Protein AF-A0A4V2DZW8-F1 (afdb_monomer_lite)

InterPro domains:
  IPR000086 NUDIX hydrolase domain [PF00293] (325-460)
  IPR000086 NUDIX hydrolase domain [PS51462] (321-482)
  IPR015797 NUDIX hydrolase-like domain superfamily [SSF55811] (334-465)

Secondary structure (DSSP, 8-state):
-----------------------TTSTTTT-EEEE--TT-SSTTEEEEE-TT--EEEEE---HHHHHHHHHHHHHHHHHT-----EEEEEEEGGGSPP--SHHHHHHHHHHHHT--TTSEEEEEEEEPPPS-BHHHHS-HHHHHH-SSGGGS-HHHHHHHHHHHHTHHHHHHTT-GGGGSTTTTEEE-TTS-EEE--GGGSTTB-TTSPBPPHHHHSS-THHHHTT-TTT-HHHHHHHTT--HHHHHHHHHHHHHTHHHHHHHHHHHHHHS---HHHHHHHHHHHHHHHHHHHHHHHTTTS-S-S-S----PPPPTTPBP-TTEEEEEEEEEEETTEEEEEEEEETT-SEEE-EEEE--TTT-SBHHHHHHHHHHHHTTTS----HHHHTTS-EEEEEEEE-GGGS-GGG-SS-EEEEEEEEEEE-----HHHHHHHTT-GGGTTS-SEEEEEEEEHHHHHHTTTSTT-PPPSS-S--EEE-----SS---EEESS-----S-----

Organism: NCBI:txid1696036

pLDDT: mean 76.1, std 22.01, range [22.27, 98.12]

Radius of gyration: 29.45 Å; chains: 1; bounding box: 74×76×81 Å

Structure (mmCIF, N/CA/C/O backbone):
data_AF-A0A4V2DZW8-F1
#
_entry.id   AF-A0A4V2DZW8-F1
#
loop_
_atom_site.group_PDB
_atom_site.id
_atom_site.type_symbol
_atom_site.label_atom_id
_atom_site.label_alt_id
_atom_site.label_comp_id
_atom_site.label_asym_id
_atom_site.label_entity_id
_atom_site.label_seq_id
_atom_site.pdbx_PDB_ins_code
_atom_site.Cartn_x
_atom_site.Cartn_y
_atom_site.Cartn_z
_atom_site.occupancy
_atom_site.B_iso_or_equiv
_atom_site.auth_seq_id
_atom_site.auth_comp_id
_atom_site.auth_asym_id
_atom_site.auth_atom_id
_atom_site.pdbx_PDB_model_num
ATOM 1 N N . MET A 1 1 ? -25.352 -37.669 -28.014 1.00 36.91 1 MET A N 1
ATOM 2 C CA . MET A 1 1 ? -23.933 -37.732 -28.421 1.00 36.91 1 MET A CA 1
ATOM 3 C C . MET A 1 1 ? -23.130 -37.277 -27.212 1.00 36.91 1 MET A C 1
ATOM 5 O O . MET A 1 1 ? -23.003 -36.087 -26.973 1.00 36.91 1 MET A O 1
ATOM 9 N N . THR A 1 2 ? -22.767 -38.229 -26.358 1.00 23.28 2 THR A N 1
ATOM 10 C CA . THR A 1 2 ? -22.171 -37.987 -25.038 1.00 23.28 2 THR A CA 1
ATOM 11 C C . THR A 1 2 ? -20.694 -38.320 -25.157 1.00 23.28 2 THR A C 1
ATOM 13 O O . THR A 1 2 ? -20.356 -39.483 -25.362 1.00 23.28 2 THR A O 1
ATOM 16 N N . LEU A 1 3 ? -19.827 -37.309 -25.115 1.00 22.27 3 LEU A N 1
ATOM 17 C CA . LEU A 1 3 ? -18.386 -37.510 -25.210 1.00 22.27 3 LEU A CA 1
ATOM 18 C C . LEU A 1 3 ? -17.810 -37.639 -23.795 1.00 22.27 3 LEU A C 1
ATOM 20 O O . LEU A 1 3 ? -17.671 -36.658 -23.070 1.00 22.27 3 LEU A O 1
ATOM 24 N N . ILE A 1 4 ? -17.524 -38.879 -23.407 1.00 23.61 4 ILE A N 1
ATOM 25 C CA . ILE A 1 4 ? -16.746 -39.239 -22.221 1.00 23.61 4 ILE A CA 1
ATOM 26 C C . ILE A 1 4 ? -15.270 -39.118 -22.615 1.00 23.61 4 ILE A C 1
ATOM 28 O O . ILE A 1 4 ? -14.821 -39.836 -23.506 1.00 23.61 4 ILE A O 1
ATOM 32 N N . ILE A 1 5 ? -14.516 -38.220 -21.976 1.00 27.61 5 ILE A N 1
ATOM 33 C CA . ILE A 1 5 ? -13.057 -38.150 -22.136 1.00 27.61 5 ILE A CA 1
ATOM 34 C C . ILE A 1 5 ? -12.413 -38.854 -20.941 1.00 27.61 5 ILE A C 1
ATOM 36 O O . ILE A 1 5 ? -12.545 -38.434 -19.794 1.00 27.61 5 ILE A O 1
ATOM 40 N N . SER A 1 6 ? -11.750 -39.965 -21.254 1.00 22.45 6 SER A N 1
ATOM 41 C CA . SER A 1 6 ? -10.992 -40.827 -20.353 1.00 22.45 6 SER A CA 1
ATOM 42 C C . SER A 1 6 ? -9.710 -40.138 -19.878 1.00 22.45 6 SER A C 1
ATOM 44 O O . SER A 1 6 ? -8.877 -39.740 -20.690 1.00 22.45 6 SER A O 1
ATOM 46 N N . LEU A 1 7 ? -9.535 -40.045 -18.559 1.00 25.11 7 LEU A N 1
ATOM 47 C CA . LEU A 1 7 ? -8.276 -39.691 -17.905 1.00 25.11 7 LEU A CA 1
ATOM 48 C C . LEU A 1 7 ? -7.457 -40.970 -17.694 1.00 25.11 7 LEU A C 1
ATOM 50 O O . LEU A 1 7 ? -7.728 -41.739 -16.775 1.00 25.11 7 LEU A O 1
ATOM 54 N N . THR A 1 8 ? -6.440 -41.191 -18.523 1.00 26.67 8 THR A N 1
ATOM 55 C CA . THR A 1 8 ? -5.373 -42.163 -18.245 1.00 26.67 8 THR A CA 1
ATOM 56 C C . THR A 1 8 ? -4.069 -41.419 -18.017 1.00 26.67 8 THR A C 1
ATOM 58 O O . THR A 1 8 ? -3.619 -40.654 -18.869 1.00 26.67 8 THR A O 1
ATOM 61 N N . GLY A 1 9 ? -3.504 -41.625 -16.829 1.00 24.00 9 GLY A N 1
ATOM 62 C CA . GLY A 1 9 ? -2.311 -40.955 -16.345 1.00 24.00 9 GLY A CA 1
ATOM 63 C C . GLY A 1 9 ? -1.036 -41.330 -17.096 1.00 24.00 9 GLY A C 1
ATOM 64 O O . GLY A 1 9 ? -0.812 -42.480 -17.462 1.00 24.00 9 GLY A O 1
ATOM 65 N N . GLY A 1 10 ? -0.168 -40.332 -17.230 1.00 24.02 10 GLY A N 1
ATOM 66 C CA . GLY A 1 10 ? 1.264 -40.500 -17.413 1.00 24.02 10 GLY A CA 1
ATOM 67 C C . GLY A 1 10 ? 1.969 -39.750 -16.290 1.00 24.02 10 GLY A C 1
ATOM 68 O O . GLY A 1 10 ? 2.076 -38.527 -16.331 1.00 24.02 10 GLY A O 1
ATOM 69 N N . LEU A 1 11 ? 2.426 -40.482 -15.272 1.00 28.30 11 LEU A N 1
ATOM 70 C CA . LEU A 1 11 ? 3.397 -40.009 -14.285 1.00 28.30 11 LEU A CA 1
ATOM 71 C C . LEU A 1 11 ? 4.749 -39.848 -14.994 1.00 28.30 11 LEU A C 1
ATOM 73 O O . LEU A 1 11 ? 5.607 -40.723 -14.948 1.00 28.30 11 LEU A O 1
ATOM 77 N N . GLY A 1 12 ? 4.911 -38.735 -15.706 1.00 25.89 12 GLY A N 1
ATOM 78 C CA . GLY A 1 12 ? 6.205 -38.262 -16.175 1.00 25.89 12 GLY A CA 1
ATOM 79 C C . GLY A 1 12 ? 6.846 -37.436 -15.070 1.00 25.89 12 GLY A C 1
ATOM 80 O O . GLY A 1 12 ? 6.431 -36.306 -14.821 1.00 25.89 12 GLY A O 1
ATOM 81 N N . SER A 1 13 ? 7.842 -38.002 -14.391 1.00 26.41 13 SER A N 1
ATOM 82 C CA . SER A 1 13 ? 8.694 -37.276 -13.455 1.00 26.41 13 SER A CA 1
ATOM 83 C C . SER A 1 13 ? 9.425 -36.155 -14.199 1.00 26.41 13 SER A C 1
ATOM 85 O O . SER A 1 13 ? 10.453 -36.390 -14.835 1.00 26.41 13 SER A O 1
ATOM 87 N N . GLN A 1 14 ? 8.911 -34.927 -14.131 1.00 27.12 14 GLN A N 1
ATOM 88 C CA . GLN A 1 14 ? 9.721 -33.757 -14.440 1.00 27.12 14 GLN A CA 1
ATOM 89 C C . GLN A 1 14 ? 10.715 -33.586 -13.296 1.00 27.12 14 GLN A C 1
ATOM 91 O O . GLN A 1 14 ? 10.387 -33.126 -12.204 1.00 27.12 14 GLN A O 1
ATOM 96 N N . THR A 1 15 ? 11.944 -34.021 -13.552 1.00 24.41 15 THR A N 1
ATOM 97 C CA . THR A 1 15 ? 13.119 -33.638 -12.783 1.00 24.41 15 THR A CA 1
ATOM 98 C C . THR A 1 15 ? 13.140 -32.120 -12.673 1.00 24.41 15 THR A C 1
ATOM 100 O O . THR A 1 15 ? 13.255 -31.421 -13.682 1.00 24.41 15 THR A O 1
ATOM 103 N N . ALA A 1 16 ? 12.999 -31.621 -11.447 1.00 25.58 16 ALA A N 1
ATOM 104 C CA . ALA A 1 16 ? 13.207 -30.227 -11.119 1.00 25.58 16 ALA A CA 1
ATOM 105 C C . ALA A 1 16 ? 14.589 -29.803 -11.633 1.00 25.58 16 ALA A C 1
ATOM 107 O O . ALA A 1 16 ? 15.620 -30.210 -11.100 1.00 25.58 16 ALA A O 1
ATOM 108 N N . SER A 1 17 ? 14.591 -29.001 -12.695 1.00 24.86 17 SER A N 1
ATOM 109 C CA . SER A 1 17 ? 15.739 -28.209 -13.108 1.00 24.86 17 SER A CA 1
ATOM 110 C C . SER A 1 17 ? 16.099 -27.311 -11.928 1.00 24.86 17 SER A C 1
ATOM 112 O O . SER A 1 17 ? 15.380 -26.367 -11.588 1.00 24.86 17 SER A O 1
ATOM 114 N N . SER A 1 18 ? 17.170 -27.675 -11.226 1.00 25.14 18 SER A N 1
ATOM 115 C CA . SER A 1 18 ? 17.737 -26.876 -10.156 1.00 25.14 18 SER A CA 1
ATOM 116 C C . SER A 1 18 ? 18.245 -25.570 -10.760 1.00 25.14 18 SER A C 1
ATOM 118 O O . SER A 1 18 ? 19.354 -25.513 -11.292 1.00 25.14 18 SER A O 1
ATOM 120 N N . SER A 1 19 ? 17.447 -24.506 -10.674 1.00 28.94 19 SER A N 1
ATOM 121 C CA . SER A 1 19 ? 17.957 -23.150 -10.845 1.00 28.94 19 SER A CA 1
ATOM 122 C C . SER A 1 19 ? 19.074 -22.968 -9.820 1.00 28.94 19 SER A C 1
ATOM 124 O O . SER A 1 19 ? 18.803 -22.966 -8.613 1.00 28.94 19 SER A O 1
ATOM 126 N N . ALA A 1 20 ? 20.320 -22.892 -10.283 1.00 28.17 20 ALA A N 1
ATOM 127 C CA . ALA A 1 20 ? 21.465 -22.626 -9.433 1.00 28.17 20 ALA A CA 1
ATOM 128 C C . ALA A 1 20 ? 21.156 -21.381 -8.591 1.00 28.17 20 ALA A C 1
ATOM 130 O O . ALA A 1 20 ? 20.961 -20.287 -9.120 1.00 28.17 20 ALA A O 1
ATOM 131 N N . LYS A 1 21 ? 21.042 -21.557 -7.271 1.00 28.80 21 LYS A N 1
ATOM 132 C CA . LYS A 1 21 ? 21.019 -20.437 -6.332 1.00 28.80 21 LYS A CA 1
ATOM 133 C C . LYS A 1 21 ? 22.392 -19.781 -6.434 1.00 28.80 21 LYS A C 1
ATOM 135 O O . LYS A 1 21 ? 23.354 -20.285 -5.865 1.00 28.80 21 LYS A O 1
ATOM 140 N N . THR A 1 22 ? 22.483 -18.704 -7.204 1.00 38.75 22 THR A N 1
ATOM 141 C CA . THR A 1 22 ? 23.685 -17.877 -7.306 1.00 38.75 22 THR A CA 1
ATOM 142 C C . THR A 1 22 ? 24.052 -17.383 -5.913 1.00 38.75 22 THR A C 1
ATOM 144 O O . THR A 1 22 ? 23.230 -16.766 -5.229 1.00 38.75 22 THR A O 1
ATOM 147 N N . SER A 1 23 ? 25.270 -17.700 -5.480 1.00 36.34 23 SER A N 1
ATOM 148 C CA . SER A 1 23 ? 25.831 -17.196 -4.233 1.00 36.34 23 SER A CA 1
ATOM 149 C C . SER A 1 23 ? 25.891 -15.660 -4.282 1.00 36.34 23 SER A C 1
ATOM 151 O O . SER A 1 23 ? 26.295 -15.110 -5.308 1.00 36.34 23 SER A O 1
ATOM 153 N N . PRO A 1 24 ? 25.557 -14.944 -3.193 1.00 50.00 24 PRO A N 1
ATOM 154 C CA . PRO A 1 24 ? 25.709 -13.488 -3.089 1.00 50.00 24 PRO A CA 1
ATOM 155 C C . PRO A 1 24 ? 27.132 -12.956 -3.363 1.00 50.00 24 PRO A C 1
ATOM 157 O O . PRO A 1 24 ? 27.313 -11.747 -3.496 1.00 50.00 24 PRO A O 1
ATOM 160 N N . SER A 1 25 ? 28.146 -13.829 -3.422 1.00 55.31 25 SER A N 1
ATOM 161 C CA . SER A 1 25 ? 29.558 -13.463 -3.588 1.00 55.31 25 SER A CA 1
ATOM 162 C C . SER A 1 25 ? 29.900 -12.885 -4.965 1.00 55.31 25 SER A C 1
ATOM 164 O O . SER A 1 25 ? 30.678 -11.932 -5.035 1.00 55.31 25 SER A O 1
ATOM 166 N N . ASP A 1 26 ? 29.293 -13.387 -6.045 1.00 67.19 26 ASP A N 1
ATOM 167 C CA . ASP A 1 26 ? 29.693 -13.028 -7.420 1.00 67.19 26 ASP A CA 1
ATOM 168 C C . ASP A 1 26 ? 29.003 -11.757 -7.947 1.00 67.19 26 ASP A C 1
ATOM 170 O O . ASP A 1 26 ? 29.368 -11.223 -8.999 1.00 67.19 26 ASP A O 1
ATOM 174 N N . GLY A 1 27 ? 28.049 -11.217 -7.180 1.00 81.69 27 GLY A N 1
ATOM 175 C CA . GLY A 1 27 ? 27.366 -9.960 -7.472 1.00 81.69 27 GLY A CA 1
ATOM 176 C C . GLY A 1 27 ? 26.720 -9.945 -8.858 1.00 81.69 27 GLY A C 1
ATOM 177 O O . GLY A 1 27 ? 25.859 -10.770 -9.155 1.00 81.69 27 GLY A O 1
ATOM 178 N N . LEU A 1 28 ? 27.119 -8.985 -9.699 1.00 89.25 28 LEU A N 1
ATOM 179 C CA . LEU A 1 28 ? 26.631 -8.836 -11.069 1.00 89.25 28 LEU A CA 1
ATOM 180 C C . LEU A 1 28 ? 27.621 -9.312 -12.147 1.00 89.25 28 LEU A C 1
ATOM 182 O O . LEU A 1 28 ? 27.327 -9.166 -13.332 1.00 89.25 28 LEU A O 1
ATOM 186 N N . LYS A 1 29 ? 28.768 -9.901 -11.780 1.00 89.94 29 LYS A N 1
ATOM 187 C CA . LYS A 1 29 ? 29.819 -10.303 -12.741 1.00 89.94 29 LYS A CA 1
ATOM 188 C C . LYS A 1 29 ? 29.349 -11.299 -13.800 1.00 89.94 29 LYS A C 1
ATOM 190 O O . LYS A 1 29 ? 29.913 -11.356 -14.886 1.00 89.94 29 LYS A O 1
ATOM 195 N N . GLN A 1 30 ? 28.337 -12.090 -13.459 1.00 89.00 30 GLN A N 1
ATOM 196 C CA . GLN A 1 30 ? 27.726 -13.105 -14.317 1.00 89.00 30 GLN A CA 1
ATOM 197 C C . GLN A 1 30 ? 26.775 -12.543 -15.385 1.00 89.00 30 GLN A C 1
ATOM 199 O O . GLN A 1 30 ? 26.282 -13.306 -16.213 1.00 89.00 30 GLN A O 1
ATOM 204 N N . TYR A 1 31 ? 26.486 -11.240 -15.353 1.00 91.94 31 TYR A N 1
ATOM 205 C CA . TYR A 1 31 ? 25.603 -10.595 -16.315 1.00 91.94 31 TYR A CA 1
ATOM 206 C C . TYR A 1 31 ? 26.387 -9.728 -17.296 1.00 91.94 31 TYR A C 1
ATOM 208 O O . TYR A 1 31 ? 27.465 -9.222 -16.989 1.00 91.94 31 TYR A O 1
ATOM 216 N N . ARG A 1 32 ? 25.787 -9.487 -18.459 1.00 93.00 32 ARG A N 1
ATOM 217 C CA . ARG A 1 32 ? 26.236 -8.518 -19.459 1.00 93.00 32 ARG A CA 1
ATOM 218 C C . ARG A 1 32 ? 25.241 -7.367 -19.554 1.00 93.00 32 ARG A C 1
ATOM 220 O O . ARG A 1 32 ? 24.040 -7.607 -19.633 1.00 93.00 32 ARG A O 1
ATOM 227 N N . VAL A 1 33 ? 25.726 -6.126 -19.601 1.00 93.38 33 VAL A N 1
ATOM 228 C CA . VAL A 1 33 ? 24.881 -4.959 -19.905 1.00 93.38 33 VAL A CA 1
ATOM 229 C C . VAL A 1 33 ? 24.589 -4.942 -21.404 1.00 93.38 33 VAL A C 1
ATOM 231 O O . VAL A 1 33 ? 25.512 -4.824 -22.209 1.00 93.38 33 VAL A O 1
ATOM 234 N N . ILE A 1 34 ? 23.316 -5.070 -21.779 1.00 92.69 34 ILE A N 1
ATOM 235 C CA . ILE A 1 34 ? 22.888 -5.165 -23.185 1.00 92.69 34 ILE A CA 1
ATOM 236 C C . ILE A 1 34 ? 22.087 -3.950 -23.665 1.00 92.69 34 ILE A C 1
ATOM 238 O O . ILE A 1 34 ? 21.833 -3.824 -24.860 1.00 92.69 34 ILE A O 1
ATOM 242 N N . GLY A 1 35 ? 21.697 -3.042 -22.767 1.00 90.50 35 GLY A N 1
ATOM 243 C CA . GLY A 1 35 ? 20.987 -1.827 -23.162 1.00 90.50 35 GLY A CA 1
ATOM 244 C C . GLY A 1 35 ? 20.456 -0.994 -22.003 1.00 90.50 35 GLY A C 1
ATOM 245 O O . GLY A 1 35 ? 20.725 -1.265 -20.833 1.00 90.50 35 GLY A O 1
ATOM 246 N N . VAL A 1 36 ? 19.657 0.008 -22.359 1.00 86.62 36 VAL A N 1
ATOM 247 C CA . VAL A 1 36 ? 18.840 0.826 -21.454 1.00 86.62 36 VAL A CA 1
ATOM 248 C C . VAL A 1 36 ? 17.389 0.809 -21.955 1.00 86.62 36 VAL A C 1
ATOM 250 O O . VAL A 1 36 ? 17.178 0.713 -23.168 1.00 86.62 36 VAL A O 1
ATOM 253 N N . PRO A 1 37 ? 16.370 0.874 -21.080 1.00 79.44 37 PRO A N 1
ATOM 254 C CA . PRO A 1 37 ? 14.977 0.929 -21.527 1.00 79.44 37 PRO A CA 1
ATOM 255 C C . PRO A 1 37 ? 14.681 2.212 -22.320 1.00 79.44 37 PRO A C 1
ATOM 257 O O . PRO A 1 37 ? 15.094 3.294 -21.908 1.00 79.44 37 PRO A O 1
ATOM 260 N N . GLN A 1 38 ? 13.915 2.105 -23.413 1.00 64.06 38 GLN A N 1
ATOM 261 C CA . GLN A 1 38 ? 13.647 3.222 -24.338 1.00 64.06 38 GLN A CA 1
ATOM 262 C C . GLN A 1 38 ? 12.886 4.409 -23.710 1.00 64.06 38 GLN A C 1
ATOM 264 O O . GLN A 1 38 ? 13.090 5.540 -24.134 1.00 64.06 38 GLN A O 1
ATOM 269 N N . ASP A 1 39 ? 12.089 4.181 -22.658 1.00 60.69 39 ASP A N 1
ATOM 270 C CA . ASP A 1 39 ? 11.242 5.213 -22.022 1.00 60.69 39 ASP A CA 1
ATOM 271 C C . ASP A 1 39 ? 11.649 5.546 -20.574 1.00 60.69 39 ASP A C 1
ATOM 273 O O . ASP A 1 39 ? 10.887 6.141 -19.807 1.00 60.69 39 ASP A O 1
ATOM 277 N N . GLY A 1 40 ? 12.847 5.125 -20.160 1.00 52.50 40 GLY A N 1
ATOM 278 C CA . GLY A 1 40 ? 13.353 5.366 -18.813 1.00 52.50 40 GLY A CA 1
ATOM 279 C C . GLY A 1 40 ? 13.807 6.813 -18.636 1.00 52.50 40 GLY A C 1
ATOM 280 O O . GLY A 1 40 ? 14.942 7.148 -18.959 1.00 52.50 40 GLY A O 1
ATOM 281 N N . GLY A 1 41 ? 12.961 7.666 -18.051 1.00 47.16 41 GLY A N 1
ATOM 282 C CA . GLY A 1 41 ? 13.322 9.053 -17.707 1.00 47.16 41 GLY A CA 1
ATOM 283 C C . GLY A 1 41 ? 14.523 9.180 -16.752 1.00 47.16 41 GLY A C 1
ATOM 284 O O . GLY A 1 41 ? 15.123 10.248 -16.652 1.00 47.16 41 GLY A O 1
ATOM 285 N N . ASN A 1 42 ? 14.919 8.088 -16.088 1.00 55.19 42 ASN A N 1
ATOM 286 C CA . ASN A 1 42 ? 16.106 8.026 -15.242 1.00 55.19 42 ASN A CA 1
ATOM 287 C C . A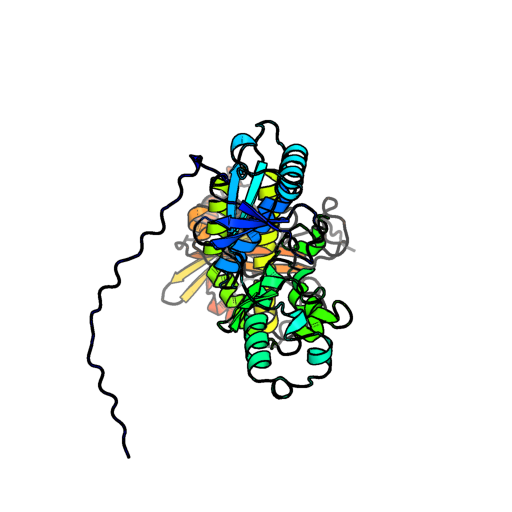SN A 1 42 ? 17.237 7.276 -15.954 1.00 55.19 42 ASN A C 1
ATOM 289 O O . ASN A 1 42 ? 17.138 6.073 -16.186 1.00 55.19 42 ASN A O 1
ATOM 293 N N . LYS A 1 43 ? 18.357 7.970 -16.194 1.00 64.75 43 LYS A N 1
ATOM 294 C CA . LYS A 1 43 ? 19.633 7.446 -16.737 1.00 64.75 43 LYS A CA 1
ATOM 295 C C . LYS A 1 43 ? 20.357 6.456 -15.799 1.00 64.75 43 LYS A C 1
ATOM 297 O O . LYS A 1 43 ? 21.580 6.469 -15.698 1.00 64.75 43 LYS A O 1
ATOM 302 N N . ALA A 1 44 ? 19.611 5.687 -15.016 1.00 82.25 44 ALA A N 1
ATOM 303 C CA . ALA A 1 44 ? 20.125 4.789 -13.989 1.00 82.25 44 ALA A CA 1
ATOM 304 C C . ALA A 1 44 ? 19.381 3.441 -13.981 1.00 82.25 44 ALA A C 1
ATOM 306 O O . ALA A 1 44 ? 19.302 2.758 -12.959 1.00 82.25 44 ALA A O 1
ATOM 307 N N . VAL A 1 45 ? 18.815 3.081 -15.135 1.00 89.62 45 VAL A N 1
ATOM 308 C CA . VAL A 1 45 ? 18.158 1.801 -15.384 1.00 89.62 45 VAL A CA 1
ATOM 309 C C . VAL A 1 45 ? 18.852 1.120 -16.558 1.00 89.62 45 VAL A C 1
ATOM 311 O O . VAL A 1 45 ? 19.009 1.726 -17.615 1.00 89.62 45 VAL A O 1
ATOM 314 N N . PHE A 1 46 ? 19.245 -0.136 -16.375 1.00 92.56 46 PHE A N 1
ATOM 315 C CA . PHE A 1 46 ? 20.002 -0.916 -17.351 1.00 92.56 46 PHE A CA 1
ATOM 316 C C . PHE A 1 46 ? 19.320 -2.257 -17.600 1.00 92.56 46 PHE A C 1
ATOM 318 O O . PHE A 1 46 ? 18.724 -2.838 -16.694 1.00 92.56 46 PHE A O 1
ATOM 325 N N . ILE A 1 47 ? 19.435 -2.757 -18.826 1.00 93.62 47 ILE A N 1
ATOM 326 C CA . ILE A 1 47 ? 19.017 -4.106 -19.195 1.00 93.62 47 ILE A CA 1
ATOM 327 C C . ILE A 1 47 ? 20.247 -5.003 -19.110 1.00 93.62 47 ILE A C 1
ATOM 329 O O . ILE A 1 47 ? 21.252 -4.764 -19.786 1.00 93.62 47 ILE A O 1
ATOM 333 N N . LEU A 1 48 ? 20.156 -6.020 -18.263 1.00 94.38 48 LEU A N 1
ATOM 334 C CA . LEU A 1 48 ? 21.170 -7.049 -18.108 1.00 94.38 48 LEU A CA 1
ATOM 335 C C . LEU A 1 48 ? 20.713 -8.346 -18.770 1.00 94.38 48 LEU A C 1
ATOM 337 O O . LEU A 1 48 ? 19.517 -8.606 -18.866 1.00 94.38 48 LEU A O 1
ATOM 341 N N . GLU A 1 49 ? 21.666 -9.173 -19.170 1.00 94.25 49 GLU A N 1
ATOM 342 C CA . GLU A 1 49 ? 21.437 -10.516 -19.696 1.00 94.25 49 GLU A CA 1
ATOM 343 C C . GLU A 1 49 ? 22.382 -11.503 -19.005 1.00 94.25 49 GLU A C 1
ATOM 345 O O . GLU A 1 49 ? 23.561 -11.193 -18.826 1.00 94.25 49 GLU A O 1
ATOM 350 N N . ASP A 1 50 ? 21.874 -12.661 -18.583 1.00 93.38 50 ASP A N 1
ATOM 351 C CA . ASP A 1 50 ? 22.705 -13.742 -18.045 1.00 93.38 50 ASP A CA 1
ATOM 352 C C . ASP A 1 50 ? 23.248 -14.675 -19.146 1.00 93.38 50 ASP A C 1
ATOM 354 O O . ASP A 1 50 ? 22.956 -14.528 -20.333 1.00 93.38 50 ASP A O 1
ATOM 358 N N . ALA A 1 51 ? 24.044 -15.671 -18.750 1.00 91.50 51 ALA A N 1
ATOM 359 C CA . ALA A 1 51 ? 24.614 -16.657 -19.671 1.00 91.50 51 ALA A CA 1
ATOM 360 C C . ALA A 1 51 ? 23.567 -17.534 -20.395 1.00 91.50 51 ALA A C 1
ATOM 362 O O . ALA A 1 51 ? 23.900 -18.168 -21.392 1.00 91.50 51 ALA A O 1
ATOM 363 N N . ASN A 1 52 ? 22.320 -17.571 -19.913 1.00 93.81 52 ASN A N 1
ATOM 364 C CA . ASN A 1 52 ? 21.209 -18.308 -20.518 1.00 93.81 52 ASN A CA 1
ATOM 365 C C . ASN A 1 52 ? 20.308 -17.403 -21.375 1.00 93.81 52 ASN A C 1
ATOM 367 O O . ASN A 1 52 ? 19.194 -17.804 -21.712 1.00 93.81 52 ASN A O 1
ATOM 371 N N . HIS A 1 53 ? 20.752 -16.184 -21.701 1.00 93.38 53 HIS A N 1
ATOM 372 C CA . HIS A 1 53 ? 19.972 -15.175 -22.423 1.00 93.38 53 HIS A CA 1
ATOM 373 C C . HIS A 1 53 ? 18.714 -14.689 -21.689 1.00 93.38 53 HIS A C 1
ATOM 375 O O . HIS A 1 53 ? 17.835 -14.060 -22.287 1.00 93.38 53 HIS A O 1
ATOM 381 N N . LYS A 1 54 ? 18.605 -14.938 -20.378 1.00 94.44 54 LYS A N 1
ATOM 382 C CA . LYS A 1 54 ? 17.522 -14.369 -19.580 1.00 94.44 54 LYS A CA 1
ATOM 383 C C . LYS A 1 54 ? 17.842 -12.908 -19.282 1.00 94.44 54 LYS A C 1
ATOM 385 O O . LYS A 1 54 ? 18.928 -12.577 -18.807 1.00 94.44 54 LYS A O 1
ATOM 390 N N . LYS A 1 55 ? 16.870 -12.034 -19.543 1.00 95.19 55 LYS A N 1
ATOM 391 C CA . LYS A 1 55 ? 16.999 -10.590 -19.337 1.00 95.19 55 LYS A CA 1
ATOM 392 C C . LYS A 1 55 ? 16.520 -10.154 -17.954 1.00 95.19 55 LYS A C 1
ATOM 394 O O . LYS A 1 55 ? 15.584 -10.720 -17.385 1.00 95.19 55 LYS A O 1
ATOM 399 N N . PHE A 1 56 ? 17.130 -9.085 -17.457 1.00 95.06 56 PHE A N 1
ATOM 400 C CA . PHE A 1 56 ? 16.817 -8.454 -16.180 1.00 95.06 56 PHE A CA 1
ATOM 401 C C . PHE A 1 56 ? 16.868 -6.931 -16.298 1.00 95.06 56 PHE A C 1
ATOM 403 O O . PHE A 1 56 ? 17.573 -6.381 -17.142 1.00 95.06 56 PHE A O 1
ATOM 410 N N . ILE A 1 57 ? 16.157 -6.246 -15.410 1.00 93.75 57 ILE A N 1
ATOM 411 C CA . ILE A 1 57 ? 16.237 -4.800 -15.220 1.00 93.75 57 ILE A CA 1
ATOM 412 C C . ILE A 1 57 ? 17.018 -4.510 -13.941 1.00 93.75 57 ILE A C 1
ATOM 414 O O . ILE A 1 57 ? 16.590 -4.884 -12.847 1.00 93.75 57 ILE A O 1
ATOM 418 N N . LEU A 1 58 ? 18.142 -3.811 -14.086 1.00 93.62 58 LEU A N 1
ATOM 419 C CA . LEU A 1 58 ? 18.939 -3.265 -12.994 1.00 93.62 58 LEU A CA 1
ATOM 420 C C . LEU A 1 58 ? 18.566 -1.797 -12.772 1.00 93.62 58 LEU A C 1
ATOM 422 O O . LEU A 1 58 ? 18.628 -1.002 -13.709 1.00 93.62 58 LEU A O 1
ATOM 426 N N . LYS A 1 59 ? 18.243 -1.420 -11.532 1.00 91.44 59 LYS A N 1
ATOM 427 C CA . LYS A 1 59 ? 18.009 -0.026 -11.129 1.00 91.44 59 LYS A CA 1
ATOM 428 C C . LYS A 1 59 ? 19.011 0.420 -10.071 1.00 91.44 59 LYS A C 1
ATOM 430 O O . LYS A 1 59 ? 19.202 -0.263 -9.062 1.00 91.44 59 LYS A O 1
ATOM 435 N N . LEU A 1 60 ? 19.587 1.600 -10.293 1.00 88.75 60 LEU A N 1
ATOM 436 C CA . LEU A 1 60 ? 20.440 2.316 -9.350 1.00 88.75 60 LEU A CA 1
ATOM 437 C C . LEU A 1 60 ? 19.785 3.663 -9.037 1.00 88.75 60 LEU A C 1
ATOM 439 O O . LEU A 1 60 ? 19.885 4.612 -9.807 1.00 88.75 60 LEU A O 1
ATOM 443 N N . LEU A 1 61 ? 19.056 3.743 -7.930 1.00 84.75 61 LEU A N 1
ATOM 444 C CA . LEU A 1 61 ? 18.382 4.971 -7.501 1.00 84.75 61 LEU A CA 1
ATOM 445 C C . LEU A 1 61 ? 18.963 5.447 -6.171 1.00 84.75 61 LEU A C 1
ATOM 447 O O . LEU A 1 61 ? 19.736 4.735 -5.530 1.00 84.75 61 LEU A O 1
ATOM 451 N N . GLU A 1 62 ? 18.556 6.642 -5.744 1.00 85.31 62 GLU A N 1
ATOM 452 C CA . GLU A 1 62 ? 18.805 7.099 -4.376 1.00 85.31 62 GLU A CA 1
ATOM 453 C C . GLU A 1 62 ? 18.310 6.026 -3.375 1.00 85.31 62 GLU A C 1
ATOM 455 O O . GLU A 1 62 ? 17.215 5.477 -3.571 1.00 85.31 62 GLU A O 1
ATOM 460 N N . PRO A 1 63 ? 19.105 5.680 -2.341 1.00 85.56 63 PRO A N 1
ATOM 461 C CA . PRO A 1 63 ? 18.829 4.545 -1.467 1.00 85.56 63 PRO A CA 1
ATOM 462 C C . PRO A 1 63 ? 17.419 4.496 -0.878 1.00 85.56 63 PRO A C 1
ATOM 464 O O . PRO A 1 63 ? 16.809 3.428 -0.887 1.00 85.56 63 PRO A O 1
ATOM 467 N N . ASN A 1 64 ? 16.878 5.601 -0.362 1.00 86.31 64 ASN A N 1
ATOM 468 C CA . ASN A 1 64 ? 15.557 5.593 0.266 1.00 86.31 64 ASN A CA 1
ATOM 469 C C . ASN A 1 64 ? 14.429 5.424 -0.755 1.00 86.31 64 ASN A C 1
ATOM 471 O O . ASN A 1 64 ? 13.512 4.630 -0.527 1.00 86.31 64 ASN A O 1
ATOM 475 N N . ARG A 1 65 ? 14.536 6.073 -1.917 1.00 87.00 65 ARG A N 1
ATOM 476 C CA . ARG A 1 65 ? 13.614 5.840 -3.035 1.00 87.00 65 ARG A CA 1
ATOM 477 C C . ARG A 1 65 ? 13.630 4.378 -3.488 1.00 87.00 65 ARG A C 1
ATOM 479 O O . ARG A 1 65 ? 12.574 3.791 -3.718 1.00 87.00 65 ARG A O 1
ATOM 486 N N . LEU A 1 66 ? 14.815 3.779 -3.602 1.00 90.00 66 LEU A N 1
ATOM 487 C CA . LEU A 1 66 ? 14.958 2.393 -4.044 1.00 90.00 66 LEU A CA 1
ATOM 488 C C . LEU A 1 66 ? 14.341 1.402 -3.048 1.00 90.00 66 LEU A C 1
ATOM 490 O O . LEU A 1 66 ? 13.653 0.467 -3.458 1.00 90.00 66 LEU A O 1
ATOM 494 N N . LYS A 1 67 ? 14.547 1.627 -1.742 1.00 90.88 67 LYS A N 1
ATOM 495 C CA . LYS A 1 67 ? 13.933 0.831 -0.665 1.00 90.88 67 LYS A CA 1
ATOM 496 C C . LYS A 1 67 ? 12.411 0.817 -0.776 1.00 90.88 67 LYS A C 1
ATOM 498 O O . LYS A 1 67 ? 11.802 -0.247 -0.678 1.00 90.88 67 LYS A O 1
ATOM 503 N N . GLU A 1 68 ? 11.799 1.976 -1.011 1.00 92.06 68 GLU A N 1
ATOM 504 C CA . GLU A 1 68 ? 10.346 2.079 -1.161 1.00 92.06 68 GLU A CA 1
ATOM 505 C C . GLU A 1 68 ? 9.824 1.453 -2.446 1.00 92.06 68 GLU A C 1
ATOM 507 O O . GLU A 1 68 ? 8.763 0.838 -2.420 1.00 92.06 68 GLU A O 1
ATOM 512 N N . GLU A 1 69 ? 10.565 1.530 -3.550 1.00 92.38 69 GLU A N 1
ATOM 513 C CA . GLU A 1 69 ? 10.177 0.838 -4.778 1.00 92.38 69 GLU A CA 1
ATOM 514 C C . GLU A 1 69 ? 10.208 -0.692 -4.610 1.00 92.38 69 GLU A C 1
ATOM 516 O O . GLU A 1 69 ? 9.287 -1.392 -5.043 1.00 92.38 69 GLU A O 1
ATOM 521 N N . ILE A 1 70 ? 11.233 -1.217 -3.929 1.00 93.12 70 ILE A N 1
ATOM 522 C CA . ILE A 1 70 ? 11.337 -2.645 -3.597 1.00 93.12 70 ILE A CA 1
ATOM 523 C C . ILE A 1 70 ? 10.193 -3.056 -2.667 1.00 93.12 70 ILE A C 1
ATOM 525 O O . ILE A 1 70 ? 9.534 -4.070 -2.915 1.00 93.12 70 ILE A O 1
ATOM 529 N N . LEU A 1 71 ? 9.927 -2.263 -1.623 1.00 94.56 71 LEU A N 1
ATOM 530 C CA . LEU A 1 71 ? 8.812 -2.503 -0.713 1.00 94.56 71 LEU A CA 1
ATOM 531 C C . LEU A 1 71 ? 7.480 -2.494 -1.462 1.00 94.56 71 LEU A C 1
ATOM 533 O O . LEU A 1 71 ? 6.704 -3.429 -1.307 1.00 94.56 71 LEU A O 1
ATOM 537 N N . ALA A 1 72 ? 7.228 -1.496 -2.310 1.00 95.75 72 ALA A N 1
ATOM 538 C CA . ALA A 1 72 ? 6.006 -1.410 -3.101 1.00 95.75 72 ALA A CA 1
ATOM 539 C C . ALA A 1 72 ? 5.809 -2.669 -3.954 1.00 95.75 72 ALA A C 1
ATOM 541 O O . ALA A 1 72 ? 4.725 -3.245 -3.936 1.00 95.75 72 ALA A O 1
ATOM 542 N N . GLY A 1 73 ? 6.860 -3.160 -4.622 1.00 95.75 73 GLY A N 1
ATOM 543 C CA . GLY A 1 73 ? 6.811 -4.432 -5.349 1.00 95.75 73 GLY A CA 1
ATOM 544 C C . GLY A 1 73 ? 6.417 -5.618 -4.459 1.00 95.75 73 GLY A C 1
ATOM 545 O O . GLY A 1 73 ? 5.533 -6.397 -4.815 1.00 95.75 73 GLY A O 1
ATOM 546 N N . ARG A 1 74 ? 7.006 -5.744 -3.264 1.00 95.50 74 ARG A N 1
ATOM 547 C CA . ARG A 1 74 ? 6.629 -6.805 -2.312 1.00 95.50 74 ARG A CA 1
ATOM 548 C C . ARG A 1 74 ? 5.184 -6.685 -1.845 1.00 95.50 74 ARG A C 1
ATOM 550 O O . ARG A 1 74 ? 4.476 -7.689 -1.811 1.00 95.50 74 ARG A O 1
ATOM 557 N N . LEU A 1 75 ? 4.733 -5.470 -1.537 1.00 97.19 75 LEU A N 1
ATOM 558 C CA . LEU A 1 75 ? 3.365 -5.218 -1.097 1.00 97.19 75 LEU A CA 1
ATOM 559 C C . LEU A 1 75 ? 2.359 -5.516 -2.217 1.00 97.19 75 LEU A C 1
ATOM 561 O O . LEU A 1 75 ? 1.398 -6.234 -1.960 1.00 97.19 75 LEU A O 1
ATOM 565 N N . TYR A 1 76 ? 2.595 -5.089 -3.463 1.00 97.81 76 TYR A N 1
ATOM 566 C CA . TYR A 1 76 ? 1.754 -5.482 -4.605 1.00 97.81 76 TYR A CA 1
ATOM 567 C C . TYR A 1 76 ? 1.649 -7.000 -4.735 1.00 97.81 76 TYR A C 1
ATOM 569 O O . TYR A 1 76 ? 0.545 -7.544 -4.810 1.00 97.81 76 TYR A O 1
ATOM 577 N N . LYS A 1 77 ? 2.789 -7.698 -4.678 1.00 96.56 77 LYS A N 1
ATOM 578 C CA . LYS A 1 77 ? 2.817 -9.158 -4.762 1.00 96.56 77 LYS A CA 1
ATOM 579 C C . LYS A 1 77 ? 2.034 -9.810 -3.622 1.00 96.56 77 LYS A C 1
ATOM 581 O O . LYS A 1 77 ? 1.249 -10.723 -3.868 1.00 96.56 77 LYS A O 1
ATOM 586 N N . ALA A 1 78 ? 2.189 -9.328 -2.388 1.00 96.88 78 ALA A N 1
ATOM 587 C CA . ALA A 1 78 ? 1.402 -9.794 -1.247 1.00 96.88 78 ALA A CA 1
ATOM 588 C C . ALA A 1 78 ? -0.100 -9.573 -1.471 1.00 96.88 78 ALA A C 1
ATOM 590 O O . ALA A 1 78 ? -0.910 -10.459 -1.188 1.00 96.88 78 ALA A O 1
ATOM 591 N N . LEU A 1 79 ? -0.480 -8.440 -2.067 1.00 97.00 79 LEU A N 1
ATOM 592 C CA . LEU A 1 79 ? -1.858 -8.128 -2.445 1.00 97.00 79 LEU A CA 1
ATOM 593 C C . LEU A 1 79 ? -2.384 -8.965 -3.617 1.00 97.00 79 LEU A C 1
ATOM 595 O O . LEU A 1 79 ? -3.600 -9.052 -3.783 1.00 97.00 79 LEU A O 1
ATOM 599 N N . GLY A 1 80 ? -1.531 -9.740 -4.288 1.00 95.38 80 GLY A N 1
ATOM 600 C CA . GLY A 1 80 ? -1.907 -10.602 -5.411 1.00 95.38 80 GLY A CA 1
ATOM 601 C C . GLY A 1 80 ? -1.970 -9.845 -6.732 1.00 95.38 80 GLY A C 1
ATOM 602 O O . GLY A 1 80 ? -2.732 -10.228 -7.611 1.00 95.38 80 GLY A O 1
ATOM 603 N N . VAL A 1 81 ? -1.215 -8.752 -6.836 1.00 96.69 81 VAL A N 1
ATOM 604 C CA . VAL A 1 81 ? -1.043 -7.987 -8.066 1.00 96.69 81 VAL A CA 1
ATOM 605 C C . VAL A 1 81 ? 0.291 -8.362 -8.693 1.00 96.69 81 VAL A C 1
ATOM 607 O O . VAL A 1 81 ? 1.325 -8.347 -8.017 1.00 96.69 81 VAL A O 1
ATOM 610 N N . ASP A 1 82 ? 0.256 -8.689 -9.981 1.00 96.62 82 ASP A N 1
ATOM 611 C CA . ASP A 1 82 ? 1.436 -9.119 -10.717 1.00 96.62 82 ASP A CA 1
ATOM 612 C C . ASP A 1 82 ? 2.427 -7.960 -10.880 1.00 96.62 82 ASP A C 1
ATOM 614 O O . ASP A 1 82 ? 2.118 -6.877 -11.386 1.00 96.62 82 ASP A O 1
ATOM 618 N N . VAL A 1 83 ? 3.647 -8.207 -10.413 1.00 96.06 83 VAL A N 1
ATOM 619 C CA . VAL A 1 83 ? 4.808 -7.326 -10.540 1.00 96.06 83 VAL A CA 1
ATOM 620 C C . VAL A 1 83 ? 6.033 -8.176 -10.869 1.00 96.06 83 VAL A C 1
ATOM 622 O O . VAL A 1 83 ? 6.092 -9.343 -10.458 1.00 96.06 83 VAL A O 1
ATOM 625 N N . PRO A 1 84 ? 7.036 -7.626 -11.573 1.00 94.75 84 PRO A N 1
ATOM 626 C CA . PRO A 1 84 ? 8.291 -8.329 -11.786 1.00 94.75 84 PRO A CA 1
ATOM 627 C C . PRO A 1 84 ? 8.911 -8.751 -10.455 1.00 94.75 84 PRO A C 1
ATOM 629 O O . PRO A 1 84 ? 8.920 -7.989 -9.480 1.00 94.75 84 PRO A O 1
ATOM 632 N N . LYS A 1 85 ? 9.459 -9.968 -10.397 1.00 91.75 85 LYS A N 1
ATOM 633 C CA . LYS A 1 85 ? 10.188 -10.421 -9.211 1.00 91.75 85 LYS A CA 1
ATOM 634 C C . LYS A 1 85 ? 11.380 -9.494 -9.005 1.00 91.75 85 LYS A C 1
ATOM 636 O O . LYS A 1 85 ? 12.227 -9.404 -9.882 1.00 91.75 85 LYS A O 1
ATOM 641 N N . ASN A 1 86 ? 11.435 -8.836 -7.852 1.00 87.44 86 ASN A N 1
ATOM 642 C CA . ASN A 1 86 ? 12.469 -7.865 -7.511 1.00 87.44 86 ASN A CA 1
ATOM 643 C C . ASN A 1 86 ? 13.321 -8.375 -6.341 1.00 87.44 86 ASN A C 1
ATOM 645 O O . ASN A 1 86 ? 12.790 -8.897 -5.357 1.00 87.44 86 ASN A O 1
ATOM 649 N N . GLN A 1 87 ? 14.637 -8.229 -6.458 1.00 85.44 87 GLN A N 1
ATOM 650 C CA . GLN A 1 87 ? 15.622 -8.541 -5.433 1.00 85.44 87 GLN A CA 1
ATOM 651 C C . GLN A 1 87 ? 16.497 -7.320 -5.140 1.00 85.44 87 GLN A C 1
ATOM 653 O O . GLN A 1 87 ? 16.895 -6.586 -6.045 1.00 85.44 87 GLN A O 1
ATOM 658 N N . ALA A 1 88 ? 16.801 -7.125 -3.858 1.00 87.38 88 ALA A N 1
ATOM 659 C CA . ALA A 1 88 ? 17.659 -6.058 -3.367 1.00 87.38 88 ALA A CA 1
ATOM 660 C C . ALA A 1 88 ? 19.061 -6.605 -3.095 1.00 87.38 88 ALA A C 1
ATOM 662 O O . ALA A 1 88 ? 19.196 -7.636 -2.437 1.00 87.38 88 ALA A O 1
ATOM 663 N N . PHE A 1 89 ? 20.099 -5.900 -3.541 1.00 85.75 89 PHE A N 1
ATOM 664 C CA . PHE A 1 89 ? 21.484 -6.271 -3.248 1.00 85.75 89 PHE A CA 1
ATOM 665 C C . PHE A 1 89 ? 22.297 -5.051 -2.848 1.00 85.75 89 PHE A C 1
ATOM 667 O O . PHE A 1 89 ? 22.082 -3.959 -3.365 1.00 85.75 89 PHE A O 1
ATOM 674 N N . ARG A 1 90 ? 23.277 -5.245 -1.966 1.00 87.31 90 ARG A N 1
ATOM 675 C CA . ARG A 1 90 ? 24.381 -4.298 -1.796 1.00 87.31 90 ARG A CA 1
ATOM 676 C C . ARG A 1 90 ? 25.604 -4.880 -2.474 1.00 87.31 90 ARG A C 1
ATOM 678 O O . ARG A 1 90 ? 26.091 -5.921 -2.040 1.00 87.31 90 ARG A O 1
ATOM 685 N N . ILE A 1 91 ? 26.093 -4.206 -3.504 1.00 88.50 91 ILE A N 1
ATOM 686 C CA . ILE A 1 91 ? 27.286 -4.640 -4.236 1.00 88.50 91 ILE A CA 1
ATOM 687 C C . ILE A 1 91 ? 28.386 -3.583 -4.122 1.00 88.50 91 ILE A C 1
ATOM 689 O O . ILE A 1 91 ? 28.086 -2.417 -3.866 1.00 88.50 91 ILE A O 1
ATOM 693 N N . SER A 1 92 ? 29.645 -3.985 -4.283 1.00 88.88 92 SER A N 1
ATOM 694 C CA . SER A 1 92 ? 30.793 -3.087 -4.465 1.00 88.88 92 SER A CA 1
ATOM 695 C C . SER A 1 92 ? 31.094 -2.869 -5.953 1.00 88.88 92 SER A C 1
ATOM 697 O O . SER A 1 92 ? 30.557 -3.558 -6.820 1.00 88.88 92 SER A O 1
ATOM 699 N N . GLN A 1 93 ? 31.985 -1.924 -6.266 1.00 86.94 93 GLN A N 1
ATOM 700 C CA . GLN A 1 93 ? 32.389 -1.654 -7.652 1.00 86.94 93 GLN A CA 1
ATOM 701 C C . GLN A 1 93 ? 33.021 -2.881 -8.326 1.00 86.94 93 GLN A C 1
ATOM 703 O O . GLN A 1 93 ? 32.802 -3.116 -9.509 1.00 86.94 93 GLN A O 1
ATOM 708 N N . GLU A 1 94 ? 33.762 -3.691 -7.569 1.00 87.38 94 GLU A N 1
ATOM 709 C CA . GLU A 1 94 ? 34.378 -4.925 -8.066 1.00 87.38 94 GLU A CA 1
ATOM 710 C C . GLU A 1 94 ? 33.349 -5.978 -8.472 1.00 87.38 94 GLU A C 1
ATOM 712 O O . GLU A 1 94 ? 33.698 -6.908 -9.182 1.00 87.38 94 GLU A O 1
ATOM 717 N N . GLN A 1 95 ? 32.104 -5.858 -8.011 1.00 90.06 95 GLN A N 1
ATOM 718 C CA . GLN A 1 95 ? 31.014 -6.792 -8.276 1.00 90.06 95 GLN A CA 1
ATOM 719 C C . GLN A 1 95 ? 30.124 -6.361 -9.451 1.00 90.06 95 GLN A C 1
ATOM 721 O O . GLN A 1 95 ? 29.105 -7.005 -9.695 1.00 90.06 95 GLN A O 1
ATOM 726 N N . LEU A 1 96 ? 30.467 -5.285 -10.167 1.00 89.00 96 LEU A N 1
ATOM 727 C CA . LEU A 1 96 ? 29.766 -4.876 -11.386 1.00 89.00 96 LEU A CA 1
ATOM 728 C C . LEU A 1 96 ? 29.970 -5.891 -12.533 1.00 89.00 96 LEU A C 1
ATOM 730 O O . LEU A 1 96 ? 30.913 -6.684 -12.486 1.00 89.00 96 LEU A O 1
ATOM 734 N N . PRO A 1 97 ? 29.096 -5.882 -13.560 1.00 88.50 97 PRO A N 1
ATOM 735 C CA . PRO A 1 97 ? 29.283 -6.667 -14.778 1.00 88.50 97 PRO A CA 1
ATOM 736 C C . PRO A 1 97 ? 30.692 -6.522 -15.359 1.00 88.50 97 PRO A C 1
ATOM 738 O O . PRO A 1 97 ? 31.211 -5.411 -15.482 1.00 88.50 97 PRO A O 1
ATOM 741 N N . ASN A 1 98 ? 31.298 -7.643 -15.753 1.00 79.19 98 ASN A N 1
ATOM 742 C CA . ASN A 1 98 ? 32.569 -7.618 -16.469 1.00 79.19 98 ASN A CA 1
ATOM 743 C C . ASN A 1 98 ? 32.303 -7.200 -17.921 1.00 79.19 98 ASN A C 1
ATOM 745 O O . ASN A 1 98 ? 31.593 -7.891 -18.652 1.00 79.19 98 ASN A O 1
ATOM 749 N N . GLY A 1 99 ? 32.876 -6.084 -18.362 1.00 73.69 99 GLY A N 1
ATOM 750 C CA . GLY A 1 99 ? 32.720 -5.634 -19.740 1.00 73.69 99 GLY A CA 1
ATOM 751 C C . GLY A 1 99 ? 33.363 -4.281 -20.000 1.00 73.69 99 GLY A C 1
ATOM 752 O O . GLY A 1 99 ? 33.671 -3.532 -19.078 1.00 73.69 99 GLY A O 1
ATOM 753 N N . THR A 1 100 ? 33.561 -3.974 -21.277 1.00 69.19 100 THR A N 1
ATOM 754 C CA . THR A 1 100 ? 34.042 -2.674 -21.755 1.00 69.19 100 THR A CA 1
ATOM 755 C C . THR A 1 100 ? 32.975 -2.022 -22.634 1.00 69.19 100 THR A C 1
ATOM 757 O O . THR A 1 100 ? 32.054 -2.690 -23.113 1.00 69.19 100 THR A O 1
ATOM 760 N N . GLY A 1 101 ? 33.056 -0.704 -22.815 1.00 83.06 101 GLY A N 1
ATOM 761 C CA . GLY A 1 101 ? 32.172 0.058 -23.698 1.00 83.06 101 GLY A CA 1
ATOM 762 C C . GLY A 1 101 ? 31.196 0.976 -22.963 1.00 83.06 101 GLY A C 1
ATOM 763 O O . GLY A 1 101 ? 30.970 0.852 -21.761 1.00 83.06 101 GLY A O 1
ATOM 764 N N . ALA A 1 102 ? 30.575 1.877 -23.727 1.00 82.12 102 ALA A N 1
ATOM 765 C CA . ALA A 1 102 ? 29.881 3.055 -23.203 1.00 82.12 102 ALA A CA 1
ATOM 766 C C . ALA A 1 102 ? 28.795 2.761 -22.150 1.00 82.12 102 ALA A C 1
ATOM 768 O O . ALA A 1 102 ? 28.640 3.529 -21.205 1.00 82.12 102 ALA A O 1
ATOM 769 N N . LEU A 1 103 ? 28.061 1.648 -22.280 1.00 84.56 103 LEU A N 1
ATOM 770 C CA . LEU A 1 103 ? 27.032 1.256 -21.307 1.00 84.56 103 LEU A CA 1
ATOM 771 C C . LEU A 1 103 ? 27.628 0.783 -19.972 1.00 84.56 103 LEU A C 1
ATOM 773 O O . LEU A 1 103 ? 27.083 1.098 -18.916 1.00 84.56 103 LEU A O 1
ATOM 777 N N . ASN A 1 104 ? 28.749 0.055 -20.010 1.00 86.00 104 ASN A N 1
ATOM 778 C CA . ASN A 1 104 ? 29.469 -0.354 -18.802 1.00 86.00 104 ASN A CA 1
ATOM 779 C C . ASN A 1 104 ? 30.124 0.859 -18.130 1.00 86.00 104 ASN A C 1
ATOM 781 O O . ASN A 1 104 ? 30.040 0.997 -16.911 1.00 86.00 104 ASN A O 1
ATOM 785 N N . ASP A 1 105 ? 30.693 1.773 -18.921 1.00 86.94 105 ASP A N 1
ATOM 786 C CA . ASP A 1 105 ? 31.281 3.019 -18.418 1.00 86.94 105 ASP A CA 1
ATOM 787 C C . ASP A 1 105 ? 30.215 3.910 -17.760 1.00 86.94 105 ASP A C 1
ATOM 789 O O . ASP A 1 105 ? 30.435 4.495 -16.697 1.00 86.94 105 ASP A O 1
ATOM 793 N N . GLU A 1 106 ? 29.020 3.981 -18.353 1.00 88.31 106 GLU A N 1
ATOM 794 C CA . GLU A 1 106 ? 27.880 4.688 -17.776 1.00 88.31 106 GLU A CA 1
ATOM 795 C C . GLU A 1 106 ? 27.395 4.056 -16.469 1.00 88.31 106 GLU A C 1
ATOM 797 O O . GLU A 1 106 ? 27.185 4.782 -15.491 1.00 88.31 106 GLU A O 1
ATOM 802 N N . LEU A 1 107 ? 27.256 2.729 -16.427 1.00 88.19 107 LEU A N 1
ATOM 803 C CA . LEU A 1 107 ? 26.913 2.005 -15.206 1.00 88.19 107 LEU A CA 1
ATOM 804 C C . LEU A 1 107 ? 27.951 2.257 -14.105 1.00 88.19 107 LEU A C 1
ATOM 806 O O . LEU A 1 107 ? 27.578 2.598 -12.984 1.00 88.19 107 LEU A O 1
ATOM 810 N N . ALA A 1 108 ? 29.243 2.154 -14.422 1.00 87.56 108 ALA A N 1
ATOM 811 C CA . ALA A 1 108 ? 30.330 2.386 -13.474 1.00 87.56 108 ALA A CA 1
ATOM 812 C C . ALA A 1 108 ? 30.338 3.828 -12.944 1.00 87.56 108 ALA A C 1
ATOM 814 O O . ALA A 1 108 ? 30.488 4.040 -11.740 1.00 87.56 108 ALA A O 1
ATOM 815 N N . ARG A 1 109 ? 30.110 4.820 -13.811 1.00 88.12 109 ARG A N 1
ATOM 816 C CA . ARG A 1 109 ? 29.966 6.227 -13.411 1.00 88.12 109 ARG A CA 1
ATOM 817 C C . ARG A 1 109 ? 28.771 6.422 -12.478 1.00 88.12 109 ARG A C 1
ATOM 819 O O . ARG A 1 109 ? 28.919 7.011 -11.415 1.00 88.12 109 ARG A O 1
ATOM 826 N N . LYS A 1 110 ? 27.600 5.877 -12.824 1.00 86.50 110 LYS A N 1
ATOM 827 C CA . LYS A 1 110 ? 26.403 5.961 -11.966 1.00 86.50 110 LYS A CA 1
ATOM 828 C C . LYS A 1 110 ? 26.590 5.276 -10.625 1.00 86.50 110 LYS A C 1
ATOM 830 O O . LYS A 1 110 ? 26.094 5.757 -9.612 1.00 86.50 110 LYS A O 1
ATOM 835 N N . PHE A 1 111 ? 27.319 4.171 -10.620 1.00 87.81 111 PHE A N 1
ATOM 836 C CA . PHE A 1 111 ? 27.691 3.494 -9.398 1.00 87.81 111 PHE A CA 1
ATOM 837 C C . PHE A 1 111 ? 28.542 4.396 -8.499 1.00 87.81 111 PHE A C 1
ATOM 839 O O . PHE A 1 111 ? 28.266 4.489 -7.310 1.00 87.81 111 PHE A O 1
ATOM 846 N N . GLN A 1 112 ? 29.542 5.087 -9.061 1.00 85.88 112 GLN A N 1
ATOM 847 C CA . GLN A 1 112 ? 30.389 6.028 -8.320 1.00 85.88 112 GLN A CA 1
ATOM 848 C C . GLN A 1 112 ? 29.590 7.191 -7.719 1.00 85.88 112 GLN A C 1
ATOM 850 O O . GLN A 1 112 ? 29.815 7.513 -6.555 1.00 85.88 112 GLN A O 1
ATOM 855 N N . ASP A 1 113 ? 28.624 7.744 -8.462 1.00 84.50 113 ASP A N 1
ATOM 856 C CA . ASP A 1 113 ? 27.751 8.837 -8.001 1.00 84.50 113 ASP A CA 1
ATOM 857 C C . ASP A 1 113 ? 26.913 8.462 -6.758 1.00 84.50 113 ASP A C 1
ATOM 859 O O . ASP A 1 113 ? 26.479 9.337 -6.013 1.00 84.50 113 ASP A O 1
ATOM 863 N N . LEU A 1 114 ? 26.654 7.166 -6.547 1.00 82.12 114 LEU A N 1
ATOM 864 C CA . LEU A 1 114 ? 25.749 6.644 -5.514 1.00 82.12 114 LEU A CA 1
ATOM 865 C C . LEU A 1 114 ? 26.469 5.904 -4.379 1.00 82.12 114 LEU A C 1
ATOM 867 O O . LEU A 1 114 ? 25.807 5.295 -3.534 1.00 82.12 114 LEU A O 1
ATOM 871 N N . LYS A 1 115 ? 27.808 5.908 -4.361 1.00 74.06 115 LYS A N 1
ATOM 872 C CA . LYS A 1 115 ? 28.587 5.222 -3.323 1.00 74.06 115 LYS A CA 1
ATOM 873 C C . LYS A 1 115 ? 28.278 5.794 -1.943 1.00 74.06 115 LYS A C 1
ATOM 875 O O . LYS A 1 115 ? 28.450 6.984 -1.698 1.00 74.06 115 LYS A O 1
ATOM 880 N N . ASP A 1 116 ? 27.876 4.909 -1.038 1.00 69.19 116 ASP A N 1
ATOM 881 C CA . ASP A 1 116 ? 27.774 5.209 0.387 1.00 69.19 116 ASP A CA 1
ATOM 882 C C . ASP A 1 116 ? 29.169 5.133 1.049 1.00 69.19 116 ASP A C 1
ATOM 884 O O . ASP A 1 116 ? 30.158 4.712 0.440 1.00 69.19 116 ASP A O 1
ATOM 888 N N . THR A 1 117 ? 29.238 5.507 2.322 1.00 65.38 117 THR A N 1
ATOM 889 C CA . THR A 1 117 ? 30.411 5.439 3.209 1.00 65.38 117 THR A CA 1
ATOM 890 C C . THR A 1 117 ? 31.141 4.088 3.166 1.00 65.38 117 THR A C 1
ATOM 892 O O . THR A 1 117 ? 32.370 4.061 3.131 1.00 65.38 117 THR A O 1
ATOM 895 N N . ASP A 1 118 ? 30.405 2.981 3.033 1.00 71.94 118 ASP A N 1
ATOM 896 C CA . ASP A 1 118 ? 30.948 1.615 2.941 1.00 71.94 118 ASP A CA 1
ATOM 897 C C . ASP A 1 118 ? 31.399 1.196 1.523 1.00 71.94 118 ASP A C 1
ATOM 899 O O . ASP A 1 118 ? 31.622 0.010 1.267 1.00 71.94 118 ASP A O 1
ATOM 903 N N . GLN A 1 119 ? 31.476 2.127 0.561 1.00 79.06 119 GLN A N 1
ATOM 904 C CA . GLN A 1 119 ? 31.824 1.865 -0.851 1.00 79.06 119 GLN A CA 1
ATOM 905 C C . GLN A 1 119 ? 30.900 0.855 -1.565 1.00 79.06 119 GLN A C 1
ATOM 907 O O . GLN A 1 119 ? 31.226 0.346 -2.644 1.00 79.06 119 GLN A O 1
ATOM 912 N N . LYS A 1 120 ? 29.733 0.571 -0.980 1.00 85.62 120 LYS A N 1
ATOM 913 C CA . LYS A 1 120 ? 28.691 -0.293 -1.541 1.00 85.62 120 LYS A CA 1
ATOM 914 C C . LYS A 1 120 ? 27.478 0.531 -1.941 1.00 85.62 120 LYS A C 1
ATOM 916 O O . LYS A 1 120 ? 27.164 1.533 -1.305 1.00 85.62 120 LYS A O 1
ATOM 921 N N . VAL A 1 121 ? 26.769 0.064 -2.962 1.00 87.50 121 VAL A N 1
ATOM 922 C CA . VAL A 1 121 ? 25.544 0.696 -3.468 1.00 87.50 121 VAL A CA 1
ATOM 923 C C . VAL A 1 121 ? 24.399 -0.300 -3.365 1.00 87.50 121 VAL A C 1
ATOM 925 O O . VAL A 1 121 ? 24.557 -1.477 -3.704 1.00 87.50 121 VAL A O 1
ATOM 928 N N . LEU A 1 122 ? 23.250 0.168 -2.873 1.00 88.62 122 LEU A N 1
ATOM 929 C CA . LEU A 1 122 ? 22.005 -0.591 -2.928 1.00 88.62 122 LEU A CA 1
ATOM 930 C C . LEU A 1 122 ? 21.491 -0.583 -4.371 1.00 88.62 122 LEU A C 1
ATOM 932 O O . LEU A 1 122 ? 21.311 0.478 -4.961 1.00 88.62 122 LEU A O 1
ATOM 936 N N . ILE A 1 123 ? 21.233 -1.764 -4.915 1.00 91.00 123 ILE A N 1
ATOM 937 C CA . ILE A 1 123 ? 20.675 -1.956 -6.251 1.00 91.00 123 ILE A CA 1
ATOM 938 C C . ILE A 1 123 ? 19.402 -2.795 -6.182 1.00 91.00 123 ILE A C 1
ATOM 940 O O . ILE A 1 123 ? 19.208 -3.590 -5.258 1.00 91.00 123 ILE A O 1
ATOM 944 N N . SER A 1 124 ? 18.553 -2.630 -7.190 1.00 91.94 124 SER A N 1
ATOM 945 C CA . SER A 1 124 ? 17.408 -3.502 -7.442 1.00 91.94 124 SER A CA 1
ATOM 946 C C . SER A 1 124 ? 17.635 -4.250 -8.747 1.00 91.94 124 SER A C 1
ATOM 948 O O . SER A 1 124 ? 17.945 -3.633 -9.766 1.00 91.94 124 SER A O 1
ATOM 950 N N . LEU A 1 125 ? 17.478 -5.570 -8.710 1.00 93.00 125 LEU A N 1
ATOM 951 C CA . LEU A 1 125 ? 17.475 -6.422 -9.891 1.00 93.00 125 LEU A CA 1
ATOM 952 C C . LEU A 1 125 ? 16.097 -7.062 -10.014 1.00 93.00 125 LEU A C 1
ATOM 954 O O . LEU A 1 125 ? 15.621 -7.706 -9.077 1.00 93.00 125 LEU A O 1
ATOM 958 N N . SER A 1 126 ? 15.460 -6.886 -11.165 1.00 93.88 126 SER A N 1
ATOM 959 C CA . SER A 1 126 ? 14.134 -7.435 -11.429 1.00 93.88 126 SER A CA 1
ATOM 960 C C . SER A 1 126 ? 14.084 -8.234 -12.719 1.00 93.88 126 SER A C 1
ATOM 962 O O . SER A 1 126 ? 14.853 -7.968 -13.641 1.00 93.88 126 SER A O 1
ATOM 964 N N . ASP A 1 127 ? 13.200 -9.230 -12.778 1.00 94.12 127 ASP A N 1
ATOM 965 C CA . ASP A 1 127 ? 12.948 -9.971 -14.018 1.00 94.12 127 ASP A CA 1
ATOM 966 C C . ASP A 1 127 ? 12.503 -8.998 -15.129 1.00 94.12 127 ASP A C 1
ATOM 968 O O . ASP A 1 127 ? 11.670 -8.117 -14.902 1.00 94.12 127 ASP A O 1
ATOM 972 N N . PHE A 1 128 ? 13.054 -9.150 -16.335 1.00 93.94 128 PHE A N 1
ATOM 973 C CA . PHE A 1 128 ? 12.542 -8.449 -17.510 1.00 93.94 128 PHE A CA 1
ATOM 974 C C . PHE A 1 128 ? 11.271 -9.153 -17.990 1.00 93.94 128 PHE A C 1
ATOM 976 O O . PHE A 1 128 ? 11.298 -10.354 -18.261 1.00 93.94 128 PHE A O 1
ATOM 983 N N . ILE A 1 129 ? 10.168 -8.415 -18.098 1.00 94.12 129 ILE A N 1
ATOM 984 C CA . ILE A 1 129 ? 8.913 -8.944 -18.637 1.00 94.12 129 ILE A CA 1
ATOM 985 C C . ILE A 1 129 ? 8.843 -8.576 -20.116 1.00 94.12 129 ILE A C 1
ATOM 987 O O . ILE A 1 129 ? 8.833 -7.398 -20.464 1.00 94.12 129 ILE A O 1
ATOM 991 N N . GLU A 1 130 ? 8.823 -9.592 -20.974 1.00 92.31 130 GLU A N 1
ATOM 992 C CA . GLU A 1 130 ? 8.611 -9.423 -22.412 1.00 92.31 130 GLU A CA 1
ATOM 993 C C . GLU A 1 130 ? 7.131 -9.126 -22.676 1.00 92.31 130 GLU A C 1
ATOM 995 O O . GLU A 1 130 ? 6.257 -9.784 -22.112 1.00 92.31 130 GLU A O 1
ATOM 1000 N N . GLY A 1 131 ? 6.847 -8.153 -23.539 1.00 93.38 131 GLY A N 1
ATOM 1001 C CA . GLY A 1 131 ? 5.481 -7.810 -23.919 1.00 93.38 131 GLY A CA 1
ATOM 1002 C C . GLY A 1 131 ? 5.294 -6.330 -24.253 1.00 93.38 131 GLY A C 1
ATOM 1003 O O . GLY A 1 131 ? 6.118 -5.500 -23.861 1.00 93.38 131 GLY A O 1
ATOM 1004 N N . PRO A 1 132 ? 4.222 -5.980 -24.985 1.00 94.75 132 PRO A N 1
ATOM 1005 C CA . PRO A 1 132 ? 3.887 -4.589 -25.257 1.00 94.75 132 PRO A CA 1
ATOM 1006 C C . PRO A 1 132 ? 3.423 -3.875 -23.984 1.00 94.75 132 PRO A C 1
ATOM 1008 O O . PRO A 1 132 ? 2.861 -4.482 -23.063 1.00 94.75 132 PRO A O 1
ATOM 1011 N N . LYS A 1 133 ? 3.603 -2.555 -23.939 1.00 94.19 133 LYS A N 1
ATOM 1012 C CA . LYS A 1 133 ? 3.037 -1.733 -22.868 1.00 94.19 133 LYS A CA 1
ATOM 1013 C C . LYS A 1 133 ? 1.533 -1.586 -23.025 1.00 94.19 133 LYS A C 1
ATOM 1015 O O . LYS A 1 133 ? 0.988 -1.645 -24.128 1.00 94.19 133 LYS A O 1
ATOM 1020 N N . LEU A 1 134 ? 0.854 -1.280 -21.921 1.00 95.06 134 LEU A N 1
ATOM 1021 C CA . LEU A 1 134 ? -0.577 -0.986 -21.950 1.00 95.06 134 LEU A CA 1
ATOM 1022 C C . LEU A 1 134 ? -0.913 0.158 -22.918 1.00 95.06 134 LEU A C 1
ATOM 1024 O O . LEU A 1 134 ? -1.904 0.070 -23.635 1.00 95.06 134 LEU A O 1
ATOM 1028 N N . SER A 1 135 ? -0.073 1.193 -22.994 1.00 93.75 135 SER A N 1
ATOM 1029 C CA . SER A 1 135 ? -0.238 2.306 -23.938 1.00 93.75 135 SER A CA 1
ATOM 1030 C C . SER A 1 135 ? -0.279 1.886 -25.410 1.00 93.75 135 SER A C 1
ATOM 1032 O O . SER A 1 135 ? -0.860 2.603 -26.220 1.00 93.75 135 SER A O 1
ATOM 1034 N N . GLU A 1 136 ? 0.330 0.752 -25.758 1.00 93.62 136 GLU A N 1
ATOM 1035 C CA . GLU A 1 136 ? 0.371 0.219 -27.123 1.00 93.62 136 GLU A CA 1
ATOM 1036 C C . GLU A 1 136 ? -0.845 -0.672 -27.419 1.00 93.62 136 GLU A C 1
ATOM 1038 O O . GLU A 1 136 ? -1.379 -0.643 -28.524 1.00 93.62 136 GLU A O 1
ATOM 1043 N N . VAL A 1 137 ? -1.314 -1.439 -26.427 1.00 93.56 137 VAL A N 1
ATOM 1044 C CA . VAL A 1 137 ? -2.422 -2.403 -26.592 1.00 93.56 137 VAL A CA 1
ATOM 1045 C C . VAL A 1 137 ? -3.799 -1.775 -26.350 1.00 93.56 137 VAL A C 1
ATOM 1047 O O . VAL A 1 137 ? -4.788 -2.118 -27.006 1.00 93.56 137 VAL A O 1
ATOM 1050 N N . LEU A 1 138 ? -3.878 -0.854 -25.392 1.00 93.44 138 LEU A N 1
ATOM 1051 C CA . LEU A 1 138 ? -5.098 -0.176 -24.970 1.00 93.44 138 LEU A CA 1
ATOM 1052 C C . LEU A 1 138 ? -4.815 1.325 -24.769 1.00 93.44 138 LEU A C 1
ATOM 1054 O O . LEU A 1 138 ? -4.821 1.827 -23.641 1.00 93.44 138 LEU A O 1
ATOM 1058 N N . PRO A 1 139 ? -4.546 2.067 -25.861 1.00 94.12 139 PRO A N 1
ATOM 1059 C CA . PRO A 1 139 ? -4.273 3.495 -25.779 1.00 94.12 139 PRO A CA 1
ATOM 1060 C C . PRO A 1 139 ? -5.494 4.253 -25.250 1.00 94.12 139 PRO A C 1
ATOM 1062 O O . PRO A 1 139 ? -6.645 3.867 -25.470 1.00 94.12 139 PRO A O 1
ATOM 1065 N N . ILE A 1 140 ? -5.255 5.394 -24.602 1.00 93.62 140 ILE A N 1
ATOM 1066 C CA . ILE A 1 140 ? -6.310 6.195 -23.960 1.00 93.62 140 ILE A CA 1
ATOM 1067 C C . ILE A 1 140 ? -7.439 6.606 -24.911 1.00 93.62 140 ILE A C 1
ATOM 1069 O O . ILE A 1 140 ? -8.584 6.727 -24.487 1.00 93.62 140 ILE A O 1
ATOM 1073 N N . GLN A 1 141 ? -7.151 6.793 -26.200 1.00 94.81 141 GLN A N 1
ATOM 1074 C CA . GLN A 1 141 ? -8.157 7.102 -27.216 1.00 94.81 141 GLN A CA 1
ATOM 1075 C C . GLN A 1 141 ? -9.151 5.948 -27.397 1.00 94.81 141 GLN A C 1
ATOM 1077 O O . GLN A 1 141 ? -10.341 6.203 -27.556 1.00 94.81 141 GLN A O 1
ATOM 1082 N N . THR A 1 142 ? -8.679 4.699 -27.310 1.00 95.38 142 THR A N 1
ATOM 1083 C CA . THR A 1 142 ? -9.541 3.508 -27.369 1.00 95.38 142 THR A CA 1
ATOM 1084 C C . THR A 1 142 ? -10.460 3.464 -26.158 1.00 95.38 142 THR A C 1
ATOM 1086 O O . THR A 1 142 ? -11.666 3.294 -26.311 1.00 95.38 142 THR A O 1
ATOM 1089 N N . LEU A 1 143 ? -9.916 3.703 -24.958 1.00 95.00 143 LEU A N 1
ATOM 1090 C CA . LEU A 1 143 ? -10.733 3.766 -23.747 1.00 95.00 143 LEU A CA 1
ATOM 1091 C C . LEU A 1 143 ? -11.776 4.876 -23.840 1.00 95.00 143 LEU A C 1
ATOM 1093 O O . LEU A 1 143 ? -12.943 4.595 -23.616 1.00 95.00 143 LEU A O 1
ATOM 1097 N N . ARG A 1 144 ? -11.408 6.093 -24.257 1.00 94.81 144 ARG A N 1
ATOM 1098 C CA . ARG A 1 144 ? -12.353 7.216 -24.416 1.00 94.81 144 ARG A CA 1
ATOM 1099 C C . ARG A 1 144 ? -13.504 6.918 -25.372 1.00 94.81 144 ARG A C 1
ATOM 1101 O O . ARG A 1 144 ? -14.619 7.354 -25.115 1.00 94.81 144 ARG A O 1
ATOM 1108 N N . ALA A 1 145 ? -13.231 6.208 -26.466 1.00 95.25 145 ALA A N 1
ATOM 1109 C CA . ALA A 1 145 ? -14.251 5.847 -27.445 1.00 95.25 145 ALA A CA 1
ATOM 1110 C C . ALA A 1 145 ? -15.219 4.770 -26.924 1.00 95.25 145 ALA A C 1
ATOM 1112 O O . ALA A 1 145 ? -16.377 4.747 -27.335 1.00 95.25 145 ALA A O 1
ATOM 1113 N N . ALA A 1 146 ? -14.768 3.899 -26.016 1.00 95.31 146 ALA A N 1
ATOM 1114 C CA . ALA A 1 146 ? -15.597 2.851 -25.436 1.00 95.31 146 ALA A CA 1
ATOM 1115 C C . ALA A 1 146 ? -16.600 3.420 -24.417 1.00 95.31 146 ALA A C 1
ATOM 1117 O O . ALA A 1 146 ? -16.225 4.029 -23.411 1.00 95.31 146 ALA A O 1
ATOM 1118 N N . THR A 1 147 ? -17.883 3.165 -24.646 1.00 93.06 147 THR A N 1
ATOM 1119 C CA . THR A 1 147 ? -18.990 3.488 -23.730 1.00 93.06 147 THR A CA 1
ATOM 1120 C C . THR A 1 147 ? -19.339 2.318 -22.811 1.00 93.06 147 THR A C 1
ATOM 1122 O O . THR A 1 147 ? -19.874 2.514 -21.723 1.00 93.06 147 THR A O 1
ATOM 1125 N N . SER A 1 148 ? -18.988 1.099 -23.220 1.00 93.50 148 SER A N 1
ATOM 1126 C CA . SER A 1 148 ? -19.156 -0.136 -22.462 1.00 93.50 148 SER A CA 1
ATOM 1127 C C . SER A 1 148 ? -17.967 -1.077 -22.675 1.00 93.50 148 SER A C 1
ATOM 1129 O O . SER A 1 148 ? -17.238 -0.958 -23.660 1.00 93.50 148 SER A O 1
ATOM 1131 N N . LEU A 1 149 ? -17.795 -2.071 -21.794 1.00 92.56 149 LEU A N 1
ATOM 1132 C CA . LEU A 1 149 ? -16.783 -3.121 -21.987 1.00 92.56 149 LEU A CA 1
ATOM 1133 C C . LEU A 1 149 ? -16.957 -3.873 -23.316 1.00 92.56 149 LEU A C 1
ATOM 1135 O O . LEU A 1 149 ? -15.972 -4.314 -23.896 1.00 92.56 149 LEU A O 1
ATOM 1139 N N . LYS A 1 150 ? -18.189 -3.991 -23.830 1.00 94.62 150 LYS A N 1
ATOM 1140 C CA . LYS A 1 150 ? -18.482 -4.710 -25.081 1.00 94.62 150 LYS A CA 1
ATOM 1141 C C . LYS A 1 150 ? -17.949 -3.997 -26.326 1.00 94.62 150 LYS A C 1
ATOM 1143 O O . LYS A 1 150 ? -17.839 -4.636 -27.367 1.00 94.62 150 LYS A O 1
ATOM 1148 N N . ASP A 1 151 ? -17.603 -2.716 -26.208 1.00 96.19 151 ASP A N 1
ATOM 1149 C CA . ASP A 1 151 ? -17.027 -1.927 -27.301 1.00 96.19 151 ASP A CA 1
ATOM 1150 C C . ASP A 1 151 ? -15.532 -2.243 -27.503 1.00 96.19 151 ASP A C 1
ATOM 1152 O O . ASP A 1 151 ? -14.939 -1.865 -28.511 1.00 96.19 151 ASP A O 1
ATOM 1156 N N . LEU A 1 152 ? -14.911 -2.938 -26.543 1.00 95.69 152 LEU A N 1
ATOM 1157 C CA . LEU A 1 152 ? -13.519 -3.371 -26.592 1.00 95.69 152 LEU A CA 1
ATOM 1158 C C . LEU A 1 152 ? -13.410 -4.782 -27.181 1.00 95.69 152 LEU A C 1
ATOM 1160 O O . LEU A 1 152 ? -14.296 -5.620 -27.002 1.00 95.69 152 LEU A O 1
ATOM 1164 N N . SER A 1 153 ? -12.285 -5.092 -27.829 1.00 94.81 153 SER A N 1
ATOM 1165 C CA . SER A 1 153 ? -12.005 -6.472 -28.252 1.00 94.81 153 SER A CA 1
ATOM 1166 C C . SER A 1 153 ? -11.907 -7.421 -27.041 1.00 94.81 153 SER A C 1
ATOM 1168 O O . SER A 1 153 ? -11.556 -6.971 -25.947 1.00 94.81 153 SER A O 1
ATOM 1170 N N . PRO A 1 154 ? -12.150 -8.738 -27.195 1.00 93.75 154 PRO A N 1
ATOM 1171 C CA . PRO A 1 154 ? -12.093 -9.683 -26.073 1.00 93.75 154 PRO A CA 1
ATOM 1172 C C . PRO A 1 154 ? -10.776 -9.642 -25.284 1.00 93.75 154 PRO A C 1
ATOM 1174 O O . PRO A 1 154 ? -10.785 -9.708 -24.058 1.00 93.75 154 PRO A O 1
ATOM 1177 N N . ILE A 1 155 ? -9.643 -9.461 -25.972 1.00 91.12 155 ILE A N 1
ATOM 1178 C CA . ILE A 1 155 ? -8.333 -9.333 -25.321 1.00 91.12 155 ILE A CA 1
ATOM 1179 C C . ILE A 1 155 ? -8.217 -8.032 -24.514 1.00 91.12 155 ILE A C 1
ATOM 1181 O O . ILE A 1 155 ? -7.721 -8.044 -23.392 1.00 91.12 155 ILE A O 1
ATOM 1185 N N . GLN A 1 156 ? -8.734 -6.917 -25.033 1.00 94.25 156 GLN A N 1
ATOM 1186 C CA . GLN A 1 156 ? -8.749 -5.636 -24.322 1.00 94.25 156 GLN A CA 1
ATOM 1187 C C . GLN A 1 156 ? -9.687 -5.668 -23.111 1.00 94.25 156 GLN A C 1
ATOM 1189 O O . GLN A 1 156 ? -9.353 -5.096 -22.076 1.00 94.25 156 GLN A O 1
ATOM 1194 N N . GLN A 1 157 ? -10.821 -6.370 -23.209 1.00 94.62 157 GLN A N 1
ATOM 1195 C CA . GLN A 1 157 ? -11.705 -6.620 -22.068 1.00 94.62 157 GLN A CA 1
ATOM 1196 C C . GLN A 1 157 ? -10.970 -7.390 -20.969 1.00 94.62 157 GLN A C 1
ATOM 1198 O O . GLN A 1 157 ? -10.984 -6.961 -19.817 1.00 94.62 157 GLN A O 1
ATOM 1203 N N . GLN A 1 158 ? -10.282 -8.481 -21.325 1.00 93.31 158 GLN A N 1
ATOM 1204 C CA . GLN A 1 158 ? -9.516 -9.279 -20.366 1.00 93.31 158 GLN A CA 1
ATOM 1205 C C . GLN A 1 158 ? -8.415 -8.453 -19.689 1.00 93.31 158 GLN A C 1
ATOM 1207 O O . GLN A 1 158 ? -8.311 -8.465 -18.465 1.00 93.31 158 GLN A O 1
ATOM 1212 N N . ILE A 1 159 ? -7.643 -7.686 -20.466 1.00 95.00 159 ILE A N 1
ATOM 1213 C CA . ILE A 1 159 ? -6.601 -6.791 -19.944 1.00 95.00 159 ILE A CA 1
ATOM 1214 C C . ILE A 1 159 ? -7.194 -5.789 -18.952 1.00 95.00 159 ILE A C 1
ATOM 1216 O O . ILE A 1 159 ? -6.654 -5.601 -17.865 1.00 95.00 159 ILE A O 1
ATOM 1220 N N . LEU A 1 160 ? -8.323 -5.164 -19.292 1.00 94.94 160 LEU A N 1
ATOM 1221 C CA . LEU A 1 160 ? -8.951 -4.170 -18.429 1.00 94.94 160 LEU A CA 1
ATOM 1222 C C . LEU A 1 160 ? -9.504 -4.783 -17.136 1.00 94.94 160 LEU A C 1
ATOM 1224 O O . LEU A 1 160 ? -9.394 -4.177 -16.071 1.00 94.94 160 LEU A O 1
ATOM 1228 N N . ILE A 1 161 ? -10.027 -6.009 -17.204 1.00 92.88 161 ILE A N 1
ATOM 1229 C CA . ILE A 1 161 ? -10.432 -6.785 -16.026 1.00 92.88 161 ILE A CA 1
ATOM 1230 C C . ILE A 1 161 ? -9.220 -7.070 -15.126 1.00 92.88 161 ILE A C 1
ATOM 1232 O O . ILE A 1 161 ? -9.301 -6.841 -13.918 1.00 92.88 161 ILE A O 1
ATOM 1236 N N . GLU A 1 162 ? -8.087 -7.519 -15.678 1.00 94.06 162 GLU A N 1
ATOM 1237 C CA . GLU A 1 162 ? -6.857 -7.742 -14.899 1.00 94.06 162 GLU A CA 1
ATOM 1238 C C . GLU A 1 162 ? -6.321 -6.449 -14.267 1.00 94.06 162 GLU A C 1
ATOM 1240 O O . GLU A 1 162 ? -5.914 -6.441 -13.103 1.00 94.06 162 GLU A O 1
ATOM 1245 N N . ILE A 1 163 ? -6.376 -5.328 -14.989 1.00 95.50 163 ILE A N 1
ATOM 1246 C CA . ILE A 1 163 ? -6.005 -4.012 -14.455 1.00 95.50 163 ILE A CA 1
ATOM 1247 C C . ILE A 1 163 ? -6.892 -3.656 -13.264 1.00 95.50 163 ILE A C 1
ATOM 1249 O O . ILE A 1 163 ? -6.372 -3.337 -12.189 1.00 95.50 163 ILE A O 1
ATOM 1253 N N . ASN A 1 164 ? -8.212 -3.775 -13.431 1.00 94.94 164 ASN A N 1
ATOM 1254 C CA . ASN A 1 164 ? -9.192 -3.427 -12.409 1.00 94.94 164 ASN A CA 1
ATOM 1255 C C . ASN A 1 164 ? -9.012 -4.243 -11.129 1.00 94.94 164 ASN A C 1
ATOM 1257 O O . ASN A 1 164 ? -9.199 -3.685 -10.051 1.00 94.94 164 ASN A O 1
ATOM 1261 N N . LYS A 1 165 ? -8.584 -5.514 -11.201 1.00 93.56 165 LYS A N 1
ATOM 1262 C CA . LYS A 1 165 ? -8.310 -6.348 -10.009 1.00 93.56 165 LYS A CA 1
ATOM 1263 C C . LYS A 1 165 ? -7.260 -5.757 -9.062 1.00 93.56 165 LYS A C 1
ATOM 1265 O O . LYS A 1 165 ? -7.263 -6.107 -7.883 1.00 93.56 165 LYS A O 1
ATOM 1270 N N . GLY A 1 166 ? -6.366 -4.907 -9.568 1.00 96.00 166 GLY A N 1
ATOM 1271 C CA . GLY A 1 166 ? -5.335 -4.237 -8.774 1.00 96.00 166 GLY A CA 1
ATOM 1272 C C . GLY A 1 166 ? -5.656 -2.787 -8.407 1.00 96.00 166 GLY A C 1
ATOM 1273 O O . GLY A 1 166 ? -4.826 -2.151 -7.765 1.00 96.00 166 GLY A O 1
ATOM 1274 N N . PHE A 1 167 ? -6.833 -2.264 -8.765 1.00 97.88 167 PHE A N 1
ATOM 1275 C CA . PHE A 1 167 ? -7.189 -0.857 -8.556 1.00 97.88 167 PHE A CA 1
ATOM 1276 C C . PHE A 1 167 ? -7.034 -0.412 -7.098 1.00 97.88 167 PHE A C 1
ATOM 1278 O O . PHE A 1 167 ? -6.333 0.558 -6.814 1.00 97.88 167 PHE A O 1
ATOM 1285 N N . VAL A 1 168 ? -7.628 -1.137 -6.143 1.00 97.75 168 VAL A N 1
ATOM 1286 C CA . VAL A 1 168 ? -7.538 -0.735 -4.730 1.00 97.75 168 VAL A CA 1
ATOM 1287 C C . VAL A 1 168 ? -6.116 -0.917 -4.199 1.00 97.75 168 VAL A C 1
ATOM 1289 O O . VAL A 1 168 ? -5.724 -0.193 -3.293 1.00 97.75 168 VAL A O 1
ATOM 1292 N N . ALA A 1 169 ? -5.305 -1.813 -4.771 1.00 98.12 169 ALA A N 1
ATOM 1293 C CA . ALA A 1 169 ? -3.887 -1.904 -4.423 1.00 98.12 169 ALA A CA 1
ATOM 1294 C C . ALA A 1 169 ? -3.111 -0.667 -4.908 1.00 98.12 169 ALA A C 1
ATOM 1296 O O . ALA A 1 169 ? -2.326 -0.114 -4.138 1.00 98.12 169 ALA A O 1
ATOM 1297 N N . ASP A 1 170 ? -3.380 -0.188 -6.128 1.00 97.62 170 ASP A N 1
ATOM 1298 C CA . ASP A 1 170 ? -2.803 1.055 -6.659 1.00 97.62 170 ASP A CA 1
ATOM 1299 C C . ASP A 1 170 ? -3.183 2.258 -5.789 1.00 97.62 170 ASP A C 1
ATOM 1301 O O . ASP A 1 170 ? -2.326 3.067 -5.418 1.00 97.62 170 ASP A O 1
ATOM 1305 N N . CYS A 1 171 ? -4.459 2.337 -5.395 1.00 97.25 171 CYS A N 1
ATOM 1306 C CA . CYS A 1 171 ? -4.947 3.341 -4.460 1.00 97.25 171 CYS A CA 1
ATOM 1307 C C . CYS A 1 171 ? -4.266 3.194 -3.099 1.00 97.25 171 CYS A C 1
ATOM 1309 O O . CYS A 1 171 ? -3.656 4.141 -2.624 1.00 97.25 171 CYS A O 1
ATOM 1311 N N . PHE A 1 172 ? -4.306 2.018 -2.472 1.00 97.56 172 PHE A N 1
ATOM 1312 C CA . PHE A 1 172 ? -3.737 1.763 -1.147 1.00 97.56 172 PHE A CA 1
ATOM 1313 C C . PHE A 1 172 ? -2.240 2.070 -1.083 1.00 97.56 172 PHE A C 1
ATOM 1315 O O . PHE A 1 172 ? -1.781 2.631 -0.094 1.00 97.56 172 PHE A O 1
ATOM 1322 N N . LEU A 1 173 ? -1.479 1.780 -2.136 1.00 97.19 173 LEU A N 1
ATOM 1323 C CA . LEU A 1 173 ? -0.053 2.098 -2.197 1.00 97.19 173 LEU A CA 1
ATOM 1324 C C . LEU A 1 173 ? 0.223 3.524 -2.688 1.00 97.19 173 LEU A C 1
ATOM 1326 O O . LEU A 1 173 ? 1.382 3.922 -2.748 1.00 97.19 173 LEU A O 1
ATOM 1330 N N . GLY A 1 174 ? -0.805 4.313 -3.011 1.00 95.44 174 GLY A N 1
ATOM 1331 C CA . GLY A 1 174 ? -0.664 5.702 -3.448 1.00 95.44 174 GLY A CA 1
ATOM 1332 C C . GLY A 1 174 ? 0.143 5.827 -4.740 1.00 95.44 174 GLY A C 1
ATOM 1333 O O . GLY A 1 174 ? 0.978 6.726 -4.861 1.00 95.44 174 GLY A O 1
ATOM 1334 N N . ASN A 1 175 ? -0.031 4.892 -5.678 1.00 94.88 175 ASN A N 1
ATOM 1335 C CA . ASN A 1 175 ? 0.730 4.845 -6.924 1.00 94.88 175 ASN A CA 1
ATOM 1336 C C . ASN A 1 175 ? 0.077 5.708 -8.005 1.00 94.88 175 ASN A C 1
ATOM 1338 O O . ASN A 1 175 ? -0.729 5.244 -8.806 1.00 94.88 175 ASN A O 1
ATOM 1342 N N . TRP A 1 176 ? 0.418 6.993 -8.028 1.00 88.94 176 TRP A N 1
ATOM 1343 C CA . TRP A 1 176 ? -0.205 7.939 -8.959 1.00 88.94 176 TRP A CA 1
ATOM 1344 C C . TRP A 1 176 ? 0.313 7.794 -10.397 1.00 88.94 176 TRP A C 1
ATOM 1346 O O . TRP A 1 176 ? -0.416 8.085 -11.347 1.00 88.94 176 TRP A O 1
ATOM 1356 N N . ASP A 1 177 ? 1.546 7.303 -10.567 1.00 88.56 177 ASP A N 1
ATOM 1357 C CA . ASP A 1 177 ? 2.190 7.187 -11.884 1.00 88.56 177 ASP A CA 1
ATOM 1358 C C . ASP A 1 177 ? 1.597 6.050 -12.730 1.00 88.56 177 ASP A C 1
ATOM 1360 O O . ASP A 1 177 ? 1.792 6.004 -13.941 1.00 88.56 177 ASP A O 1
ATOM 1364 N N . ILE A 1 178 ? 0.806 5.159 -12.123 1.00 91.25 178 ILE A N 1
ATOM 1365 C CA . ILE A 1 178 ? 0.200 4.016 -12.812 1.00 91.25 178 ILE A CA 1
ATOM 1366 C C . ILE A 1 178 ? -0.744 4.432 -13.956 1.00 91.25 178 ILE A C 1
ATOM 1368 O O . ILE A 1 178 ? -0.893 3.722 -14.948 1.00 91.25 178 ILE A O 1
ATOM 1372 N N . THR A 1 179 ? -1.345 5.620 -13.843 1.00 91.31 179 THR A N 1
ATOM 1373 C CA . THR A 1 179 ? -2.279 6.183 -14.834 1.00 91.31 179 THR A CA 1
ATOM 1374 C C . THR A 1 179 ? -1.601 7.127 -15.832 1.00 91.31 179 THR A C 1
ATOM 1376 O O . THR A 1 179 ? -2.217 7.540 -16.818 1.00 91.31 179 THR A O 1
ATOM 1379 N N . VAL A 1 180 ? -0.332 7.483 -15.610 1.00 88.06 180 VAL A N 1
ATOM 1380 C CA . VAL A 1 180 ? 0.378 8.486 -16.411 1.00 88.06 180 VAL A CA 1
ATOM 1381 C C . VAL A 1 180 ? 0.841 7.855 -17.718 1.00 88.06 180 VAL A C 1
ATOM 1383 O O . VAL A 1 180 ? 1.806 7.096 -17.771 1.00 88.06 180 VAL A O 1
ATOM 1386 N N . GLY A 1 181 ? 0.113 8.155 -18.795 1.00 86.25 181 GLY A N 1
ATOM 1387 C CA . GLY A 1 181 ? 0.429 7.682 -20.144 1.00 86.25 181 GLY A CA 1
ATOM 1388 C C . GLY A 1 181 ? 0.370 6.162 -20.317 1.00 86.25 181 GLY A C 1
ATOM 1389 O O . GLY A 1 181 ? 0.843 5.675 -21.333 1.00 86.25 181 GLY A O 1
ATOM 1390 N N . PHE A 1 182 ? -0.169 5.423 -19.338 1.00 91.62 182 PHE A N 1
ATOM 1391 C CA . PHE A 1 182 ? -0.265 3.954 -19.329 1.00 91.62 182 PHE A CA 1
ATOM 1392 C C . PHE A 1 182 ? 1.065 3.237 -19.604 1.00 91.62 182 PHE A C 1
ATOM 1394 O O . PHE A 1 182 ? 1.102 2.133 -20.145 1.00 91.62 182 PHE A O 1
ATOM 1401 N N . LYS A 1 183 ? 2.174 3.876 -19.217 1.00 89.81 183 LYS A N 1
ATOM 1402 C CA . LYS A 1 183 ? 3.529 3.407 -19.522 1.00 89.81 183 LYS A CA 1
ATOM 1403 C C . LYS A 1 183 ? 4.064 2.386 -18.512 1.00 89.81 183 LYS A C 1
ATOM 1405 O O . LYS A 1 183 ? 5.015 1.694 -18.844 1.00 89.81 183 LYS A O 1
ATOM 1410 N N . ASN A 1 184 ? 3.468 2.302 -17.316 1.00 93.06 184 ASN A N 1
ATOM 1411 C CA . ASN A 1 184 ? 3.944 1.508 -16.168 1.00 93.06 184 ASN A CA 1
ATOM 1412 C C . ASN A 1 184 ? 3.237 0.145 -16.028 1.00 93.06 184 ASN A C 1
ATOM 1414 O O . ASN A 1 184 ? 3.204 -0.452 -14.949 1.00 93.06 184 ASN A O 1
ATOM 1418 N N . MET A 1 185 ? 2.655 -0.352 -17.122 1.00 95.44 185 MET A N 1
ATOM 1419 C CA . MET A 1 185 ? 2.089 -1.697 -17.208 1.00 95.44 185 MET A CA 1
ATOM 1420 C C . MET A 1 185 ? 2.553 -2.397 -18.487 1.00 95.44 185 MET A C 1
ATOM 1422 O O . MET A 1 185 ? 2.522 -1.791 -19.559 1.00 95.44 185 MET A O 1
ATOM 1426 N N . ILE A 1 186 ? 2.967 -3.659 -18.368 1.00 95.56 186 ILE A N 1
ATOM 1427 C CA . ILE A 1 186 ? 3.324 -4.543 -19.488 1.00 95.56 186 ILE A CA 1
ATOM 1428 C C . ILE A 1 186 ? 2.311 -5.680 -19.559 1.00 95.56 186 ILE A C 1
ATOM 1430 O O . ILE A 1 186 ? 1.920 -6.231 -18.528 1.00 95.56 186 ILE A O 1
ATOM 1434 N N . ILE A 1 187 ? 1.902 -6.024 -20.778 1.00 95.81 187 ILE A N 1
ATOM 1435 C CA . ILE A 1 187 ? 1.035 -7.165 -21.055 1.00 95.81 187 ILE A CA 1
ATOM 1436 C C . ILE A 1 187 ? 1.923 -8.344 -21.439 1.00 95.81 187 ILE A C 1
ATOM 1438 O O . ILE A 1 187 ? 2.533 -8.334 -22.507 1.00 95.81 187 ILE A O 1
ATOM 1442 N N . ALA A 1 188 ? 2.020 -9.342 -20.567 1.00 92.44 188 ALA A N 1
ATOM 1443 C CA . ALA A 1 188 ? 2.784 -10.549 -20.850 1.00 92.44 188 ALA A CA 1
ATOM 1444 C C . ALA A 1 188 ? 2.082 -11.411 -21.926 1.00 92.44 188 ALA A C 1
ATOM 1446 O O . ALA A 1 188 ? 0.872 -11.275 -22.138 1.00 92.44 188 ALA A O 1
ATOM 1447 N N . PRO A 1 189 ? 2.804 -12.318 -22.619 1.00 86.62 189 PRO A N 1
ATOM 1448 C CA . PRO A 1 189 ? 2.233 -13.136 -23.695 1.00 86.62 189 PRO A CA 1
ATOM 1449 C C . PRO A 1 189 ? 1.084 -14.054 -23.255 1.00 86.62 189 PRO A C 1
ATOM 1451 O O . PRO A 1 189 ? 0.273 -14.466 -24.079 1.00 86.62 189 PRO A O 1
ATOM 1454 N N . ASP A 1 190 ? 1.018 -14.376 -21.965 1.00 83.12 190 ASP A N 1
ATOM 1455 C CA . ASP A 1 190 ? -0.041 -15.166 -21.335 1.00 83.12 190 ASP A CA 1
ATOM 1456 C C . ASP A 1 190 ? -1.290 -14.337 -20.968 1.00 83.12 190 ASP A C 1
ATOM 1458 O O . ASP A 1 190 ? -2.270 -14.886 -20.468 1.00 83.12 190 ASP A O 1
ATOM 1462 N N . GLY A 1 191 ? -1.280 -13.028 -21.244 1.00 83.69 191 GLY A N 1
ATOM 1463 C CA . GLY A 1 191 ? -2.379 -12.104 -20.967 1.00 83.69 191 GLY A CA 1
ATOM 1464 C C . GLY A 1 191 ? -2.353 -11.486 -19.568 1.00 83.69 191 GLY A C 1
ATOM 1465 O O . GLY A 1 191 ? -3.231 -10.676 -19.262 1.00 83.69 191 GLY A O 1
ATOM 1466 N N . HIS A 1 192 ? -1.362 -11.813 -18.730 1.00 90.75 192 HIS A N 1
ATOM 1467 C CA . HIS A 1 192 ? -1.193 -11.181 -17.423 1.00 90.75 192 HIS A CA 1
ATOM 1468 C C . HIS A 1 192 ? -0.698 -9.735 -17.549 1.00 90.75 192 HIS A C 1
ATOM 1470 O O . HIS A 1 192 ? 0.093 -9.393 -18.432 1.00 90.75 192 HIS A O 1
ATOM 1476 N N . VAL A 1 193 ? -1.145 -8.876 -16.628 1.00 95.88 193 VAL A N 1
ATOM 1477 C CA . VAL A 1 193 ? -0.763 -7.458 -16.592 1.00 95.88 193 VAL A CA 1
ATOM 1478 C C . VAL A 1 193 ? 0.203 -7.211 -15.446 1.00 95.88 193 VAL A C 1
ATOM 1480 O O . VAL A 1 193 ? -0.182 -7.203 -14.277 1.00 95.88 193 VAL A O 1
ATOM 1483 N N . TYR A 1 194 ? 1.457 -6.942 -15.790 1.00 96.69 194 TYR A N 1
ATOM 1484 C CA . TYR A 1 194 ? 2.508 -6.652 -14.827 1.00 96.69 194 TYR A CA 1
ATOM 1485 C C . TYR A 1 194 ? 2.616 -5.152 -14.585 1.00 96.69 194 TYR A C 1
ATOM 1487 O O . TYR A 1 194 ? 2.908 -4.388 -15.507 1.00 96.69 194 TYR A O 1
ATOM 1495 N N . ARG A 1 195 ? 2.457 -4.729 -13.328 1.00 95.81 195 ARG A N 1
ATOM 1496 C CA . ARG A 1 195 ? 2.797 -3.366 -12.903 1.00 95.81 195 ARG A CA 1
ATOM 1497 C C . ARG A 1 195 ? 4.294 -3.281 -12.664 1.00 95.81 195 ARG A C 1
ATOM 1499 O O . ARG A 1 195 ? 4.860 -4.075 -11.911 1.00 95.81 195 ARG A O 1
ATOM 1506 N N . PHE A 1 196 ? 4.945 -2.309 -13.279 1.00 91.88 196 PHE A N 1
ATOM 1507 C CA . PHE A 1 196 ? 6.376 -2.097 -13.115 1.00 91.88 196 PHE A CA 1
ATOM 1508 C C . PHE A 1 196 ? 6.672 -0.620 -12.859 1.00 91.88 196 PHE A C 1
ATOM 1510 O O . PHE A 1 196 ? 5.802 0.231 -12.990 1.00 91.88 196 PHE A O 1
ATOM 1517 N N . ASP A 1 197 ? 7.906 -0.330 -12.444 1.00 88.25 197 ASP A N 1
ATOM 1518 C CA . ASP A 1 197 ? 8.330 1.030 -12.080 1.00 88.25 197 ASP A CA 1
ATOM 1519 C C . ASP A 1 197 ? 7.484 1.664 -10.961 1.00 88.25 197 ASP A C 1
ATOM 1521 O O . ASP A 1 197 ? 7.026 2.802 -11.024 1.00 88.25 197 ASP A O 1
ATOM 1525 N N . ASN A 1 198 ? 7.304 0.909 -9.873 1.00 91.25 198 ASN A N 1
ATOM 1526 C CA . ASN A 1 198 ? 6.469 1.301 -8.734 1.00 91.25 198 ASN A CA 1
ATOM 1527 C C . ASN A 1 198 ? 7.104 2.379 -7.833 1.00 91.25 198 ASN A C 1
ATOM 1529 O O . ASN A 1 198 ? 6.623 2.599 -6.721 1.00 91.25 198 ASN A O 1
ATOM 1533 N N . GLY A 1 199 ? 8.148 3.079 -8.291 1.00 86.56 199 GLY A N 1
ATOM 1534 C CA . GLY A 1 199 ? 8.822 4.150 -7.547 1.00 86.56 199 GLY A CA 1
ATOM 1535 C C . GLY A 1 199 ? 7.957 5.398 -7.321 1.00 86.56 199 GLY A C 1
ATOM 1536 O O . GLY A 1 199 ? 8.311 6.250 -6.513 1.00 86.56 199 GLY A O 1
ATOM 1537 N N . GLY A 1 200 ? 6.813 5.501 -8.008 1.00 87.44 200 GLY A N 1
ATOM 1538 C CA . GLY A 1 200 ? 5.758 6.481 -7.735 1.00 87.44 200 GLY A CA 1
ATOM 1539 C C . GLY A 1 200 ? 4.773 6.073 -6.631 1.00 87.44 200 GLY A C 1
ATOM 1540 O O . GLY A 1 200 ? 3.798 6.792 -6.411 1.00 87.44 200 GLY A O 1
ATOM 1541 N N . SER A 1 201 ? 4.994 4.943 -5.953 1.00 93.06 201 SER A N 1
ATOM 1542 C CA . SER A 1 201 ? 4.195 4.476 -4.810 1.00 93.06 201 SER A CA 1
ATOM 1543 C C . SER A 1 201 ? 4.704 5.061 -3.488 1.00 93.06 201 SER A C 1
ATOM 1545 O O . SER A 1 201 ? 5.766 5.678 -3.424 1.00 93.06 201 SER A O 1
ATOM 1547 N N . LEU A 1 202 ? 3.940 4.859 -2.414 1.00 94.50 202 LEU A N 1
ATOM 1548 C CA . LEU A 1 202 ? 4.287 5.229 -1.044 1.00 94.50 202 LEU A CA 1
ATOM 1549 C C . LEU A 1 202 ? 4.638 6.721 -0.945 1.00 94.50 202 LEU A C 1
ATOM 1551 O O . LEU A 1 202 ? 3.850 7.559 -1.392 1.00 94.50 202 LEU A O 1
ATOM 1555 N N . ARG A 1 203 ? 5.789 7.087 -0.376 1.00 93.62 203 ARG A N 1
ATOM 1556 C CA . ARG A 1 203 ? 6.126 8.484 -0.080 1.00 93.62 203 ARG A CA 1
ATOM 1557 C C . ARG A 1 203 ? 6.681 9.251 -1.269 1.00 93.62 203 ARG A C 1
ATOM 1559 O O . ARG A 1 203 ? 6.724 10.475 -1.196 1.00 93.62 203 ARG A O 1
ATOM 1566 N N . TYR A 1 204 ? 7.057 8.591 -2.360 1.00 90.06 204 TYR A N 1
ATOM 1567 C CA . TYR A 1 204 ? 7.726 9.236 -3.490 1.00 90.06 204 TYR A CA 1
ATOM 1568 C C . TYR A 1 204 ? 6.841 9.348 -4.735 1.00 90.06 204 TYR A C 1
ATOM 1570 O O . TYR A 1 204 ? 5.922 8.563 -4.974 1.00 90.06 204 TYR A O 1
ATOM 1578 N N . ARG A 1 205 ? 7.111 10.377 -5.539 1.00 85.00 205 ARG A N 1
ATOM 1579 C CA . ARG A 1 205 ? 6.620 10.550 -6.910 1.00 85.00 205 ARG A CA 1
ATOM 1580 C C . ARG A 1 205 ? 7.631 9.969 -7.901 1.00 85.00 205 ARG A C 1
ATOM 1582 O O . ARG A 1 205 ? 8.803 9.794 -7.577 1.00 85.00 205 ARG A O 1
ATOM 1589 N N . ALA A 1 206 ? 7.207 9.768 -9.149 1.00 70.25 206 ALA A N 1
ATOM 1590 C CA . ALA A 1 206 ? 8.052 9.223 -10.219 1.00 70.25 206 ALA A CA 1
ATOM 1591 C C . ALA A 1 206 ? 9.359 10.010 -10.464 1.00 70.25 206 ALA A C 1
ATOM 1593 O O . ALA A 1 206 ? 10.372 9.429 -10.852 1.00 70.25 206 ALA A O 1
ATOM 1594 N N . MET A 1 207 ? 9.375 11.317 -10.178 1.00 72.25 207 MET A N 1
ATOM 1595 C CA . MET A 1 207 ? 10.568 12.170 -10.304 1.00 72.25 207 MET A CA 1
ATOM 1596 C C . MET A 1 207 ? 11.415 12.251 -9.021 1.00 72.25 207 MET A C 1
ATOM 1598 O O . MET A 1 207 ? 12.390 12.989 -8.976 1.00 72.25 207 MET A O 1
ATOM 1602 N N . GLY A 1 208 ? 11.080 11.480 -7.981 1.00 75.44 208 GLY A N 1
ATOM 1603 C CA . GLY A 1 208 ? 11.819 11.435 -6.714 1.00 75.44 208 GLY A CA 1
ATOM 1604 C C . GLY A 1 208 ? 11.392 12.478 -5.678 1.00 75.44 208 GLY A C 1
ATOM 1605 O O . GLY A 1 208 ? 11.874 12.440 -4.551 1.00 75.44 208 GLY A O 1
ATOM 1606 N N . GLU A 1 209 ? 10.458 13.371 -6.009 1.00 84.56 209 GLU A N 1
ATOM 1607 C CA . GLU A 1 209 ? 9.860 14.283 -5.030 1.00 84.56 209 GLU A CA 1
ATOM 1608 C C . GLU A 1 209 ? 9.013 13.515 -4.011 1.00 84.56 209 GLU A C 1
ATOM 1610 O O . GLU A 1 209 ? 8.249 12.618 -4.378 1.00 84.56 209 GLU A O 1
ATOM 1615 N N . ARG A 1 210 ? 9.094 13.893 -2.731 1.00 89.19 210 ARG A N 1
ATOM 1616 C CA . ARG A 1 210 ? 8.202 13.338 -1.706 1.00 89.19 210 ARG A CA 1
ATOM 1617 C C . ARG A 1 210 ? 6.790 13.900 -1.868 1.00 89.19 210 ARG A C 1
ATOM 1619 O O . ARG A 1 210 ? 6.598 15.090 -2.108 1.00 89.19 210 ARG A O 1
ATOM 1626 N N . LYS A 1 211 ? 5.788 13.041 -1.704 1.00 90.62 211 LYS A N 1
ATOM 1627 C CA . LYS A 1 211 ? 4.388 13.445 -1.545 1.00 90.62 211 LYS A CA 1
ATOM 1628 C C . LYS A 1 211 ? 4.214 14.126 -0.189 1.00 90.62 211 LYS A C 1
ATOM 1630 O O . LYS A 1 211 ? 4.947 13.841 0.760 1.00 90.62 211 LYS A O 1
ATOM 1635 N N . ARG A 1 212 ? 3.227 15.016 -0.078 1.00 85.62 212 ARG A N 1
ATOM 1636 C CA . ARG A 1 212 ? 2.912 15.643 1.210 1.00 85.62 212 ARG A CA 1
ATOM 1637 C C . ARG A 1 212 ? 2.294 14.587 2.117 1.00 85.62 212 ARG A C 1
ATOM 1639 O O . ARG A 1 212 ? 1.438 13.827 1.673 1.00 85.62 212 ARG A O 1
ATOM 1646 N N . LEU A 1 213 ? 2.673 14.578 3.393 1.00 76.31 213 LEU A N 1
ATOM 1647 C CA . LEU A 1 213 ? 2.134 13.614 4.358 1.00 76.31 213 LEU A CA 1
ATOM 1648 C C . LEU A 1 213 ? 0.606 13.657 4.426 1.00 76.31 213 LEU A C 1
ATOM 1650 O O . LEU A 1 213 ? -0.018 12.605 4.458 1.00 76.31 213 LEU A O 1
ATOM 1654 N N . ALA A 1 214 ? 0.008 14.851 4.357 1.00 70.88 214 ALA A N 1
ATOM 1655 C CA . ALA A 1 214 ? -1.443 15.034 4.337 1.00 70.88 214 ALA A CA 1
ATOM 1656 C C . ALA A 1 214 ? -2.140 14.288 3.181 1.00 70.88 214 ALA A C 1
ATOM 1658 O O . ALA A 1 214 ? -3.253 13.801 3.362 1.00 70.88 214 ALA A O 1
ATOM 1659 N N . ASP A 1 215 ? -1.475 14.141 2.028 1.00 78.56 215 ASP A N 1
ATOM 1660 C CA . ASP A 1 215 ? -2.017 13.415 0.872 1.00 78.56 215 ASP A CA 1
ATOM 1661 C C . ASP A 1 215 ? -1.968 11.887 1.079 1.00 78.56 215 ASP A C 1
ATOM 1663 O O . ASP A 1 215 ? -2.634 11.142 0.369 1.00 78.56 215 ASP A O 1
ATOM 1667 N N . LEU A 1 216 ? -1.183 11.407 2.052 1.00 81.81 216 LEU A N 1
ATOM 1668 C CA . LEU A 1 216 ? -0.937 9.985 2.294 1.00 81.81 216 LEU A CA 1
ATOM 1669 C C . LEU A 1 216 ? -1.720 9.400 3.470 1.00 81.81 216 LEU A C 1
ATOM 1671 O O . LEU A 1 216 ? -1.808 8.177 3.564 1.00 81.81 216 LEU A O 1
ATOM 1675 N N . GLN A 1 217 ? -2.318 10.232 4.327 1.00 74.06 217 GLN A N 1
ATOM 1676 C CA . GLN A 1 217 ? -3.058 9.779 5.517 1.00 74.06 217 GLN A CA 1
ATOM 1677 C C . GLN A 1 217 ? -4.369 9.058 5.177 1.00 74.06 217 GLN A C 1
ATOM 1679 O O . GLN A 1 217 ? -4.890 8.290 5.979 1.00 74.06 217 GLN A O 1
ATOM 1684 N N . THR A 1 218 ? -4.920 9.314 3.990 1.00 81.25 218 THR A N 1
ATOM 1685 C CA . THR A 1 218 ? -6.186 8.729 3.531 1.00 81.25 218 THR A CA 1
ATOM 1686 C C . THR A 1 218 ? -6.033 8.171 2.128 1.00 81.25 218 THR A C 1
ATOM 1688 O O . THR A 1 218 ? -5.193 8.646 1.364 1.00 81.25 218 THR A O 1
ATOM 1691 N N . VAL A 1 219 ? -6.852 7.181 1.780 1.00 88.88 219 VAL A N 1
ATOM 1692 C CA . VAL A 1 219 ? -6.877 6.576 0.441 1.00 88.88 219 VAL A CA 1
ATOM 1693 C C . VAL A 1 219 ? -7.941 7.257 -0.421 1.00 88.88 219 VAL A C 1
ATOM 1695 O O . VAL A 1 219 ? -8.882 6.627 -0.891 1.00 88.88 219 VAL A O 1
ATOM 1698 N N . GLY A 1 220 ? -7.792 8.572 -0.612 1.00 86.56 220 GLY A N 1
ATOM 1699 C CA . GLY A 1 220 ? -8.677 9.364 -1.478 1.00 86.56 220 GLY A CA 1
ATOM 1700 C C . GLY A 1 220 ? -8.488 9.072 -2.972 1.00 86.56 220 GLY A C 1
ATOM 1701 O O . GLY A 1 220 ? -9.219 9.577 -3.819 1.00 86.56 220 GLY A O 1
ATOM 1702 N N . GLU A 1 221 ? -7.483 8.270 -3.332 1.00 93.12 221 GLU A N 1
ATOM 1703 C CA . GLU A 1 221 ? -7.267 7.785 -4.693 1.00 93.12 221 GLU A CA 1
ATOM 1704 C C . GLU A 1 221 ? -8.416 6.915 -5.204 1.00 93.12 221 GLU A C 1
ATOM 1706 O O . GLU A 1 221 ? -8.602 6.851 -6.418 1.00 93.12 221 GLU A O 1
ATOM 1711 N N . ILE A 1 222 ? -9.192 6.285 -4.313 1.00 92.19 222 ILE A N 1
ATOM 1712 C CA . ILE A 1 222 ? -10.376 5.511 -4.705 1.00 92.19 222 ILE A CA 1
ATOM 1713 C C . ILE A 1 222 ? -11.362 6.407 -5.461 1.00 92.19 222 ILE A C 1
ATOM 1715 O O . ILE A 1 222 ? -11.939 5.975 -6.452 1.00 92.19 222 ILE A O 1
ATOM 1719 N N . GLU A 1 223 ? -11.551 7.657 -5.052 1.00 89.19 223 GLU A N 1
ATOM 1720 C CA . GLU A 1 223 ? -12.385 8.627 -5.760 1.00 89.19 223 GLU A CA 1
ATOM 1721 C C . GLU A 1 223 ? -11.583 9.383 -6.821 1.00 89.19 223 GLU A C 1
ATOM 1723 O O . GLU A 1 223 ? -11.991 9.465 -7.978 1.00 89.19 223 GLU A O 1
ATOM 1728 N N . ASN A 1 224 ? -10.407 9.898 -6.456 1.00 89.94 224 ASN A N 1
ATOM 1729 C CA . ASN A 1 224 ? -9.650 10.824 -7.300 1.00 89.94 224 ASN A CA 1
ATOM 1730 C C . ASN A 1 224 ? -9.148 10.196 -8.599 1.00 89.94 224 ASN A C 1
ATOM 1732 O O . ASN A 1 224 ? -9.069 10.891 -9.609 1.00 89.94 224 ASN A O 1
ATOM 1736 N N . LEU A 1 225 ? -8.795 8.905 -8.590 1.00 93.19 225 LEU A N 1
ATOM 1737 C CA . LEU A 1 225 ? -8.384 8.218 -9.815 1.00 93.19 225 LEU A CA 1
ATOM 1738 C C . LEU A 1 225 ? -9.563 7.935 -10.744 1.00 93.19 225 LEU A C 1
ATOM 1740 O O . LEU A 1 225 ? -9.320 7.688 -11.914 1.00 93.19 225 LEU A O 1
ATOM 1744 N N . ARG A 1 226 ? -10.808 7.977 -10.259 1.00 92.19 226 ARG A N 1
ATOM 1745 C CA . ARG A 1 226 ? -12.020 7.786 -11.072 1.00 92.19 226 ARG A CA 1
ATOM 1746 C C . ARG A 1 226 ? -12.667 9.107 -11.494 1.00 92.19 226 ARG A C 1
ATOM 1748 O O . ARG A 1 226 ? -13.504 9.114 -12.390 1.00 92.19 226 ARG A O 1
ATOM 1755 N N . ASP A 1 227 ? -12.272 10.220 -10.881 1.00 89.25 227 ASP A N 1
ATOM 1756 C CA . ASP A 1 227 ? -12.813 11.549 -11.153 1.00 89.25 227 ASP A CA 1
ATOM 1757 C C . ASP A 1 227 ? -12.138 12.193 -12.386 1.00 89.25 227 ASP A C 1
ATOM 1759 O O . ASP A 1 227 ? -10.949 12.530 -12.329 1.00 89.25 227 ASP A O 1
ATOM 1763 N N . PRO A 1 228 ? -12.871 12.439 -13.491 1.00 92.88 228 PRO A N 1
ATOM 1764 C CA . PRO A 1 228 ? -12.306 13.023 -14.709 1.00 92.88 228 PRO A CA 1
ATOM 1765 C C . PRO A 1 228 ? -11.799 14.463 -14.537 1.00 92.88 228 PRO A C 1
ATOM 1767 O O . PRO A 1 228 ? -11.019 14.931 -15.372 1.00 92.88 228 PRO A O 1
ATOM 1770 N N . THR A 1 229 ? -12.215 15.172 -13.481 1.00 90.88 229 THR A N 1
ATOM 1771 C CA . THR A 1 229 ? -11.742 16.530 -13.162 1.00 90.88 229 THR A CA 1
ATOM 1772 C C . THR A 1 229 ? -10.398 16.526 -12.433 1.00 90.88 229 THR A C 1
ATOM 1774 O O . THR A 1 229 ? -9.637 17.486 -12.549 1.00 90.88 229 THR A O 1
ATOM 1777 N N . ARG A 1 230 ? -10.077 15.437 -11.719 1.00 88.88 230 ARG A N 1
ATOM 1778 C CA . ARG A 1 230 ? -8.829 15.280 -10.954 1.00 88.88 230 ARG A CA 1
ATOM 1779 C C . ARG A 1 230 ? -7.805 14.424 -11.683 1.00 88.88 230 ARG A C 1
ATOM 1781 O O . ARG A 1 230 ? -6.619 14.742 -11.665 1.00 88.88 230 ARG A O 1
ATOM 1788 N N . ASN A 1 231 ? -8.250 13.356 -12.341 1.00 91.88 231 ASN A N 1
ATOM 1789 C CA . ASN A 1 231 ? -7.394 12.469 -13.112 1.00 91.88 231 ASN A CA 1
ATOM 1790 C C . ASN A 1 231 ? -8.125 11.920 -14.343 1.00 91.88 231 ASN A C 1
ATOM 1792 O O . ASN A 1 231 ? -8.712 10.841 -14.320 1.00 91.88 231 ASN A O 1
ATOM 1796 N N . ARG A 1 232 ? -8.014 12.644 -15.462 1.00 92.81 232 ARG A N 1
ATOM 1797 C CA . ARG A 1 232 ? -8.624 12.256 -16.742 1.00 92.81 232 ARG A CA 1
ATOM 1798 C C . ARG A 1 232 ? -8.127 10.907 -17.278 1.00 92.81 232 ARG A C 1
ATOM 1800 O O . ARG A 1 232 ? -8.872 10.228 -17.969 1.00 92.81 232 ARG A O 1
ATOM 1807 N N . SER A 1 233 ? -6.873 10.523 -17.039 1.00 93.81 233 SER A N 1
ATOM 1808 C CA . SER A 1 233 ? -6.361 9.235 -17.537 1.00 93.81 233 SER A CA 1
ATOM 1809 C C . SER A 1 233 ? -6.842 8.074 -16.674 1.00 93.81 233 SER A C 1
ATOM 1811 O O . SER A 1 233 ? -7.266 7.050 -17.202 1.00 93.81 233 SER A O 1
ATOM 1813 N N . GLY A 1 234 ? -6.817 8.254 -15.354 1.00 94.94 234 GLY A N 1
ATOM 1814 C CA . GLY A 1 234 ? -7.355 7.294 -14.402 1.00 94.94 234 GLY A CA 1
ATOM 1815 C C . GLY A 1 234 ? -8.853 7.087 -14.587 1.00 94.94 234 GLY A C 1
ATOM 1816 O O . GLY A 1 234 ? -9.296 5.942 -14.594 1.00 94.94 234 GLY A O 1
ATOM 1817 N N . SER A 1 235 ? -9.619 8.161 -14.816 1.00 94.56 235 SER A N 1
ATOM 1818 C CA . SER A 1 235 ? -11.068 8.055 -14.985 1.00 94.56 235 SER A CA 1
ATOM 1819 C C . SER A 1 235 ? -11.425 7.190 -16.186 1.00 94.56 235 SER A C 1
ATOM 1821 O O . SER A 1 235 ? -12.346 6.395 -16.103 1.00 94.56 235 SER A O 1
ATOM 1823 N N . GLU A 1 236 ? -10.668 7.278 -17.284 1.00 95.19 236 GLU A N 1
ATOM 1824 C CA . GLU A 1 236 ? -10.867 6.407 -18.449 1.00 95.19 236 GLU A CA 1
ATOM 1825 C C . GLU A 1 236 ? -10.424 4.965 -18.197 1.00 95.19 236 GLU A C 1
ATOM 1827 O O . GLU A 1 236 ? -11.066 4.038 -18.686 1.00 95.19 236 GLU A O 1
ATOM 1832 N N . LEU A 1 237 ? -9.340 4.773 -17.442 1.00 95.75 237 LEU A N 1
ATOM 1833 C CA . LEU A 1 237 ? -8.813 3.448 -17.121 1.00 95.75 237 LEU A CA 1
ATOM 1834 C C . LEU A 1 237 ? -9.744 2.672 -16.186 1.00 95.75 237 LEU A C 1
ATOM 1836 O O . LEU A 1 237 ? -9.960 1.483 -16.377 1.00 95.75 237 LEU A O 1
ATOM 1840 N N . TYR A 1 238 ? -10.325 3.353 -15.201 1.00 95.88 238 TYR A N 1
ATOM 1841 C CA . TYR A 1 238 ? -11.104 2.727 -14.137 1.00 95.88 238 TYR A CA 1
ATOM 1842 C C . TYR A 1 238 ? -12.614 2.965 -14.257 1.00 95.88 238 TYR A C 1
ATOM 1844 O O . TYR A 1 238 ? -13.349 2.590 -13.352 1.00 95.88 238 TYR A O 1
ATOM 1852 N N . LYS A 1 239 ? -13.132 3.542 -15.351 1.00 92.94 239 LYS A N 1
ATOM 1853 C CA . LYS A 1 239 ? -14.580 3.836 -15.479 1.00 92.94 239 LYS A CA 1
ATOM 1854 C C . LYS A 1 239 ? -15.505 2.625 -15.392 1.00 92.94 239 LYS A C 1
ATOM 1856 O O . LYS A 1 239 ? -16.682 2.792 -15.093 1.00 92.94 239 LYS A O 1
ATOM 1861 N N . PHE A 1 240 ? -15.003 1.428 -15.689 1.00 91.12 240 PHE A N 1
ATOM 1862 C CA . PHE A 1 240 ? -15.807 0.206 -15.658 1.00 91.12 240 PHE A CA 1
ATOM 1863 C C . PHE A 1 240 ? -15.697 -0.568 -14.343 1.00 91.12 240 PHE A C 1
ATOM 1865 O O . PHE A 1 240 ? -16.349 -1.601 -14.222 1.00 91.12 240 PHE A O 1
ATOM 1872 N N . ILE A 1 241 ? -14.904 -0.100 -13.368 1.00 93.25 241 ILE A N 1
ATOM 1873 C CA . ILE A 1 241 ? -14.890 -0.723 -12.043 1.00 93.25 241 ILE A CA 1
ATOM 1874 C C . ILE A 1 241 ? -16.120 -0.287 -11.246 1.00 93.25 241 ILE A C 1
ATOM 1876 O O . ILE A 1 241 ? -16.433 0.899 -11.127 1.00 93.25 241 ILE A O 1
ATOM 1880 N N . THR A 1 242 ? -16.818 -1.260 -10.680 1.00 87.00 242 THR A N 1
ATOM 1881 C CA . THR A 1 242 ? -17.989 -1.032 -9.833 1.00 87.00 242 THR A CA 1
ATOM 1882 C C . THR A 1 242 ? -17.585 -0.823 -8.376 1.00 87.00 242 THR A C 1
ATOM 1884 O O . THR A 1 242 ? -16.567 -1.341 -7.910 1.00 87.00 242 THR A O 1
ATOM 1887 N N . ASP A 1 243 ? -18.419 -0.126 -7.603 1.00 82.75 243 ASP A N 1
ATOM 1888 C CA . ASP A 1 243 ? -18.187 0.022 -6.161 1.00 82.75 243 ASP A CA 1
ATOM 1889 C C . ASP A 1 243 ? -18.193 -1.340 -5.441 1.00 82.75 243 ASP A C 1
ATOM 1891 O O . ASP A 1 243 ? -17.424 -1.553 -4.506 1.00 82.75 243 ASP A O 1
ATOM 1895 N N . GLN A 1 244 ? -18.977 -2.315 -5.917 1.00 79.50 244 GLN A N 1
ATOM 1896 C CA . GLN A 1 244 ? -18.956 -3.680 -5.381 1.00 79.50 244 GLN A CA 1
ATOM 1897 C C . GLN A 1 244 ? -17.585 -4.349 -5.567 1.00 79.50 244 GLN A C 1
ATOM 1899 O O . GLN A 1 244 ? -17.074 -4.979 -4.639 1.00 79.50 244 GLN A O 1
ATOM 1904 N N . GLU A 1 245 ? -16.959 -4.202 -6.736 1.00 86.12 245 GLU A N 1
ATOM 1905 C CA . GLU A 1 245 ? -15.603 -4.708 -6.976 1.00 86.12 245 GLU A CA 1
ATOM 1906 C C . GLU A 1 245 ? -14.568 -3.992 -6.106 1.00 86.12 245 GLU A C 1
ATOM 1908 O O . GLU A 1 245 ? -13.667 -4.649 -5.577 1.00 86.12 245 GLU A O 1
ATOM 1913 N N . VAL A 1 246 ? -14.722 -2.680 -5.896 1.00 91.38 246 VAL A N 1
ATOM 1914 C CA . VAL A 1 246 ? -13.892 -1.912 -4.955 1.00 91.38 246 VAL A CA 1
ATOM 1915 C C . VAL A 1 246 ? -14.021 -2.488 -3.541 1.00 91.38 246 VAL A C 1
ATOM 1917 O O . VAL A 1 246 ? -13.004 -2.781 -2.915 1.00 91.38 246 VAL A O 1
ATOM 1920 N N . HIS A 1 247 ? -15.235 -2.749 -3.049 1.00 81.75 247 HIS A N 1
ATOM 1921 C CA . HIS A 1 247 ? -15.444 -3.350 -1.725 1.00 81.75 247 HIS A CA 1
ATOM 1922 C C . HIS A 1 247 ? -14.818 -4.736 -1.591 1.00 81.75 247 HIS A C 1
ATOM 1924 O O . HIS A 1 247 ? -14.113 -5.000 -0.617 1.00 81.75 247 HIS A O 1
ATOM 1930 N N . LEU A 1 248 ? -15.004 -5.603 -2.588 1.00 83.31 248 LEU A N 1
ATOM 1931 C CA . LEU A 1 248 ? -14.393 -6.932 -2.593 1.00 83.31 248 LEU A CA 1
ATOM 1932 C C . LEU A 1 248 ? -12.863 -6.853 -2.552 1.00 83.31 248 LEU A C 1
ATOM 1934 O O . LEU A 1 248 ? -12.218 -7.652 -1.871 1.00 83.31 248 LEU A O 1
ATOM 1938 N N . GLN A 1 249 ? -12.265 -5.895 -3.261 1.00 95.00 249 GLN A N 1
ATOM 1939 C CA . GLN A 1 249 ? -10.823 -5.667 -3.206 1.00 95.00 249 GLN A CA 1
ATOM 1940 C C . GLN A 1 249 ? -10.371 -5.118 -1.849 1.00 95.00 249 GLN A C 1
ATOM 1942 O O . GLN A 1 249 ? -9.365 -5.592 -1.324 1.00 95.00 249 GLN A O 1
ATOM 1947 N N . ILE A 1 250 ? -11.120 -4.194 -1.238 1.00 88.00 250 ILE A N 1
ATOM 1948 C CA . ILE A 1 250 ? -10.831 -3.702 0.117 1.00 88.00 250 ILE A CA 1
ATOM 1949 C C . ILE A 1 250 ? -10.828 -4.861 1.116 1.00 88.00 250 ILE A C 1
ATOM 1951 O O . ILE A 1 250 ? -9.846 -5.033 1.836 1.00 88.00 250 ILE A O 1
ATOM 1955 N N . SER A 1 251 ? -11.866 -5.706 1.127 1.00 81.44 251 SER A N 1
ATOM 1956 C CA . SER A 1 251 ? -11.923 -6.872 2.019 1.00 81.44 251 SER A CA 1
ATOM 1957 C C . SER A 1 251 ? -10.724 -7.804 1.819 1.00 81.44 251 SER A C 1
ATOM 1959 O O . SER A 1 251 ? -10.132 -8.270 2.794 1.00 81.44 251 SER A O 1
ATOM 1961 N N . LYS A 1 252 ? -10.303 -8.027 0.564 1.00 87.88 252 LYS A N 1
ATOM 1962 C CA . LYS A 1 252 ? -9.097 -8.811 0.251 1.00 87.88 252 LYS A CA 1
ATOM 1963 C C . LYS A 1 252 ? -7.831 -8.172 0.822 1.00 87.88 252 LYS A C 1
ATOM 1965 O O . LYS A 1 252 ? -7.028 -8.887 1.418 1.00 87.88 252 LYS A O 1
ATOM 1970 N N . ILE A 1 253 ? -7.644 -6.860 0.678 1.00 94.19 253 ILE A N 1
ATOM 1971 C CA . ILE A 1 253 ? -6.477 -6.158 1.237 1.00 94.19 253 ILE A CA 1
ATOM 1972 C C . ILE A 1 253 ? -6.464 -6.268 2.765 1.00 94.19 253 ILE A C 1
ATOM 1974 O O . ILE A 1 253 ? -5.438 -6.633 3.336 1.00 94.19 253 ILE A O 1
ATOM 1978 N N . LEU A 1 254 ? -7.600 -6.030 3.426 1.00 84.81 254 LEU A N 1
ATOM 1979 C CA . LEU A 1 254 ? -7.700 -6.108 4.887 1.00 84.81 254 LEU A CA 1
ATOM 1980 C C . LEU A 1 254 ? -7.400 -7.516 5.411 1.00 84.81 254 LEU A C 1
ATOM 1982 O O . LEU A 1 254 ? -6.666 -7.655 6.387 1.00 84.81 254 LEU A O 1
ATOM 1986 N N . SER A 1 255 ? -7.859 -8.560 4.711 1.00 81.75 255 SER A N 1
ATOM 1987 C CA . SER A 1 255 ? -7.532 -9.955 5.050 1.00 81.75 255 SER A CA 1
ATOM 1988 C C . SER A 1 255 ? -6.038 -10.291 4.928 1.00 81.75 255 SER A C 1
ATOM 1990 O O . SER A 1 255 ? -5.576 -11.288 5.473 1.00 81.75 255 SER A O 1
ATOM 1992 N N . LYS A 1 256 ? -5.265 -9.454 4.223 1.00 92.00 256 LYS A N 1
ATOM 1993 C CA . LYS A 1 256 ? -3.825 -9.618 3.991 1.00 92.00 256 LYS A CA 1
ATOM 1994 C C . LYS A 1 256 ? -2.965 -8.706 4.867 1.00 92.00 256 LYS A C 1
ATOM 1996 O O . LYS A 1 256 ? -1.748 -8.699 4.688 1.00 92.00 256 LYS A O 1
ATOM 2001 N N . LYS A 1 257 ? -3.554 -7.972 5.820 1.00 88.81 257 LYS A N 1
ATOM 2002 C CA . LYS A 1 257 ? -2.848 -7.059 6.739 1.00 88.81 257 LYS A CA 1
ATOM 2003 C C . LYS A 1 257 ? -1.593 -7.697 7.347 1.00 88.81 257 LYS A C 1
ATOM 2005 O O . LYS A 1 257 ? -0.507 -7.138 7.225 1.00 88.81 257 LYS A O 1
ATOM 2010 N N . ASP A 1 258 ? -1.717 -8.892 7.919 1.00 85.19 258 ASP A N 1
ATOM 2011 C CA . ASP A 1 258 ? -0.585 -9.573 8.561 1.00 85.19 258 ASP A CA 1
ATOM 2012 C C . ASP A 1 258 ? 0.519 -9.924 7.562 1.00 85.19 258 ASP A C 1
ATOM 2014 O O . ASP A 1 258 ? 1.707 -9.791 7.858 1.00 85.19 258 ASP A O 1
ATOM 2018 N N . LYS A 1 259 ? 0.138 -10.296 6.334 1.00 94.12 259 LYS A N 1
ATOM 2019 C CA . LYS A 1 259 ? 1.095 -10.572 5.264 1.00 94.12 259 LYS A CA 1
ATOM 2020 C C . LYS A 1 259 ? 1.842 -9.308 4.831 1.00 94.12 259 LYS A C 1
ATOM 2022 O O . LYS A 1 259 ? 3.044 -9.379 4.600 1.00 94.12 259 LYS A O 1
ATOM 2027 N N . LEU A 1 260 ? 1.171 -8.156 4.764 1.00 94.62 260 LEU A N 1
ATOM 2028 C CA . LEU A 1 260 ? 1.819 -6.868 4.477 1.00 94.62 260 LEU A CA 1
ATOM 2029 C C . LEU A 1 260 ? 2.854 -6.514 5.552 1.00 94.62 260 LEU A C 1
ATOM 2031 O O . LEU A 1 260 ? 3.965 -6.095 5.226 1.00 94.62 260 LEU A O 1
ATOM 2035 N N . TRP A 1 261 ? 2.522 -6.735 6.827 1.00 91.88 261 TRP A N 1
ATOM 2036 C CA . TRP A 1 261 ? 3.447 -6.498 7.938 1.00 91.88 261 TRP A CA 1
ATOM 2037 C C . TRP A 1 261 ? 4.620 -7.465 7.967 1.00 91.88 261 TRP A C 1
ATOM 2039 O O . TRP A 1 261 ? 5.731 -7.066 8.330 1.00 91.88 261 TRP A O 1
ATOM 2049 N N . GLN A 1 262 ? 4.393 -8.708 7.550 1.00 92.50 262 GLN A N 1
ATOM 2050 C CA . GLN A 1 262 ? 5.463 -9.670 7.350 1.00 92.50 262 GLN A CA 1
ATOM 2051 C C . GLN A 1 262 ? 6.431 -9.190 6.261 1.00 92.50 262 GLN A C 1
ATOM 2053 O O . GLN A 1 262 ? 7.623 -9.106 6.529 1.00 92.50 262 GLN A O 1
ATOM 2058 N N . GLU A 1 263 ? 5.938 -8.795 5.081 1.00 94.25 263 GLU A N 1
ATOM 2059 C CA . GLU A 1 263 ? 6.798 -8.303 3.989 1.00 94.25 263 GLU A CA 1
ATOM 2060 C C . GLU A 1 263 ? 7.597 -7.054 4.384 1.00 94.25 263 GLU A C 1
ATOM 2062 O O . GLU A 1 263 ? 8.785 -6.955 4.074 1.00 94.25 263 GLU A O 1
ATOM 2067 N N . PHE A 1 264 ? 6.969 -6.115 5.101 1.00 92.19 264 PHE A N 1
ATOM 2068 C CA . PHE A 1 264 ? 7.649 -4.932 5.632 1.00 92.19 264 PHE A CA 1
ATOM 2069 C C . PHE A 1 264 ? 8.773 -5.321 6.606 1.00 92.19 264 PHE A C 1
ATOM 2071 O O . PHE A 1 264 ? 9.902 -4.841 6.496 1.00 92.19 264 PHE A O 1
ATOM 2078 N N . SER A 1 265 ? 8.471 -6.223 7.544 1.00 90.62 265 SER A N 1
ATOM 2079 C CA . SER A 1 265 ? 9.417 -6.678 8.569 1.00 90.62 265 SER A CA 1
ATOM 2080 C C . SER A 1 265 ? 10.567 -7.494 7.982 1.00 90.62 265 SER A C 1
ATOM 2082 O O . SER A 1 265 ? 11.703 -7.368 8.435 1.00 90.62 265 SER A O 1
ATOM 2084 N N . ASP A 1 266 ? 10.294 -8.332 6.986 1.00 90.81 266 ASP A N 1
ATOM 2085 C CA . ASP A 1 266 ? 11.318 -9.137 6.326 1.00 90.81 266 ASP A CA 1
ATOM 2086 C C . ASP A 1 266 ? 12.235 -8.256 5.478 1.00 90.81 266 ASP A C 1
ATOM 2088 O O . ASP A 1 266 ? 13.455 -8.390 5.569 1.00 90.81 266 ASP A O 1
ATOM 2092 N N . LEU A 1 267 ? 11.686 -7.257 4.777 1.00 89.12 267 LEU A N 1
ATOM 2093 C CA . LEU A 1 267 ? 12.513 -6.280 4.076 1.00 89.12 267 LEU A CA 1
ATOM 2094 C C . LEU A 1 267 ? 13.425 -5.507 5.040 1.00 89.12 267 LEU A C 1
ATOM 2096 O O . LEU A 1 267 ? 14.606 -5.362 4.745 1.00 89.12 267 LEU A O 1
ATOM 2100 N N . LYS A 1 268 ? 12.931 -5.079 6.213 1.00 87.94 268 LYS A N 1
ATOM 2101 C CA . LYS A 1 268 ? 13.758 -4.419 7.247 1.00 87.94 268 LYS A CA 1
ATOM 2102 C C . LYS A 1 268 ? 14.965 -5.267 7.667 1.00 87.94 268 LYS A C 1
ATOM 2104 O O . LYS A 1 268 ? 16.041 -4.728 7.910 1.00 87.94 268 LYS A O 1
ATOM 2109 N N . LYS A 1 269 ? 14.802 -6.589 7.773 1.00 86.38 269 LYS A N 1
ATOM 2110 C CA . LYS A 1 269 ? 15.909 -7.501 8.119 1.00 86.38 269 LYS A CA 1
ATOM 2111 C C . LYS A 1 269 ? 16.923 -7.623 6.983 1.00 86.38 269 LYS A C 1
ATOM 2113 O O . LYS A 1 269 ? 18.106 -7.813 7.242 1.00 86.38 269 LYS A O 1
ATOM 2118 N N . GLU A 1 270 ? 16.460 -7.540 5.739 1.00 85.56 270 GLU A N 1
ATOM 2119 C CA . GLU A 1 270 ? 17.304 -7.656 4.548 1.00 85.56 270 GLU A CA 1
ATOM 2120 C C . GLU A 1 270 ? 18.074 -6.368 4.235 1.00 85.56 270 GLU A C 1
ATOM 2122 O O . GLU A 1 270 ? 19.217 -6.430 3.777 1.00 85.56 270 GLU A O 1
ATOM 2127 N N . ILE A 1 271 ? 17.470 -5.197 4.469 1.00 83.44 271 ILE A N 1
ATOM 2128 C CA . ILE A 1 271 ? 18.071 -3.899 4.152 1.00 83.44 271 ILE A CA 1
ATOM 2129 C C . ILE A 1 271 ? 17.979 -2.931 5.331 1.00 83.44 271 ILE A C 1
ATOM 2131 O O . ILE A 1 271 ? 16.916 -2.707 5.898 1.00 83.44 271 ILE A O 1
ATOM 2135 N N . SER A 1 272 ? 19.104 -2.287 5.658 1.00 81.75 272 SER A N 1
ATOM 2136 C CA . SER A 1 272 ? 19.142 -1.247 6.692 1.00 81.75 272 SER A CA 1
ATOM 2137 C C . SER A 1 272 ? 18.239 -0.063 6.316 1.00 81.75 272 SER A C 1
ATOM 2139 O O . SER A 1 272 ? 18.441 0.601 5.286 1.00 81.75 272 SER A O 1
ATOM 2141 N N . TRP A 1 273 ? 17.240 0.199 7.159 1.00 83.06 273 TRP A N 1
ATOM 2142 C CA . TRP A 1 273 ? 16.281 1.290 7.021 1.00 83.06 273 TRP A CA 1
ATOM 2143 C C . TRP A 1 273 ? 16.421 2.254 8.208 1.00 83.06 273 TRP A C 1
ATOM 2145 O O . TRP A 1 273 ? 16.370 1.800 9.350 1.00 83.06 273 TRP A O 1
ATOM 2155 N N . PRO A 1 274 ? 16.607 3.570 7.986 1.00 84.19 274 PRO A N 1
ATOM 2156 C CA . PRO A 1 274 ? 16.652 4.533 9.080 1.00 84.19 274 PRO A CA 1
ATOM 2157 C C . PRO A 1 274 ? 15.348 4.532 9.888 1.00 84.19 274 PRO A C 1
ATOM 2159 O O . PRO A 1 274 ? 14.267 4.703 9.327 1.00 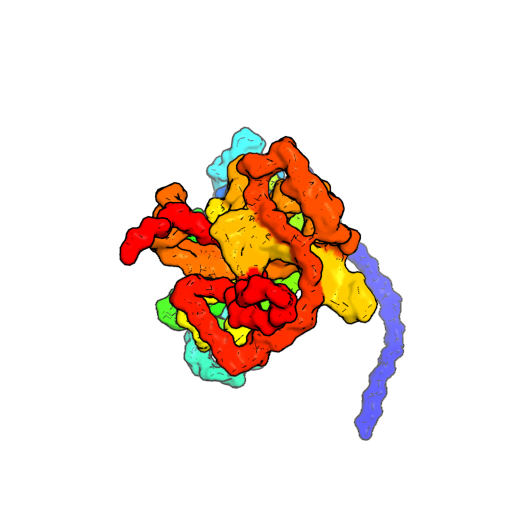84.19 274 PRO A O 1
ATOM 2162 N N . GLU A 1 275 ? 15.457 4.404 11.209 1.00 84.00 275 GLU A N 1
ATOM 2163 C CA . GLU A 1 275 ? 14.316 4.331 12.134 1.00 84.00 275 GLU A CA 1
ATOM 2164 C C . GLU A 1 275 ? 13.266 5.456 11.952 1.00 84.00 275 GLU A C 1
ATOM 2166 O O . GLU A 1 275 ? 12.071 5.154 11.957 1.00 84.00 275 GLU A O 1
ATOM 2171 N N . PRO A 1 276 ? 13.626 6.743 11.738 1.00 85.75 276 PRO A N 1
ATOM 2172 C CA . PRO A 1 276 ? 12.628 7.786 11.478 1.00 85.75 276 PRO A CA 1
ATOM 2173 C C . PRO A 1 276 ? 11.807 7.548 10.203 1.00 85.75 276 PRO A C 1
ATOM 2175 O O . PRO A 1 276 ? 10.589 7.724 10.213 1.00 85.75 276 PRO A O 1
ATOM 2178 N N . ASP A 1 277 ? 12.460 7.116 9.121 1.00 86.50 277 ASP A N 1
ATOM 2179 C CA . ASP A 1 277 ? 11.800 6.846 7.842 1.00 86.50 277 ASP A CA 1
ATOM 2180 C C . ASP A 1 277 ? 10.909 5.607 7.914 1.00 86.50 277 ASP A C 1
ATOM 2182 O O . ASP A 1 277 ? 9.812 5.594 7.357 1.00 86.50 277 ASP A O 1
ATOM 2186 N N . GLU A 1 278 ? 11.364 4.575 8.622 1.00 86.75 278 GLU A N 1
ATOM 2187 C CA . GLU A 1 278 ? 10.580 3.369 8.866 1.00 86.75 278 GLU A CA 1
ATOM 2188 C C . GLU A 1 278 ? 9.297 3.689 9.637 1.00 86.75 278 GLU A C 1
ATOM 2190 O O . GLU A 1 278 ? 8.209 3.282 9.223 1.00 86.75 278 GLU A O 1
ATOM 2195 N N . ARG A 1 279 ? 9.410 4.427 10.750 1.00 85.56 279 ARG A N 1
ATOM 2196 C CA . ARG A 1 279 ? 8.257 4.778 11.587 1.00 85.56 279 ARG A CA 1
ATOM 2197 C C . ARG A 1 279 ? 7.226 5.592 10.822 1.00 85.56 279 ARG A C 1
ATOM 2199 O O . ARG A 1 279 ? 6.032 5.312 10.928 1.00 85.56 279 ARG A O 1
ATOM 2206 N N . GLU A 1 280 ? 7.671 6.574 10.043 1.00 86.56 280 GLU A N 1
ATOM 2207 C CA . GLU A 1 280 ? 6.776 7.380 9.214 1.00 86.56 280 GLU A CA 1
ATOM 2208 C C . GLU A 1 280 ? 6.052 6.513 8.178 1.00 86.56 280 GLU A C 1
ATOM 2210 O O . GLU A 1 280 ? 4.827 6.582 8.059 1.00 86.56 280 GLU A O 1
ATOM 2215 N N . LEU A 1 281 ? 6.783 5.649 7.470 1.00 91.06 281 LEU A N 1
ATOM 2216 C CA . LEU A 1 281 ? 6.198 4.789 6.447 1.00 91.06 281 LEU A CA 1
ATOM 2217 C C . LEU A 1 281 ? 5.217 3.769 7.033 1.00 91.06 281 LEU A C 1
ATOM 2219 O O . LEU A 1 281 ? 4.133 3.564 6.484 1.00 91.06 281 LEU A O 1
ATOM 2223 N N . LYS A 1 282 ? 5.555 3.171 8.180 1.00 88.56 282 LYS A N 1
ATOM 2224 C CA . LYS A 1 282 ? 4.652 2.283 8.917 1.00 88.56 282 LYS A CA 1
ATOM 2225 C C . LYS A 1 282 ? 3.381 3.021 9.339 1.00 88.56 282 LYS A C 1
ATOM 2227 O O . LYS A 1 282 ? 2.288 2.503 9.129 1.00 88.56 282 LYS A O 1
ATOM 2232 N N . SER A 1 283 ? 3.511 4.238 9.871 1.00 82.12 283 SER A N 1
ATOM 2233 C CA . SER A 1 283 ? 2.369 5.082 10.249 1.00 82.12 283 SER A CA 1
ATOM 2234 C C . SER A 1 283 ? 1.455 5.371 9.054 1.00 82.12 283 SER A C 1
ATOM 2236 O O . SER A 1 283 ? 0.241 5.202 9.156 1.00 82.12 283 SER A O 1
ATOM 2238 N N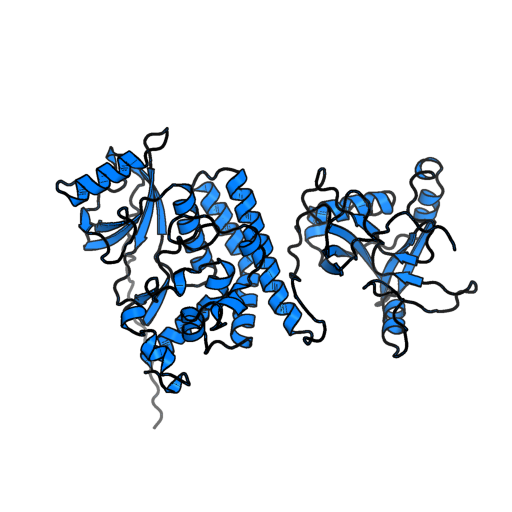 . ILE A 1 284 ? 2.026 5.701 7.891 1.00 85.88 284 ILE A N 1
ATOM 2239 C CA . ILE A 1 284 ? 1.267 5.899 6.648 1.00 85.88 284 ILE A CA 1
ATOM 2240 C C . ILE A 1 284 ? 0.507 4.627 6.263 1.00 85.88 284 ILE A C 1
ATOM 2242 O O . ILE A 1 284 ? -0.693 4.690 6.011 1.00 85.88 284 ILE A O 1
ATOM 2246 N N . LEU A 1 285 ? 1.161 3.463 6.243 1.00 91.00 285 LEU A N 1
ATOM 2247 C CA . LEU A 1 285 ? 0.500 2.205 5.877 1.00 91.00 285 LEU A CA 1
ATOM 2248 C C . LEU A 1 285 ? -0.649 1.853 6.835 1.00 91.00 285 LEU A C 1
ATOM 2250 O O . LEU A 1 285 ? -1.706 1.421 6.374 1.00 91.00 285 LEU A O 1
ATOM 2254 N N . ILE A 1 286 ? -0.478 2.089 8.141 1.00 81.88 286 ILE A N 1
ATOM 2255 C CA . ILE A 1 286 ? -1.536 1.902 9.149 1.00 81.88 286 ILE A CA 1
ATOM 2256 C C . ILE A 1 286 ? -2.716 2.837 8.863 1.00 81.88 286 ILE A C 1
ATOM 2258 O O . ILE A 1 286 ? -3.857 2.382 8.783 1.00 81.88 286 ILE A O 1
ATOM 2262 N N . GLN A 1 287 ? -2.453 4.131 8.659 1.00 78.94 287 GLN A N 1
ATOM 2263 C CA . GLN A 1 287 ? -3.497 5.122 8.378 1.00 78.94 287 GLN A CA 1
ATOM 2264 C C . GLN A 1 287 ? -4.258 4.792 7.090 1.00 78.94 287 GLN A C 1
ATOM 2266 O O . GLN A 1 287 ? -5.482 4.897 7.048 1.00 78.94 287 GLN A O 1
ATOM 2271 N N . ARG A 1 288 ? -3.559 4.308 6.059 1.00 90.75 288 ARG A N 1
ATOM 2272 C CA . ARG A 1 288 ? -4.166 3.912 4.784 1.00 90.75 288 ARG A CA 1
ATOM 2273 C C . ARG A 1 288 ? -4.997 2.638 4.896 1.00 90.75 288 ARG A C 1
ATOM 2275 O O . ARG A 1 288 ? -6.097 2.608 4.351 1.00 90.75 288 ARG A O 1
ATOM 2282 N N . LEU A 1 289 ? -4.523 1.623 5.628 1.00 86.44 289 LEU A N 1
ATOM 2283 C CA . LEU A 1 289 ? -5.301 0.409 5.924 1.00 86.44 289 LEU A CA 1
ATOM 2284 C C . LEU A 1 289 ? -6.583 0.766 6.660 1.00 86.44 289 LEU A C 1
ATOM 2286 O O . LEU A 1 289 ? -7.666 0.311 6.298 1.00 86.44 289 LEU A O 1
ATOM 2290 N N . GLY A 1 290 ? -6.457 1.642 7.651 1.00 74.88 290 GLY A N 1
ATOM 2291 C CA . GLY A 1 290 ? -7.612 2.182 8.315 1.00 74.88 290 GLY A CA 1
ATOM 2292 C C . GLY A 1 290 ? -8.537 2.895 7.326 1.00 74.88 290 GLY A C 1
ATOM 2293 O O . GLY A 1 290 ? -9.721 2.586 7.259 1.00 74.88 290 GLY A O 1
ATOM 2294 N N . SER A 1 291 ? -8.027 3.828 6.524 1.00 79.94 291 SER A N 1
ATOM 2295 C CA . SER A 1 291 ? -8.842 4.621 5.597 1.00 79.94 291 SER A CA 1
ATOM 2296 C C . SER A 1 291 ? -9.640 3.768 4.604 1.00 79.94 291 SER A C 1
ATOM 2298 O O . SER A 1 291 ? -10.789 4.102 4.334 1.00 79.94 291 SER A O 1
ATOM 2300 N N . ILE A 1 292 ? -9.091 2.673 4.067 1.00 84.00 292 ILE A N 1
ATOM 2301 C CA . ILE A 1 292 ? -9.870 1.782 3.184 1.00 84.00 292 ILE A CA 1
ATOM 2302 C C . ILE A 1 292 ? -10.890 0.957 3.963 1.00 84.00 292 ILE A C 1
ATOM 2304 O O . ILE A 1 292 ? -11.991 0.702 3.481 1.00 84.00 292 ILE A O 1
ATOM 2308 N N . ALA A 1 293 ? -10.569 0.581 5.197 1.00 76.50 293 ALA A N 1
ATOM 2309 C CA . ALA A 1 293 ? -11.516 -0.105 6.050 1.00 76.50 293 ALA A CA 1
ATOM 2310 C C . ALA A 1 293 ? -12.722 0.785 6.379 1.00 76.50 293 ALA A C 1
ATOM 2312 O O . ALA A 1 293 ? -13.857 0.313 6.410 1.00 76.50 293 ALA A O 1
ATOM 2313 N N . ALA A 1 294 ? -12.483 2.091 6.490 1.00 66.75 294 ALA A N 1
ATOM 2314 C CA . ALA A 1 294 ? -13.536 3.080 6.612 1.00 66.75 294 ALA A CA 1
ATOM 2315 C C . ALA A 1 294 ? -14.478 3.152 5.441 1.00 66.75 294 ALA A C 1
ATOM 2317 O O . ALA A 1 294 ? -15.696 3.190 5.607 1.00 66.75 294 ALA A O 1
ATOM 2318 N N . TYR A 1 295 ? -13.887 3.174 4.255 1.00 72.44 295 TYR A N 1
ATOM 2319 C CA . TYR A 1 295 ? -14.620 3.218 3.011 1.00 72.44 295 TYR A CA 1
ATOM 2320 C C . TYR A 1 295 ? -15.601 2.037 2.919 1.00 72.44 295 TYR A C 1
ATOM 2322 O O . TYR A 1 295 ? -16.746 2.195 2.493 1.00 72.44 295 TYR A O 1
ATOM 2330 N N . SER A 1 296 ? -15.187 0.860 3.402 1.00 65.81 296 SER A N 1
ATOM 2331 C CA . SER A 1 296 ? -16.044 -0.328 3.453 1.00 65.81 296 SER A CA 1
ATOM 2332 C C . SER A 1 296 ? -17.178 -0.250 4.480 1.00 65.81 296 SER A C 1
ATOM 2334 O O . SER A 1 296 ? -18.194 -0.907 4.280 1.00 65.81 296 SER A O 1
ATOM 2336 N N . LEU A 1 297 ? -17.024 0.506 5.571 1.00 57.28 297 LEU A N 1
ATOM 2337 C CA . LEU A 1 297 ? -18.069 0.671 6.589 1.00 57.28 297 LEU A CA 1
ATOM 2338 C C . LEU A 1 297 ? -19.055 1.788 6.225 1.00 57.28 297 LEU A C 1
ATOM 2340 O O . LEU A 1 297 ? -20.262 1.606 6.352 1.00 57.28 297 LEU A O 1
ATOM 2344 N N . GLY A 1 298 ? -18.562 2.924 5.722 1.00 52.00 298 GLY A N 1
ATOM 2345 C CA . GLY A 1 298 ? -19.373 4.101 5.375 1.00 52.00 298 GLY A CA 1
ATOM 2346 C C . GLY A 1 298 ? -20.312 3.922 4.175 1.00 52.00 298 GLY A C 1
ATOM 2347 O O . GLY A 1 298 ? -21.050 4.838 3.833 1.00 52.00 298 GLY A O 1
ATOM 2348 N N . THR A 1 299 ? -20.279 2.765 3.519 1.00 45.69 299 THR A N 1
ATOM 2349 C CA . THR A 1 299 ? -21.158 2.370 2.403 1.00 45.69 299 THR A CA 1
ATOM 2350 C C . THR A 1 299 ? -22.233 1.367 2.824 1.00 45.69 299 THR A C 1
ATOM 2352 O O . THR A 1 299 ? -23.262 1.272 2.161 1.00 45.69 299 THR A O 1
ATOM 2355 N N . LEU A 1 300 ? -22.044 0.671 3.954 1.00 35.25 300 LEU A N 1
ATOM 2356 C CA . LEU A 1 300 ? -23.063 -0.176 4.587 1.00 35.25 300 LEU A CA 1
ATOM 2357 C C . LEU A 1 300 ? -24.088 0.646 5.391 1.00 35.25 300 LEU A C 1
ATOM 2359 O O . LEU A 1 300 ? -25.171 0.150 5.692 1.00 35.25 300 LEU A O 1
ATOM 2363 N N . PHE A 1 301 ? -23.775 1.912 5.684 1.00 32.41 301 PHE A N 1
ATOM 2364 C CA . PHE A 1 301 ? -24.687 2.890 6.274 1.00 32.41 301 PHE A CA 1
ATOM 2365 C C . PHE A 1 301 ? -24.914 4.029 5.266 1.00 32.41 301 PHE A C 1
ATOM 2367 O O . PHE A 1 301 ? -23.937 4.619 4.804 1.00 32.41 301 PHE A O 1
ATOM 2374 N N . PRO A 1 302 ? -26.161 4.331 4.856 1.00 29.88 302 PRO A N 1
ATOM 2375 C CA . PRO A 1 302 ? -26.415 5.265 3.764 1.00 29.88 302 PRO A CA 1
ATOM 2376 C C . PRO A 1 302 ? -25.881 6.674 4.056 1.00 29.88 302 PRO A C 1
ATOM 2378 O O . PRO A 1 302 ? -26.007 7.201 5.162 1.00 29.88 302 PRO A O 1
ATOM 2381 N N . LYS A 1 303 ? -25.310 7.282 3.007 1.00 34.34 303 LYS A N 1
ATOM 2382 C CA . LYS A 1 303 ? -24.844 8.673 2.926 1.00 34.34 303 LYS A CA 1
ATOM 2383 C C . LYS A 1 303 ? -25.998 9.650 3.201 1.00 34.34 303 LYS A C 1
ATOM 2385 O O . LYS A 1 303 ? -26.629 10.141 2.274 1.00 34.34 303 LYS A O 1
ATOM 2390 N N . SER A 1 304 ? -26.270 9.939 4.468 1.00 30.52 304 SER A N 1
ATOM 2391 C CA . SER A 1 304 ? -27.065 11.106 4.879 1.00 30.52 304 SER A CA 1
ATOM 2392 C C . SER A 1 304 ? -26.448 11.824 6.080 1.00 30.52 304 SER A C 1
ATOM 2394 O O . SER A 1 304 ? -27.157 12.322 6.954 1.00 30.52 304 SER A O 1
ATOM 2396 N N . ILE A 1 305 ? -25.119 11.856 6.149 1.00 35.25 305 ILE A N 1
ATOM 2397 C CA . ILE A 1 305 ? -24.406 12.786 7.019 1.00 35.25 305 ILE A CA 1
ATOM 2398 C C . ILE A 1 305 ? -23.373 13.468 6.138 1.00 35.25 305 ILE A C 1
ATOM 2400 O O . ILE A 1 305 ? -22.418 12.839 5.680 1.00 35.25 305 ILE A O 1
ATOM 2404 N N . ASP A 1 306 ? -23.646 14.733 5.845 1.00 33.94 306 ASP A N 1
ATOM 2405 C CA . ASP A 1 306 ? -22.828 15.576 4.997 1.00 33.94 306 ASP A CA 1
ATOM 2406 C C . ASP A 1 306 ? -21.359 15.584 5.448 1.00 33.94 306 ASP A C 1
ATOM 2408 O O . ASP A 1 306 ? -21.010 15.745 6.622 1.00 33.94 306 ASP A O 1
ATOM 2412 N N . GLU A 1 307 ? -20.521 15.401 4.433 1.00 36.09 307 GLU A N 1
ATOM 2413 C CA . GLU A 1 307 ? -19.100 15.708 4.362 1.00 36.09 307 GLU A CA 1
ATOM 2414 C C . GLU A 1 307 ? -18.146 14.938 5.307 1.00 36.09 307 GLU A C 1
ATOM 2416 O O . GLU A 1 307 ? -17.913 15.261 6.482 1.00 36.09 307 GLU A O 1
ATOM 2421 N N . ASN A 1 308 ? -17.456 13.995 4.642 1.00 35.06 308 ASN A N 1
ATOM 2422 C CA . ASN A 1 308 ? -16.143 13.410 4.943 1.00 35.06 308 ASN A CA 1
ATOM 2423 C C . ASN A 1 308 ? -16.133 12.134 5.822 1.00 35.06 308 ASN A C 1
ATOM 2425 O O . ASN A 1 308 ? -15.880 12.217 7.027 1.00 35.06 308 ASN A O 1
ATOM 2429 N N . PRO A 1 309 ? -16.339 10.927 5.248 1.00 35.69 309 PRO A N 1
ATOM 2430 C CA . PRO A 1 309 ? -16.229 9.681 5.998 1.00 35.69 309 PRO A CA 1
ATOM 2431 C C . PRO A 1 309 ? -14.759 9.236 6.085 1.00 35.69 309 PRO A C 1
ATOM 2433 O O . PRO A 1 309 ? -14.241 8.551 5.206 1.00 35.69 309 PRO A O 1
ATOM 2436 N N . ARG A 1 310 ? -14.077 9.608 7.175 1.00 37.03 310 ARG A N 1
ATOM 2437 C CA . ARG A 1 310 ? -12.755 9.078 7.561 1.00 37.03 310 ARG A CA 1
ATOM 2438 C C . ARG A 1 310 ? -12.867 8.113 8.754 1.00 37.03 310 ARG A C 1
ATOM 2440 O O . ARG A 1 310 ? -12.404 8.474 9.824 1.00 37.03 310 ARG A O 1
ATOM 2447 N N . TYR A 1 311 ? -13.452 6.919 8.639 1.00 43.56 311 TYR A N 1
ATOM 2448 C CA . TYR A 1 311 ? -13.643 6.038 9.823 1.00 43.56 311 TYR A CA 1
ATOM 2449 C C . TYR A 1 311 ? -13.269 4.570 9.694 1.00 43.56 311 TYR A C 1
ATOM 2451 O O . TYR A 1 311 ? -14.083 3.732 9.350 1.00 43.56 311 TYR A O 1
ATOM 2459 N N . THR A 1 312 ? -12.013 4.288 10.007 1.00 37.94 312 THR A N 1
ATOM 2460 C CA . THR A 1 312 ? -11.290 3.028 9.871 1.00 37.94 312 THR A CA 1
ATOM 2461 C C . THR A 1 312 ? -11.880 1.857 10.664 1.00 37.94 312 THR A C 1
ATOM 2463 O O . THR A 1 312 ? -12.199 2.042 11.830 1.00 37.94 312 THR A O 1
ATOM 2466 N N . VAL A 1 313 ? -11.927 0.633 10.108 1.00 36.16 313 VAL A N 1
ATOM 2467 C CA . VAL A 1 313 ? -11.963 -0.591 10.944 1.00 36.16 313 VAL A CA 1
ATOM 2468 C C . VAL A 1 313 ? -10.640 -0.624 11.707 1.00 36.16 313 VAL A C 1
ATOM 2470 O O . VAL A 1 313 ? -9.565 -0.595 11.102 1.00 36.16 313 VAL A O 1
ATOM 2473 N N . SER A 1 314 ? -10.727 -0.601 13.030 1.00 48.31 314 SER A N 1
ATOM 2474 C CA . SER A 1 314 ? -9.609 -0.391 13.935 1.00 48.31 314 SER A CA 1
ATOM 2475 C C . SER A 1 314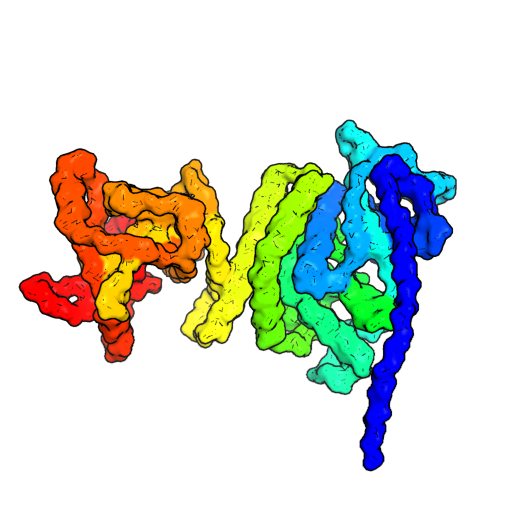 ? -8.598 -1.540 13.904 1.00 48.31 314 SER A C 1
ATOM 2477 O O . SER A 1 314 ? -8.904 -2.685 14.226 1.00 48.31 314 SER A O 1
ATOM 2479 N N . ASP A 1 315 ? -7.342 -1.228 13.582 1.00 54.69 315 ASP A N 1
ATOM 2480 C CA . ASP A 1 315 ? -6.213 -2.015 14.082 1.00 54.69 315 ASP A CA 1
ATOM 2481 C C . ASP A 1 315 ? -6.260 -1.987 15.610 1.00 54.69 315 ASP A C 1
ATOM 2483 O O . ASP A 1 315 ? -6.344 -0.888 16.144 1.00 54.69 315 ASP A O 1
ATOM 2487 N N . ALA A 1 316 ? -6.202 -3.122 16.314 1.00 53.19 316 ALA A N 1
ATOM 2488 C CA . ALA A 1 316 ? -6.200 -3.140 17.780 1.00 53.19 316 ALA A CA 1
ATOM 2489 C C . ALA A 1 316 ? -5.136 -2.182 18.360 1.00 53.19 316 ALA A C 1
ATOM 2491 O O . ALA A 1 316 ? -5.402 -1.504 19.340 1.00 53.19 316 ALA A O 1
ATOM 2492 N N . ASP A 1 317 ? -3.996 -2.012 17.683 1.00 58.88 317 ASP A N 1
ATOM 2493 C CA . ASP A 1 317 ? -2.864 -1.176 18.110 1.00 58.88 317 ASP A CA 1
ATOM 2494 C C . ASP A 1 317 ? -2.966 0.313 17.704 1.00 58.88 317 ASP A C 1
ATOM 2496 O O . ASP A 1 317 ? -1.944 0.948 17.442 1.00 58.88 317 ASP A O 1
ATOM 2500 N N . GLY A 1 318 ? -4.170 0.888 17.585 1.00 68.44 318 GLY A N 1
ATOM 2501 C CA . GLY A 1 318 ? -4.346 2.283 17.136 1.00 68.44 318 GLY A CA 1
ATOM 2502 C C . GLY A 1 318 ? -3.407 3.254 17.856 1.00 68.44 318 GLY A C 1
ATOM 2503 O O . GLY A 1 318 ? -3.104 3.058 19.026 1.00 68.44 318 GLY A O 1
ATOM 2504 N N . ILE A 1 319 ? -2.904 4.275 17.163 1.00 70.75 319 ILE A N 1
ATOM 2505 C CA . ILE A 1 319 ? -1.855 5.152 17.703 1.00 70.75 319 ILE A CA 1
ATOM 2506 C C . ILE A 1 319 ? -2.458 6.137 18.709 1.00 70.75 319 ILE A C 1
ATOM 2508 O O . ILE A 1 319 ? -3.445 6.807 18.403 1.00 70.75 319 ILE A O 1
ATOM 2512 N N . ALA A 1 320 ? -1.830 6.257 19.878 1.00 69.69 320 ALA A N 1
ATOM 2513 C CA . ALA A 1 320 ? -2.158 7.284 20.860 1.00 69.69 320 ALA A CA 1
ATOM 2514 C C . ALA A 1 320 ? -1.709 8.668 20.352 1.00 69.69 320 ALA A C 1
ATOM 2516 O O . ALA A 1 320 ? -0.541 8.888 20.032 1.00 69.69 320 ALA A O 1
ATOM 2517 N N . THR A 1 321 ? -2.633 9.624 20.273 1.00 69.88 321 THR A N 1
ATOM 2518 C CA . THR A 1 321 ? -2.361 11.033 19.942 1.00 69.88 321 THR A CA 1
ATOM 2519 C C . THR A 1 321 ? -3.060 11.945 20.953 1.00 69.88 321 THR A C 1
ATOM 2521 O O . THR A 1 321 ? -3.922 11.477 21.691 1.00 69.88 321 THR A O 1
ATOM 2524 N N . PRO A 1 322 ? -2.766 13.258 20.996 1.00 69.50 322 PRO A N 1
ATOM 2525 C CA . PRO A 1 322 ? -3.457 14.160 21.920 1.00 69.50 322 PRO A CA 1
ATOM 2526 C C . PRO A 1 322 ? -4.970 14.276 21.655 1.00 69.50 322 PRO A C 1
ATOM 2528 O O . PRO A 1 322 ? -5.683 14.889 22.442 1.00 69.50 322 PRO A O 1
ATOM 2531 N N . TYR A 1 323 ? -5.447 13.722 20.534 1.00 71.00 323 TYR A N 1
ATOM 2532 C CA . TYR A 1 323 ? -6.841 13.740 20.081 1.00 71.00 323 TYR A CA 1
ATOM 2533 C C . TYR A 1 323 ? -7.464 12.346 20.058 1.00 71.00 323 TYR A C 1
ATOM 2535 O O . TYR A 1 323 ? -8.455 12.110 19.364 1.00 71.00 323 TYR A O 1
ATOM 2543 N N . THR A 1 324 ? -6.856 11.398 20.760 1.00 74.94 324 THR A N 1
ATOM 2544 C CA . THR A 1 324 ? -7.442 10.081 20.948 1.00 74.94 324 THR A CA 1
ATOM 2545 C C . THR A 1 324 ? -7.740 9.823 22.411 1.00 74.94 324 THR A C 1
ATOM 2547 O O . THR A 1 324 ? -7.142 10.413 23.307 1.00 74.94 324 THR A O 1
ATOM 2550 N N . ALA A 1 325 ? -8.681 8.927 22.637 1.00 84.00 325 ALA A N 1
ATOM 2551 C CA . ALA A 1 325 ? -9.063 8.398 23.924 1.00 84.00 325 ALA A CA 1
ATOM 2552 C C . ALA A 1 325 ? -9.317 6.898 23.764 1.00 84.00 325 ALA A C 1
ATOM 2554 O O . ALA A 1 325 ? -9.592 6.414 22.659 1.00 84.00 325 ALA A O 1
ATOM 2555 N N . ALA A 1 326 ? -9.225 6.148 24.851 1.00 91.06 326 ALA A N 1
ATOM 2556 C CA . ALA A 1 326 ? -9.576 4.741 24.822 1.00 91.06 326 ALA A CA 1
ATOM 2557 C C . ALA A 1 326 ? -10.063 4.248 26.181 1.00 91.06 326 ALA A C 1
ATOM 2559 O O . ALA A 1 326 ? -9.768 4.831 27.223 1.00 91.06 326 ALA A O 1
ATOM 2560 N N . GLY A 1 327 ? -10.813 3.153 26.161 1.00 94.12 327 GLY A N 1
ATOM 2561 C CA . GLY A 1 327 ? -11.394 2.564 27.355 1.00 94.12 327 GLY A CA 1
ATOM 2562 C C . GLY A 1 327 ? -11.907 1.152 27.133 1.00 94.12 327 GLY A C 1
ATOM 2563 O O . GLY A 1 327 ? -11.798 0.601 26.037 1.00 94.12 327 GLY A O 1
ATOM 2564 N N . MET A 1 328 ? -12.497 0.564 28.170 1.00 94.06 328 MET A N 1
ATOM 2565 C CA . MET A 1 328 ? -13.075 -0.779 28.106 1.00 94.06 328 MET A CA 1
ATOM 2566 C C . MET A 1 328 ? -14.544 -0.771 28.515 1.00 94.06 328 MET A C 1
ATOM 2568 O O . MET A 1 328 ? -14.912 -0.233 29.560 1.00 94.06 328 MET A O 1
ATOM 2572 N N . LEU A 1 329 ? -15.370 -1.450 27.722 1.00 93.50 329 LEU A N 1
ATOM 2573 C CA . LEU A 1 329 ? -16.693 -1.899 28.122 1.00 93.50 329 LEU A CA 1
ATOM 2574 C C . LEU A 1 329 ? -16.549 -3.291 28.733 1.00 93.50 329 LEU A C 1
ATOM 2576 O O . LEU A 1 329 ? -16.465 -4.290 28.015 1.00 93.50 329 LEU A O 1
ATOM 2580 N N . ASN A 1 330 ? -16.491 -3.340 30.061 1.00 93.56 330 ASN A N 1
ATOM 2581 C CA . ASN A 1 330 ? -16.459 -4.603 30.785 1.00 93.56 330 ASN A CA 1
ATOM 2582 C C . ASN A 1 330 ? -17.855 -5.216 30.767 1.00 93.56 330 ASN A C 1
ATOM 2584 O O . ASN A 1 330 ? -18.818 -4.574 31.197 1.00 93.56 330 ASN A O 1
ATOM 2588 N N . TYR A 1 331 ? -17.958 -6.447 30.280 1.00 93.88 331 TYR A N 1
ATOM 2589 C CA . TYR A 1 331 ? -19.214 -7.177 30.238 1.00 93.88 331 TYR A CA 1
ATOM 2590 C C . TYR A 1 331 ? -19.075 -8.568 30.847 1.00 93.88 331 TYR A C 1
ATOM 2592 O O . TYR A 1 331 ? -17.984 -9.121 30.950 1.00 93.88 331 TYR A O 1
ATOM 2600 N N . MET A 1 332 ? -20.200 -9.144 31.240 1.00 93.50 332 MET A N 1
ATOM 2601 C CA . MET A 1 332 ? -20.290 -10.523 31.697 1.00 93.50 332 MET A CA 1
ATOM 2602 C C . MET A 1 332 ? -21.578 -11.159 31.188 1.00 93.50 332 MET A C 1
ATOM 2604 O O . MET A 1 332 ? -22.558 -10.461 30.930 1.00 93.50 332 MET A O 1
ATOM 2608 N N . GLU A 1 333 ? -21.584 -12.481 31.090 1.00 91.75 333 GLU A N 1
ATOM 2609 C CA . GLU A 1 333 ? -22.789 -13.267 30.846 1.00 91.75 333 GLU A CA 1
ATOM 2610 C C . GLU A 1 333 ? -23.239 -13.918 32.157 1.00 91.75 333 GLU A C 1
ATOM 2612 O O . GLU A 1 333 ? -22.427 -14.477 32.900 1.00 91.75 333 GLU A O 1
ATOM 2617 N N . ARG A 1 334 ? -24.533 -13.830 32.464 1.00 88.88 334 ARG A N 1
ATOM 2618 C CA . ARG A 1 334 ? -25.155 -14.506 33.602 1.00 88.88 334 ARG A CA 1
ATOM 2619 C C . ARG A 1 334 ? -26.573 -14.902 33.241 1.00 88.88 334 ARG A C 1
ATOM 2621 O O . ARG A 1 334 ? -27.343 -14.069 32.779 1.00 88.88 334 ARG A O 1
ATOM 2628 N N . ASP A 1 335 ? -26.901 -16.167 33.485 1.00 92.38 335 ASP A N 1
ATOM 2629 C CA . ASP A 1 335 ? -28.233 -16.725 33.236 1.00 92.38 335 ASP A CA 1
ATOM 2630 C C . ASP A 1 335 ? -28.705 -16.499 31.777 1.00 92.38 335 ASP A C 1
ATOM 2632 O O . ASP A 1 335 ? -29.883 -16.270 31.518 1.00 92.38 335 ASP A O 1
ATOM 2636 N N . GLY A 1 336 ? -27.763 -16.548 30.821 1.00 91.56 336 GLY A N 1
ATOM 2637 C CA . GLY A 1 336 ? -28.001 -16.327 29.386 1.00 91.56 336 GLY A CA 1
ATOM 2638 C C . GLY A 1 336 ? -28.178 -14.861 28.975 1.00 91.56 336 GLY A C 1
ATOM 2639 O O . GLY A 1 336 ? -28.507 -14.580 27.824 1.00 91.56 336 GLY A O 1
ATOM 2640 N N . GLU A 1 337 ? -27.972 -13.919 29.895 1.00 91.44 337 GLU A N 1
ATOM 2641 C CA . GLU A 1 337 ? -28.134 -12.487 29.665 1.00 91.44 337 GLU A CA 1
ATOM 2642 C C . GLU A 1 337 ? -26.807 -11.744 29.878 1.00 91.44 337 GLU A C 1
ATOM 2644 O O . GLU A 1 337 ? -26.009 -12.073 30.760 1.00 91.44 337 GLU A O 1
ATOM 2649 N N . PHE A 1 338 ? -26.570 -10.707 29.073 1.00 90.81 338 PHE A N 1
ATOM 2650 C CA . PHE A 1 338 ? -25.364 -9.887 29.174 1.00 90.81 338 PHE A CA 1
ATOM 2651 C C . PHE A 1 338 ? -25.566 -8.711 30.122 1.00 90.81 338 PHE A C 1
ATOM 2653 O O . PHE A 1 338 ? -26.587 -8.024 30.079 1.00 90.81 338 PHE A O 1
ATOM 2660 N N . TYR A 1 339 ? -24.553 -8.433 30.934 1.00 91.75 339 TYR A N 1
ATOM 2661 C CA . TYR A 1 339 ? -24.489 -7.276 31.817 1.00 91.75 339 TYR A CA 1
ATOM 2662 C C . TYR A 1 339 ? -23.225 -6.480 31.525 1.00 91.75 339 TYR A C 1
ATOM 2664 O O . TYR A 1 339 ? -22.177 -7.068 31.276 1.00 91.75 339 TYR A O 1
ATOM 2672 N N . VAL A 1 340 ? -23.313 -5.155 31.589 1.00 93.19 340 VAL A N 1
ATOM 2673 C CA . VAL A 1 340 ? -22.173 -4.242 31.441 1.00 93.19 340 VAL A CA 1
ATOM 2674 C C . VAL A 1 340 ? -21.930 -3.487 32.738 1.00 93.19 340 VAL A C 1
ATOM 2676 O O . VAL A 1 340 ? -22.881 -3.099 33.417 1.00 93.19 340 VAL A O 1
ATOM 2679 N N . LEU A 1 341 ? -20.665 -3.291 33.096 1.00 92.00 341 LEU A N 1
ATOM 2680 C CA . LEU A 1 341 ? -20.287 -2.512 34.270 1.00 92.00 341 LEU A CA 1
ATOM 2681 C C . LEU A 1 341 ? -20.162 -1.037 33.894 1.00 92.00 341 LEU A C 1
ATOM 2683 O O . LEU A 1 341 ? -19.376 -0.686 33.014 1.00 92.00 341 LEU A O 1
ATOM 2687 N N . LEU A 1 342 ? -20.903 -0.184 34.595 1.00 91.56 342 LEU A N 1
ATOM 2688 C CA . LEU A 1 342 ? -20.856 1.267 34.442 1.00 91.56 342 LEU A CA 1
ATOM 2689 C C . LEU A 1 342 ? -20.499 1.930 35.771 1.00 91.56 342 LEU A C 1
ATOM 2691 O O . LEU A 1 342 ? -20.883 1.452 36.841 1.00 91.56 342 LEU A O 1
ATOM 2695 N N . GLY A 1 343 ? -19.790 3.052 35.698 1.00 89.44 343 GLY A N 1
ATOM 2696 C CA . GLY A 1 343 ? -19.487 3.912 36.833 1.00 89.44 343 GLY A CA 1
ATOM 2697 C C . GLY A 1 343 ? -20.168 5.271 36.711 1.00 89.44 343 GLY A C 1
ATOM 2698 O O . GLY A 1 343 ? -20.205 5.860 35.632 1.00 89.44 343 GLY A O 1
ATOM 2699 N N . LYS A 1 344 ? -20.662 5.806 37.827 1.00 88.56 344 LYS A N 1
ATOM 2700 C CA . LYS A 1 344 ? -21.192 7.173 37.915 1.00 88.56 344 LYS A CA 1
ATOM 2701 C C . LYS A 1 344 ? -20.060 8.164 38.146 1.00 88.56 344 LYS A C 1
ATOM 2703 O O . LYS A 1 344 ? -19.381 8.065 39.171 1.00 88.56 344 LYS A O 1
ATOM 2708 N N . ARG A 1 345 ? -19.834 9.096 37.216 1.00 83.56 345 ARG A N 1
ATOM 2709 C CA . ARG A 1 345 ? -18.709 10.041 37.319 1.00 83.56 345 ARG A CA 1
ATOM 2710 C C . ARG A 1 345 ? -18.991 11.138 38.344 1.00 83.56 345 ARG A C 1
ATOM 2712 O O . ARG A 1 345 ? -20.094 11.669 38.447 1.00 83.56 345 ARG A O 1
ATOM 2719 N N . ARG A 1 346 ? -17.977 11.493 39.128 1.00 83.69 346 ARG A N 1
ATOM 2720 C CA . ARG A 1 346 ? -18.064 12.525 40.161 1.00 83.69 346 ARG A CA 1
ATOM 2721 C C . ARG A 1 346 ? -18.345 13.882 39.519 1.00 83.69 346 ARG A C 1
ATOM 2723 O O . ARG A 1 346 ? -17.612 14.316 38.640 1.00 83.69 346 ARG A O 1
ATOM 2730 N N . GLY A 1 347 ? -19.368 14.574 40.019 1.00 82.06 347 GLY A N 1
ATOM 2731 C CA . GLY A 1 347 ? -19.762 15.893 39.510 1.00 82.06 347 GLY A CA 1
ATOM 2732 C C . GLY A 1 347 ? -20.588 15.844 38.224 1.00 82.06 347 GLY A C 1
ATOM 2733 O O . GLY A 1 347 ? -20.843 16.896 37.644 1.00 82.06 347 GLY A O 1
ATOM 2734 N N . HIS A 1 348 ? -21.017 14.653 37.799 1.00 75.31 348 HIS A N 1
ATOM 2735 C CA . HIS A 1 348 ? -21.840 14.461 36.616 1.00 75.31 348 HIS A CA 1
ATOM 2736 C C . HIS A 1 348 ? -23.030 13.534 36.905 1.00 75.31 348 HIS A C 1
ATOM 2738 O O . HIS A 1 348 ? -22.947 12.631 37.736 1.00 75.31 348 HIS A O 1
ATOM 2744 N N . ASP A 1 349 ? -24.125 13.735 36.169 1.00 76.50 349 ASP A N 1
ATOM 2745 C CA . ASP A 1 349 ? -25.365 12.953 36.299 1.00 76.50 349 ASP A CA 1
ATOM 2746 C C . ASP A 1 349 ? -25.459 11.794 35.290 1.00 76.50 349 ASP A C 1
ATOM 2748 O O . ASP A 1 349 ? -26.554 11.318 34.976 1.00 76.50 349 ASP A O 1
ATOM 2752 N N . TYR A 1 350 ? -24.316 11.336 34.767 1.00 79.06 350 TYR A N 1
ATOM 2753 C CA . TYR A 1 350 ? -24.253 10.213 33.835 1.00 79.06 350 TYR A CA 1
ATOM 2754 C C . TYR A 1 350 ? -23.398 9.051 34.349 1.00 79.06 350 TYR A C 1
ATOM 2756 O O . TYR A 1 350 ? -22.462 9.207 35.141 1.00 79.06 350 TYR A O 1
ATOM 2764 N N . TRP A 1 351 ? -23.746 7.866 33.855 1.00 86.56 351 TRP A N 1
ATOM 2765 C CA . TRP A 1 351 ? -23.015 6.618 34.042 1.00 86.56 351 TRP A CA 1
ATOM 2766 C C . TRP A 1 351 ? -22.265 6.260 32.766 1.00 86.56 351 TRP A C 1
ATOM 2768 O O . TRP A 1 351 ? -22.882 6.281 31.706 1.00 86.56 351 TRP A O 1
ATOM 2778 N N . GLY A 1 352 ? -20.989 5.890 32.866 1.00 89.06 352 GLY A N 1
ATOM 2779 C CA . GLY A 1 352 ? -20.159 5.541 31.713 1.00 89.06 352 GLY A CA 1
ATOM 2780 C C . GLY A 1 352 ? -19.239 4.349 31.947 1.00 89.06 352 GLY A C 1
ATOM 2781 O O . GLY A 1 352 ? -19.080 3.868 33.069 1.00 89.06 352 GLY A O 1
ATOM 2782 N N . ASN A 1 353 ? -18.662 3.847 30.858 1.00 91.31 353 ASN A N 1
ATOM 2783 C CA . ASN A 1 353 ? -17.609 2.836 30.896 1.00 91.31 353 ASN A CA 1
ATOM 2784 C C . ASN A 1 353 ? -16.275 3.447 31.347 1.00 91.31 353 ASN A C 1
ATOM 2786 O O . ASN A 1 353 ? -16.095 4.662 31.283 1.00 91.31 353 ASN A O 1
ATOM 2790 N N . PHE A 1 354 ? -15.317 2.593 31.705 1.00 91.31 354 PHE A N 1
ATOM 2791 C CA . PHE A 1 354 ? -13.971 3.057 32.020 1.00 91.31 354 PHE A CA 1
ATOM 2792 C C . PHE A 1 354 ? -13.240 3.549 30.775 1.00 91.31 354 PHE A C 1
ATOM 2794 O O . PHE A 1 354 ? -13.308 2.882 29.736 1.00 91.31 354 PHE A O 1
ATOM 2801 N N . GLY A 1 355 ? -12.516 4.657 30.875 1.00 91.31 355 GLY A N 1
ATOM 2802 C CA . GLY A 1 355 ? -11.683 5.171 29.796 1.00 91.31 355 GLY A CA 1
ATOM 2803 C C . GLY A 1 355 ? -11.439 6.670 29.862 1.00 91.31 355 GLY A C 1
ATOM 2804 O O . GLY A 1 355 ? -12.230 7.427 30.419 1.00 91.31 355 GLY A O 1
ATOM 2805 N N . GLY A 1 356 ? -10.394 7.105 29.170 1.00 89.19 356 GLY A N 1
ATOM 2806 C CA . GLY A 1 356 ? -9.951 8.491 29.190 1.00 89.19 356 GLY A CA 1
ATOM 2807 C C . GLY A 1 356 ? -9.057 8.845 28.009 1.00 89.19 356 GLY A C 1
ATOM 2808 O O . GLY A 1 356 ? -8.926 8.087 27.043 1.00 89.19 356 GLY A O 1
ATOM 2809 N N . GLY A 1 357 ? -8.514 10.060 28.056 1.00 84.12 357 GLY A N 1
ATOM 2810 C CA . GLY A 1 357 ? -7.687 10.621 26.993 1.00 84.12 357 GLY A CA 1
ATOM 2811 C C . GLY A 1 357 ? -6.315 9.960 26.928 1.00 84.12 357 GLY A C 1
ATOM 2812 O O . GLY A 1 357 ? -5.720 9.626 27.947 1.00 84.12 357 GLY A O 1
ATOM 2813 N N . SER A 1 358 ? -5.789 9.811 25.719 1.00 82.25 358 SER A N 1
ATOM 2814 C CA . SER A 1 358 ? -4.425 9.340 25.523 1.00 82.25 358 SER A CA 1
ATOM 2815 C C . SER A 1 358 ? -3.403 10.367 26.015 1.00 82.25 358 SER A C 1
ATOM 2817 O O . SER A 1 358 ? -3.573 11.575 25.830 1.00 82.25 358 SER A O 1
ATOM 2819 N N . GLU A 1 359 ? -2.288 9.878 26.558 1.00 84.88 359 GLU A N 1
ATOM 2820 C CA . GLU A 1 359 ? -1.107 10.673 26.901 1.00 84.88 359 GLU A CA 1
ATOM 2821 C C . GLU A 1 359 ? 0.074 10.279 25.995 1.00 84.88 359 GLU A C 1
ATOM 2823 O O . GLU A 1 359 ? 0.890 9.442 26.375 1.00 84.88 359 GLU A O 1
ATOM 2828 N N . PRO A 1 360 ? 0.244 10.881 24.802 1.00 69.56 360 PRO A N 1
ATOM 2829 C CA . PRO A 1 360 ? 1.198 10.396 23.789 1.00 69.56 360 PRO A CA 1
ATOM 2830 C C . PRO A 1 360 ? 2.674 10.484 24.184 1.00 69.56 360 PRO A C 1
ATOM 2832 O O . PRO A 1 360 ? 3.545 9.945 23.507 1.00 69.56 360 PRO A O 1
ATOM 2835 N N . THR A 1 361 ? 2.981 11.227 25.249 1.00 72.38 361 THR A N 1
ATOM 2836 C CA . THR A 1 361 ? 4.327 11.294 25.829 1.00 72.38 361 THR A CA 1
ATOM 2837 C C . THR A 1 361 ? 4.653 10.073 26.688 1.00 72.38 361 THR A C 1
ATOM 2839 O O . THR A 1 361 ? 5.827 9.828 26.954 1.00 72.38 361 THR A O 1
ATOM 2842 N N . LYS A 1 362 ? 3.637 9.316 27.119 1.00 77.50 362 LYS A N 1
ATOM 2843 C CA . LYS A 1 362 ? 3.757 8.100 27.936 1.00 77.50 362 LYS A CA 1
ATOM 2844 C C . LYS A 1 362 ? 3.246 6.850 27.222 1.00 77.50 362 LYS A C 1
ATOM 2846 O O . LYS A 1 362 ? 3.717 5.758 27.511 1.00 77.50 362 LYS A O 1
ATOM 2851 N N . GLU A 1 363 ? 2.297 7.014 26.309 1.00 82.12 363 GLU A N 1
ATOM 2852 C CA . GLU A 1 363 ? 1.618 5.946 25.582 1.00 82.12 363 GLU A CA 1
ATOM 2853 C C . GLU A 1 363 ? 1.902 6.053 24.092 1.00 82.12 363 GLU A C 1
ATOM 2855 O O . GLU A 1 363 ? 1.936 7.136 23.507 1.00 82.12 363 GLU A O 1
ATOM 2860 N N . HIS A 1 364 ? 2.048 4.905 23.455 1.00 76.81 364 HIS A N 1
ATOM 2861 C CA . HIS A 1 364 ? 2.250 4.785 22.022 1.00 76.81 364 HIS A CA 1
ATOM 2862 C C . HIS A 1 364 ? 0.992 4.262 21.317 1.00 76.81 364 HIS A C 1
ATOM 2864 O O . HIS A 1 364 ? 0.796 4.530 20.129 1.00 76.81 364 HIS A O 1
ATOM 2870 N N . THR A 1 365 ? 0.111 3.565 22.040 1.00 83.00 365 THR A N 1
ATOM 2871 C CA . THR A 1 365 ? -1.087 2.912 21.500 1.00 83.00 365 THR A CA 1
ATOM 2872 C C . THR A 1 365 ? -2.341 3.144 22.347 1.00 83.00 365 THR A C 1
ATOM 2874 O O . THR A 1 365 ? -2.281 3.353 23.555 1.00 83.00 365 THR A O 1
ATOM 2877 N N . LEU A 1 366 ? -3.511 3.013 21.722 1.00 84.81 366 LEU A N 1
ATOM 2878 C CA . LEU A 1 366 ? -4.821 3.057 22.374 1.00 84.81 366 LEU A CA 1
ATOM 2879 C C . LEU A 1 366 ? -5.066 1.855 23.288 1.00 84.81 366 LEU A C 1
ATOM 2881 O O . LEU A 1 366 ? -5.929 1.927 24.157 1.00 84.81 366 LEU A O 1
ATOM 2885 N N . LEU A 1 367 ? -4.339 0.747 23.106 1.00 89.00 367 LEU A N 1
ATOM 2886 C CA . LEU A 1 367 ? -4.355 -0.361 24.066 1.00 89.00 367 LEU A CA 1
ATOM 2887 C C . LEU A 1 367 ? -3.709 0.059 25.386 1.00 89.00 367 LEU A C 1
ATOM 2889 O O . LEU A 1 367 ? -4.253 -0.241 26.442 1.00 89.00 367 LEU A O 1
ATOM 2893 N N . GLU A 1 368 ? -2.573 0.759 25.324 1.00 89.88 368 GLU A N 1
ATOM 2894 C CA . GLU A 1 368 ? -1.892 1.285 26.512 1.00 89.88 368 GLU A CA 1
ATOM 2895 C C . GLU A 1 368 ? -2.752 2.343 27.204 1.00 89.88 368 GLU A C 1
ATOM 2897 O O . GLU A 1 368 ? -2.914 2.268 28.421 1.00 89.88 368 GLU A O 1
ATOM 2902 N N . THR A 1 369 ? -3.382 3.247 26.436 1.00 92.06 369 THR A N 1
ATOM 2903 C CA . THR A 1 369 ? -4.371 4.193 26.975 1.00 92.06 369 THR A CA 1
ATOM 2904 C C . THR A 1 369 ? -5.491 3.450 27.708 1.00 92.06 369 THR A C 1
ATOM 2906 O O . THR A 1 369 ? -5.720 3.697 28.886 1.00 92.06 369 THR A O 1
ATOM 2909 N N . ALA A 1 370 ? -6.165 2.494 27.056 1.00 93.94 370 ALA A N 1
ATOM 2910 C CA . ALA A 1 370 ? -7.281 1.773 27.671 1.00 93.94 370 ALA A CA 1
ATOM 2911 C C . ALA A 1 370 ? -6.853 0.966 28.906 1.00 93.94 370 ALA A C 1
ATOM 2913 O O . ALA A 1 370 ? -7.564 0.969 29.908 1.00 93.94 370 ALA A O 1
ATOM 2914 N N . ALA A 1 371 ? -5.704 0.285 28.855 1.00 94.19 371 ALA A N 1
ATOM 2915 C CA . ALA A 1 371 ? -5.185 -0.492 29.977 1.00 94.19 371 ALA A CA 1
ATOM 2916 C C . ALA A 1 371 ? -4.860 0.395 31.187 1.00 94.19 371 ALA A C 1
ATOM 2918 O O . ALA A 1 371 ? -5.240 0.043 32.304 1.00 94.19 371 ALA A O 1
ATOM 2919 N N . ARG A 1 372 ? -4.214 1.552 30.974 1.00 93.94 372 ARG A N 1
ATOM 2920 C CA . ARG A 1 372 ? -3.931 2.513 32.049 1.00 93.94 372 ARG A CA 1
ATOM 2921 C C . ARG A 1 372 ? -5.218 3.078 32.638 1.00 93.94 372 ARG A C 1
ATOM 2923 O O . ARG A 1 372 ? -5.414 2.971 33.844 1.00 93.94 372 ARG A O 1
ATOM 2930 N N . GLU A 1 373 ? -6.078 3.647 31.797 1.00 93.50 373 GLU A N 1
ATOM 2931 C CA . GLU A 1 373 ? -7.309 4.315 32.235 1.00 93.50 373 GLU A CA 1
ATOM 2932 C C . GLU A 1 373 ? -8.192 3.361 33.039 1.00 93.50 373 GLU A C 1
ATOM 2934 O O . GLU A 1 373 ? -8.650 3.690 34.125 1.00 93.50 373 GLU A O 1
ATOM 2939 N N . VAL A 1 374 ? -8.366 2.123 32.573 1.00 92.12 374 VAL A N 1
ATOM 2940 C CA . VAL A 1 374 ? -9.173 1.131 33.294 1.00 92.12 374 VAL A CA 1
ATOM 2941 C C . VAL A 1 374 ? -8.515 0.702 34.600 1.00 92.12 374 VAL A C 1
ATOM 2943 O O . VAL A 1 374 ? -9.217 0.534 35.598 1.00 92.12 374 VAL A O 1
ATOM 2946 N N . LEU A 1 375 ? -7.192 0.538 34.638 1.00 91.50 375 LEU A N 1
ATOM 2947 C CA . LEU A 1 375 ? -6.485 0.208 35.874 1.00 91.50 375 LEU A CA 1
ATOM 2948 C C . LEU A 1 375 ? -6.671 1.309 36.931 1.00 91.50 375 LEU A C 1
ATOM 2950 O O . LEU A 1 375 ? -6.948 1.006 38.094 1.00 91.50 375 LEU A O 1
ATOM 2954 N N . GLU A 1 376 ? -6.544 2.570 36.521 1.00 88.88 376 GLU A N 1
ATOM 2955 C CA . GLU A 1 376 ? -6.688 3.750 37.376 1.00 88.88 376 GLU A CA 1
ATOM 2956 C C . GLU A 1 376 ? -8.143 3.931 37.833 1.00 88.88 376 GLU A C 1
ATOM 2958 O O . GLU A 1 376 ? -8.423 3.946 39.036 1.00 88.88 376 GLU A O 1
ATOM 2963 N N . GLU A 1 377 ? -9.082 3.983 36.889 1.00 89.25 377 GLU A N 1
ATOM 2964 C CA . GLU A 1 377 ? -10.500 4.242 37.142 1.00 89.25 377 GLU A CA 1
ATOM 2965 C C . GLU A 1 377 ? -11.204 3.093 37.890 1.00 89.25 377 GLU A C 1
ATOM 2967 O O . GLU A 1 377 ? -12.149 3.331 38.649 1.00 89.25 377 GLU A O 1
ATOM 2972 N N . SER A 1 378 ? -10.729 1.850 37.743 1.00 88.06 378 SER A N 1
ATOM 2973 C CA . SER A 1 378 ? -11.255 0.686 38.474 1.00 88.06 378 SER A CA 1
ATOM 2974 C C . SER A 1 378 ? -10.571 0.409 39.815 1.00 88.06 378 SER A C 1
ATOM 2976 O O . SER A 1 378 ? -10.878 -0.596 40.472 1.00 88.06 378 SER A O 1
ATOM 2978 N N . LEU A 1 379 ? -9.631 1.263 40.235 1.00 87.31 379 LEU A N 1
ATOM 2979 C CA . LEU A 1 379 ? -8.867 1.101 41.476 1.00 87.31 379 LEU A CA 1
ATOM 2980 C C . LEU A 1 379 ? -8.116 -0.243 41.526 1.00 87.31 379 LEU A C 1
ATOM 2982 O O . LEU A 1 379 ? -8.176 -0.995 42.511 1.00 87.31 379 LEU A O 1
ATOM 2986 N N . GLY A 1 380 ? -7.468 -0.584 40.412 1.00 87.56 380 GLY A N 1
ATOM 2987 C CA . GLY A 1 380 ? -6.703 -1.816 40.238 1.00 87.56 380 GLY A CA 1
ATOM 2988 C C . GLY A 1 380 ? -7.547 -3.090 40.189 1.00 87.56 380 GLY A C 1
ATOM 2989 O O . GLY A 1 380 ? -6.997 -4.184 40.285 1.00 87.56 380 GLY A O 1
ATOM 2990 N N . THR A 1 381 ? -8.875 -2.982 40.112 1.00 86.75 381 THR A N 1
ATOM 2991 C CA . THR A 1 381 ? -9.766 -4.152 40.086 1.00 86.75 381 THR A CA 1
ATOM 2992 C C . THR A 1 381 ? -9.700 -4.864 38.744 1.00 86.75 381 THR A C 1
ATOM 2994 O O . THR A 1 381 ? -9.617 -6.089 38.705 1.00 86.75 381 THR A O 1
ATOM 2997 N N . PHE A 1 382 ? -9.685 -4.099 37.655 1.00 88.88 382 PHE A N 1
ATOM 2998 C CA . PHE A 1 382 ? -9.454 -4.615 36.316 1.00 88.88 382 PHE A CA 1
ATOM 2999 C C . PHE A 1 382 ? -8.024 -4.264 35.912 1.00 88.88 382 PHE A C 1
ATOM 3001 O O . PHE A 1 382 ? -7.716 -3.122 35.584 1.00 88.88 382 PHE A O 1
ATOM 3008 N N . ASN A 1 383 ? -7.144 -5.260 35.983 1.00 92.56 383 ASN A N 1
ATOM 3009 C CA . ASN A 1 383 ? -5.753 -5.161 35.556 1.00 92.56 383 ASN A CA 1
ATOM 3010 C C . ASN A 1 383 ? -5.536 -6.111 34.377 1.00 92.56 383 ASN A C 1
ATOM 3012 O O . ASN A 1 383 ? -5.218 -7.285 34.560 1.00 92.56 383 ASN A O 1
ATOM 3016 N N . ILE A 1 384 ? -5.798 -5.613 33.172 1.00 90.00 384 ILE A N 1
ATOM 3017 C CA . ILE A 1 384 ? -5.706 -6.384 31.932 1.00 90.00 384 ILE A CA 1
ATOM 3018 C C . ILE A 1 384 ? -4.442 -5.947 31.203 1.00 90.00 384 ILE A C 1
ATOM 3020 O O . ILE A 1 384 ? -4.229 -4.755 30.976 1.00 90.00 384 ILE A O 1
ATOM 3024 N N . SER A 1 385 ? -3.600 -6.910 30.831 1.00 91.62 385 SER A N 1
ATOM 3025 C CA . SER A 1 385 ? -2.382 -6.612 30.083 1.00 91.62 385 SER A CA 1
ATOM 3026 C C . SER A 1 385 ? -2.710 -6.120 28.670 1.00 91.62 385 SER A C 1
ATOM 3028 O O . SER A 1 385 ? -3.715 -6.509 28.072 1.00 91.62 385 SER A O 1
ATOM 3030 N N . VAL A 1 386 ? -1.822 -5.312 28.085 1.00 88.25 386 VAL A N 1
ATOM 3031 C CA . VAL A 1 386 ? -1.934 -4.884 26.679 1.00 88.25 386 VAL A CA 1
ATOM 3032 C C . VAL A 1 386 ? -1.995 -6.095 25.733 1.00 88.25 386 VAL A C 1
ATOM 3034 O O . VAL A 1 386 ? -2.734 -6.074 24.748 1.00 88.25 386 VAL A O 1
ATOM 3037 N N . GLN A 1 387 ? -1.262 -7.175 26.039 1.00 79.50 387 GLN A N 1
ATOM 3038 C CA . GLN A 1 387 ? -1.270 -8.402 25.236 1.00 79.50 387 GLN A CA 1
ATOM 3039 C C . GLN A 1 387 ? -2.617 -9.132 25.276 1.00 79.50 387 GLN A C 1
ATOM 3041 O O . GLN A 1 387 ? -3.036 -9.679 24.253 1.00 79.50 387 GLN A O 1
ATOM 3046 N N . ASP A 1 388 ? -3.286 -9.149 26.429 1.00 81.62 388 ASP A N 1
ATOM 3047 C CA . ASP A 1 388 ? -4.613 -9.750 26.566 1.00 81.62 388 ASP A CA 1
ATOM 3048 C C . ASP A 1 388 ? -5.672 -8.870 25.907 1.00 81.62 388 ASP A C 1
ATOM 3050 O O . ASP A 1 388 ? -6.505 -9.371 25.152 1.00 81.62 388 ASP A O 1
ATOM 3054 N N . LEU A 1 389 ? -5.582 -7.549 26.105 1.00 86.12 389 LEU A N 1
ATOM 3055 C CA . LEU A 1 389 ? -6.517 -6.584 25.535 1.00 86.12 389 LEU A CA 1
ATOM 3056 C C . LEU A 1 389 ? -6.556 -6.638 24.003 1.00 86.12 389 LEU A C 1
ATOM 3058 O O . LEU A 1 389 ? -7.629 -6.549 23.408 1.00 86.12 389 LEU A O 1
ATOM 3062 N N . ARG A 1 390 ? -5.403 -6.872 23.362 1.00 82.62 390 ARG A N 1
ATOM 3063 C CA . ARG A 1 390 ? -5.280 -7.022 21.902 1.00 82.62 390 ARG A CA 1
ATOM 3064 C C . ARG A 1 390 ? -6.163 -8.137 21.324 1.00 82.62 390 ARG A C 1
ATOM 3066 O O . ARG A 1 390 ? -6.464 -8.118 20.134 1.00 82.62 390 ARG A O 1
ATOM 3073 N N . ARG A 1 391 ? -6.561 -9.122 22.136 1.00 78.94 391 ARG A N 1
ATOM 3074 C CA . ARG A 1 391 ? -7.386 -10.263 21.704 1.00 78.94 391 ARG A CA 1
ATOM 3075 C C . ARG A 1 391 ? -8.877 -9.943 21.675 1.00 78.94 391 ARG A C 1
ATOM 3077 O O . ARG A 1 391 ? -9.643 -10.724 21.115 1.00 78.94 391 ARG A O 1
ATOM 3084 N N . PHE A 1 392 ? -9.292 -8.840 22.292 1.00 80.56 392 PHE A N 1
ATOM 3085 C CA . PHE A 1 392 ? -10.697 -8.485 22.419 1.00 80.56 392 PHE A CA 1
ATOM 3086 C C . PHE A 1 392 ? -11.162 -7.576 21.279 1.00 80.56 392 PHE A C 1
ATOM 3088 O O . PHE A 1 392 ? -10.390 -6.750 20.781 1.00 80.56 392 PHE A O 1
ATOM 3095 N N . PRO A 1 393 ? -12.429 -7.711 20.846 1.00 79.38 393 PRO A N 1
ATOM 3096 C CA . PRO A 1 393 ? -12.978 -6.838 19.825 1.00 79.38 393 PRO A CA 1
ATOM 3097 C C . PRO A 1 393 ? -13.022 -5.393 20.331 1.00 79.38 393 PRO A C 1
ATOM 3099 O O . PRO A 1 393 ? -13.192 -5.134 21.523 1.00 79.38 393 PRO A O 1
ATOM 3102 N N . SER A 1 394 ? -12.885 -4.441 19.412 1.00 82.69 394 SER A N 1
ATOM 3103 C CA . SER A 1 394 ? -12.958 -3.014 19.721 1.00 82.69 394 SER A CA 1
ATOM 3104 C C . SER A 1 394 ? -13.859 -2.278 18.740 1.00 82.69 394 SER A C 1
ATOM 3106 O O . SER A 1 394 ? -14.116 -2.758 17.635 1.00 82.69 394 SER A O 1
ATOM 3108 N N . HIS A 1 395 ? -14.345 -1.118 19.161 1.00 79.69 395 HIS A N 1
ATOM 3109 C CA . HIS A 1 395 ? -15.151 -0.220 18.355 1.00 79.69 395 HIS A CA 1
ATOM 3110 C C . HIS A 1 395 ? -14.637 1.212 18.496 1.00 79.69 395 HIS A C 1
ATOM 3112 O O . HIS A 1 395 ? -14.311 1.647 19.598 1.00 79.69 395 HIS A O 1
ATOM 3118 N N . ASP A 1 396 ? -14.575 1.933 17.382 1.00 74.75 396 ASP A N 1
ATOM 3119 C CA . ASP A 1 396 ? -14.185 3.337 17.353 1.00 74.75 396 ASP A CA 1
ATOM 3120 C C . ASP A 1 396 ? -15.432 4.209 17.306 1.00 74.75 396 ASP A C 1
ATOM 3122 O O . ASP A 1 396 ? -16.225 4.105 16.372 1.00 74.75 396 ASP A O 1
ATOM 3126 N N . MET A 1 397 ? -15.572 5.114 18.272 1.00 69.75 397 MET A N 1
ATOM 3127 C CA . MET A 1 397 ? -16.500 6.231 18.157 1.00 69.75 397 MET A CA 1
ATOM 3128 C C . MET A 1 397 ? -15.738 7.496 17.869 1.00 69.75 397 MET A C 1
ATOM 3130 O O . MET A 1 397 ? -14.651 7.738 18.397 1.00 69.75 397 MET A O 1
ATOM 3134 N N . VAL A 1 398 ? -16.348 8.332 17.045 1.00 61.66 398 VAL A N 1
ATOM 3135 C CA . VAL A 1 398 ? -15.711 9.553 16.611 1.00 61.66 398 VAL A CA 1
ATOM 3136 C C . VAL A 1 398 ? -16.665 10.723 16.712 1.00 61.66 398 VAL A C 1
ATOM 3138 O O . VAL A 1 398 ? -17.745 10.715 16.122 1.00 61.66 398 VAL A O 1
ATOM 3141 N N . SER A 1 399 ? -16.247 11.749 17.448 1.00 60.28 399 SER A N 1
ATOM 3142 C CA . SER A 1 399 ? -16.978 13.003 17.572 1.00 60.28 399 SER A CA 1
ATOM 3143 C C . SER A 1 399 ? -16.245 14.128 16.836 1.00 60.28 399 SER A C 1
ATOM 3145 O O . SER A 1 399 ? -15.015 14.201 16.817 1.00 60.28 399 SER A O 1
ATOM 3147 N N . LYS A 1 400 ? -17.012 15.011 16.188 1.00 53.41 400 LYS A N 1
ATOM 3148 C CA . LYS A 1 400 ? -16.528 16.322 15.737 1.00 53.41 400 LYS A CA 1
ATOM 3149 C C . LYS A 1 400 ? -16.788 17.281 16.905 1.00 53.41 400 LYS A C 1
ATOM 3151 O O . LYS A 1 400 ? -17.954 17.488 17.231 1.00 53.41 400 LYS A O 1
ATOM 3156 N N . GLN A 1 401 ? -15.751 17.814 17.553 1.00 52.09 401 GLN A N 1
ATOM 3157 C CA . GLN A 1 401 ? -15.921 18.864 18.570 1.00 52.09 401 GLN A CA 1
ATOM 3158 C C . GLN A 1 401 ? -15.690 20.244 17.945 1.00 52.09 401 GLN A C 1
ATOM 3160 O O . GLN A 1 401 ? -14.785 20.417 17.123 1.00 52.09 401 GLN A O 1
ATOM 3165 N N . LYS A 1 402 ? -16.524 21.222 18.324 1.00 44.88 402 LYS A N 1
ATOM 3166 C CA . LYS A 1 402 ? -16.330 22.630 17.958 1.00 44.88 402 LYS A CA 1
ATOM 3167 C C . LYS A 1 402 ? -15.156 23.200 18.755 1.00 44.88 402 LYS A C 1
ATOM 3169 O O . LYS A 1 402 ? -14.938 22.830 19.903 1.00 44.88 402 LYS A O 1
ATOM 3174 N N . GLU A 1 403 ? -14.419 24.130 18.155 1.00 43.78 403 GLU A N 1
ATOM 3175 C CA . GLU A 1 403 ? -13.200 24.707 18.742 1.00 43.78 403 GLU A CA 1
ATOM 3176 C C . GLU A 1 403 ? -13.430 25.391 20.103 1.00 43.78 403 GLU A C 1
ATOM 3178 O O . GLU A 1 403 ? -12.563 25.340 20.972 1.00 43.78 403 GLU A O 1
ATOM 3183 N N . ALA A 1 404 ? -14.620 25.959 20.320 1.00 49.75 404 ALA A N 1
ATOM 3184 C CA . ALA A 1 404 ? -14.999 26.599 21.581 1.00 49.75 404 ALA A CA 1
ATOM 3185 C C . ALA A 1 404 ? -15.055 25.630 22.782 1.00 49.75 404 ALA A C 1
ATOM 3187 O O . ALA A 1 404 ? -14.914 26.069 23.922 1.00 49.75 404 ALA A O 1
ATOM 3188 N N . ASP A 1 405 ? -15.209 24.326 22.530 1.00 48.00 405 ASP A N 1
ATOM 3189 C CA . ASP A 1 405 ? -15.370 23.289 23.557 1.00 48.00 405 ASP A CA 1
ATOM 3190 C C . ASP A 1 405 ? -14.058 22.552 23.881 1.00 48.00 405 ASP A C 1
ATOM 3192 O O . ASP A 1 405 ? -14.045 21.547 24.594 1.00 48.00 405 ASP A O 1
ATOM 3196 N N . LEU A 1 406 ? -12.926 23.026 23.358 1.00 46.75 406 LEU A N 1
ATOM 3197 C CA . LEU A 1 406 ? -11.614 22.417 23.564 1.00 46.75 406 LEU A CA 1
ATOM 3198 C C . LEU A 1 406 ? -10.808 23.190 24.621 1.00 46.75 406 LEU A C 1
ATOM 3200 O O . LEU A 1 406 ? -10.883 24.413 24.726 1.00 46.75 406 LEU A O 1
ATOM 3204 N N . ARG A 1 407 ? -10.000 22.487 25.434 1.00 45.38 407 ARG A N 1
ATOM 3205 C CA . ARG A 1 407 ? -9.096 23.161 26.395 1.00 45.38 407 ARG A CA 1
ATOM 3206 C C . ARG A 1 407 ? -8.096 24.058 25.638 1.00 45.38 407 ARG A C 1
ATOM 3208 O O . ARG A 1 407 ? -7.713 23.699 24.527 1.00 45.38 407 ARG A O 1
ATOM 3215 N N . PRO A 1 408 ? -7.570 25.143 26.243 1.00 42.69 408 PRO A N 1
ATOM 3216 C CA . PRO A 1 408 ? -6.675 26.102 25.573 1.00 42.69 408 PRO A CA 1
ATOM 3217 C C . PRO A 1 408 ? -5.434 25.489 24.907 1.00 42.69 408 PRO A C 1
ATOM 3219 O O . PRO A 1 408 ? -4.928 26.014 23.924 1.00 42.69 408 PRO A O 1
ATOM 3222 N N . GLN A 1 409 ? -4.957 24.349 25.409 1.00 43.88 409 GLN A N 1
ATOM 3223 C CA . GLN A 1 409 ? -3.858 23.579 24.814 1.00 43.88 409 GLN A CA 1
ATOM 3224 C C . GLN A 1 409 ? -4.216 22.850 23.496 1.00 43.88 409 GLN A C 1
ATOM 3226 O O . GLN A 1 409 ? -3.359 22.186 22.919 1.00 43.88 409 GLN A O 1
ATOM 3231 N N . PHE A 1 410 ? -5.466 22.944 23.028 1.00 44.25 410 PHE A N 1
ATOM 3232 C CA . PHE A 1 410 ? -6.014 22.189 21.896 1.00 44.25 410 PHE A CA 1
ATOM 3233 C C . PHE A 1 410 ? -6.663 23.072 20.803 1.00 44.25 410 PHE A C 1
ATOM 3235 O O . PHE A 1 410 ? -7.437 22.541 20.008 1.00 44.25 410 PHE A O 1
ATOM 3242 N N . SER A 1 411 ? -6.338 24.372 20.710 1.00 35.22 411 SER A N 1
ATOM 3243 C CA . SER A 1 411 ? -6.914 25.304 19.714 1.00 35.22 411 SER A CA 1
ATOM 3244 C C . SER A 1 411 ? -6.540 24.984 18.251 1.00 35.22 411 SER A C 1
ATOM 3246 O O . SER A 1 411 ? -5.421 24.541 17.963 1.00 35.22 411 SER A O 1
ATOM 3248 N N . GLY A 1 412 ? -7.499 25.187 17.336 1.00 46.19 412 GLY A N 1
ATOM 3249 C CA . GLY A 1 412 ? -7.475 24.950 15.886 1.00 46.19 412 GLY A CA 1
ATOM 3250 C C . GLY A 1 412 ? -8.785 24.327 15.352 1.00 46.19 412 GLY A C 1
ATOM 3251 O O . GLY A 1 412 ? -9.236 23.316 15.888 1.00 46.19 412 GLY A O 1
ATOM 3252 N N . ASP A 1 413 ? -9.339 24.893 14.273 1.00 37.62 413 ASP A N 1
ATOM 3253 C CA . ASP A 1 413 ? -10.638 24.558 13.654 1.00 37.62 413 ASP A CA 1
ATOM 3254 C C . ASP A 1 413 ? -10.895 23.048 13.401 1.00 37.62 413 ASP A C 1
ATOM 3256 O O . ASP A 1 413 ? -10.067 22.338 12.823 1.00 37.62 413 ASP A O 1
ATOM 3260 N N . ASN A 1 414 ? -12.100 22.582 13.773 1.00 42.22 414 ASN A N 1
ATOM 3261 C CA . ASN A 1 414 ? -12.707 21.271 13.459 1.00 42.22 414 ASN A CA 1
ATOM 3262 C C . ASN A 1 414 ? -11.842 20.025 13.741 1.00 42.22 414 ASN A C 1
ATOM 3264 O O . ASN A 1 414 ? -11.428 19.306 12.823 1.00 42.22 414 ASN A O 1
ATOM 3268 N N . ARG A 1 415 ? -11.635 19.693 15.022 1.00 52.47 415 ARG A N 1
ATOM 3269 C CA . ARG A 1 415 ? -10.898 18.477 15.401 1.00 52.47 415 ARG A CA 1
ATOM 3270 C C . ARG A 1 415 ? -11.814 17.285 15.654 1.00 52.47 415 ARG A C 1
ATOM 3272 O O . ARG A 1 415 ? -12.853 17.362 16.307 1.00 52.47 415 ARG A O 1
ATOM 3279 N N . VAL A 1 416 ? -11.383 16.168 15.085 1.00 47.16 416 VAL A N 1
ATOM 3280 C CA . VAL A 1 416 ? -11.997 14.853 15.201 1.00 47.16 416 VAL A CA 1
ATOM 3281 C C . VAL A 1 416 ? -11.393 14.175 16.424 1.00 47.16 416 VAL A C 1
ATOM 3283 O O . VAL A 1 416 ? -10.182 13.955 16.440 1.00 47.16 416 VAL A O 1
ATOM 3286 N N . VAL A 1 417 ? -12.209 13.852 17.428 1.00 63.44 417 VAL A N 1
ATOM 3287 C CA . VAL A 1 417 ? -11.748 13.081 18.586 1.00 63.44 417 VAL A CA 1
ATOM 3288 C C . VAL A 1 417 ? -12.164 11.629 18.421 1.00 63.44 417 VAL A C 1
ATOM 3290 O O . VAL A 1 417 ? -13.346 11.324 18.264 1.00 63.44 417 VAL A O 1
ATOM 3293 N N . LEU A 1 418 ? -11.174 10.740 18.427 1.00 73.19 418 LEU A N 1
ATOM 3294 C CA . LEU A 1 418 ? -11.361 9.295 18.329 1.00 73.19 418 LEU A CA 1
ATOM 3295 C C . LEU A 1 418 ? -11.371 8.695 19.735 1.00 73.19 418 LEU A C 1
ATOM 3297 O O . LEU A 1 418 ? -10.368 8.790 20.434 1.00 73.19 418 LEU A O 1
ATOM 3301 N N . PHE A 1 419 ? -12.454 8.033 20.130 1.00 80.44 419 PHE A N 1
ATOM 3302 C CA . PHE A 1 419 ? -12.481 7.172 21.309 1.00 80.44 419 PHE A CA 1
ATOM 3303 C C . PHE A 1 419 ? -12.552 5.711 20.870 1.00 80.44 419 PHE A C 1
ATOM 3305 O O . PHE A 1 419 ? -13.476 5.333 20.155 1.00 80.44 419 PHE A O 1
ATOM 3312 N N . ARG A 1 420 ? -11.634 4.868 21.346 1.00 84.56 420 ARG A N 1
ATOM 3313 C CA . ARG A 1 420 ? -11.700 3.418 21.134 1.00 84.56 420 ARG A CA 1
ATOM 3314 C C . ARG A 1 420 ? -12.225 2.679 22.356 1.00 84.56 420 ARG A C 1
ATOM 3316 O O . ARG A 1 420 ? -11.634 2.745 23.429 1.00 84.56 420 ARG A O 1
ATOM 3323 N N . LEU A 1 421 ? -13.292 1.914 22.173 1.00 90.00 421 LEU A N 1
ATOM 3324 C CA . LEU A 1 421 ? -13.883 1.058 23.192 1.00 90.00 421 LEU A CA 1
ATOM 3325 C C . LEU A 1 421 ? -13.526 -0.408 22.945 1.00 90.00 421 LEU A C 1
ATOM 3327 O O . LEU A 1 421 ? -13.960 -0.989 21.954 1.00 90.00 421 LEU A O 1
ATOM 3331 N N . TYR A 1 422 ? -12.789 -1.031 23.860 1.00 89.44 422 TYR A N 1
ATOM 3332 C CA . TYR A 1 422 ? -12.546 -2.476 23.846 1.00 89.44 422 TYR A CA 1
ATOM 3333 C C . TYR A 1 422 ? -13.655 -3.206 24.608 1.00 89.44 422 TYR A C 1
ATOM 3335 O O . TYR A 1 422 ? -13.992 -2.833 25.728 1.00 89.44 422 TYR A O 1
ATOM 3343 N N . MET A 1 423 ? -14.229 -4.252 24.022 1.00 89.81 423 MET A N 1
ATOM 3344 C CA . MET A 1 423 ? -15.280 -5.058 24.646 1.00 89.81 423 MET A CA 1
ATOM 3345 C C . MET A 1 423 ? -14.641 -6.227 25.384 1.00 89.81 423 MET A C 1
ATOM 3347 O O . MET A 1 423 ? -14.248 -7.219 24.768 1.00 89.81 423 MET A O 1
ATOM 3351 N N . VAL A 1 424 ? -14.529 -6.108 26.704 1.00 91.94 424 VAL A N 1
ATOM 3352 C CA . VAL A 1 424 ? -13.745 -7.043 27.513 1.00 91.94 424 VAL A CA 1
ATOM 3353 C C . VAL A 1 424 ? -14.661 -7.898 28.389 1.00 91.94 424 VAL A C 1
ATOM 3355 O O . VAL A 1 424 ? -15.391 -7.343 29.212 1.00 91.94 424 VAL A O 1
ATOM 3358 N N . PRO A 1 425 ? -14.640 -9.236 28.255 1.00 90.75 425 PRO A N 1
ATOM 3359 C CA . PRO A 1 425 ? -15.314 -10.104 29.204 1.00 90.75 425 PRO A CA 1
ATOM 3360 C C . PRO A 1 425 ? -14.596 -10.030 30.557 1.00 90.75 425 PRO A C 1
ATOM 3362 O O . PRO A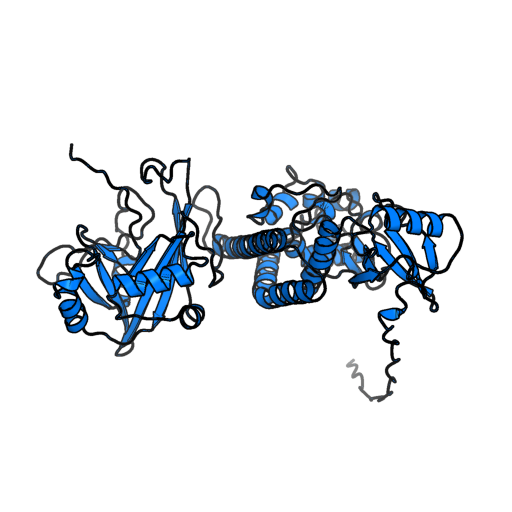 1 425 ? -13.373 -10.148 30.629 1.00 90.75 425 PRO A O 1
ATOM 3365 N N . GLY A 1 426 ? -15.352 -9.849 31.635 1.00 84.50 426 GLY A N 1
ATOM 3366 C CA . GLY A 1 426 ? -14.830 -9.743 32.993 1.00 84.50 426 GLY A CA 1
ATOM 3367 C C . GLY A 1 426 ? -15.617 -10.601 33.986 1.00 84.50 426 GLY A C 1
ATOM 3368 O O . GLY A 1 426 ? -16.792 -10.896 33.758 1.00 84.50 426 GLY A O 1
ATOM 3369 N N . PRO A 1 427 ? -14.995 -11.018 35.103 1.00 80.81 427 PRO A N 1
ATOM 3370 C CA . PRO A 1 427 ? -15.724 -11.676 36.178 1.00 80.81 427 PRO A CA 1
ATOM 3371 C C . PRO A 1 427 ? -16.737 -10.708 36.803 1.00 80.81 427 PRO A C 1
ATOM 3373 O O . PRO A 1 427 ? -16.493 -9.500 36.875 1.00 80.81 427 PRO A O 1
ATOM 3376 N N . TYR A 1 428 ? -17.850 -11.239 37.321 1.00 81.88 428 TYR A N 1
ATOM 3377 C CA . TYR A 1 428 ? -18.742 -10.446 38.164 1.00 81.88 428 TYR A CA 1
ATOM 3378 C C . TYR A 1 428 ? -17.971 -9.964 39.389 1.00 81.88 428 TYR A C 1
ATOM 3380 O O . TYR A 1 428 ? -17.580 -10.756 40.249 1.00 81.88 428 TYR A O 1
ATOM 3388 N N . VAL A 1 429 ? -17.790 -8.654 39.483 1.00 78.50 429 VAL A N 1
ATOM 3389 C CA . VAL A 1 429 ? -17.315 -8.015 40.704 1.00 78.50 429 VAL A CA 1
ATOM 3390 C C . VAL A 1 429 ? -18.534 -7.427 41.388 1.00 78.50 429 VAL A C 1
ATOM 3392 O O . VAL A 1 429 ? -19.193 -6.549 40.828 1.00 78.50 429 VAL A O 1
ATOM 3395 N N . ALA A 1 430 ? -18.858 -7.923 42.583 1.00 75.12 430 ALA A N 1
ATOM 3396 C CA . ALA A 1 430 ? -19.911 -7.323 43.389 1.00 75.12 430 ALA A CA 1
ATOM 3397 C C . ALA A 1 430 ? -19.603 -5.832 43.596 1.00 75.12 430 ALA A C 1
ATOM 3399 O O . ALA A 1 430 ? -18.449 -5.445 43.792 1.00 75.12 430 ALA A O 1
ATOM 3400 N N . SER A 1 431 ? -20.632 -4.987 43.566 1.00 67.94 431 SER A N 1
ATOM 3401 C CA . SER A 1 431 ? -20.451 -3.544 43.754 1.00 67.94 431 SER A CA 1
ATOM 3402 C C . SER A 1 431 ? -19.836 -3.216 45.117 1.00 67.94 431 SER A C 1
ATOM 3404 O O . SER A 1 431 ? -19.095 -2.250 45.212 1.00 67.94 43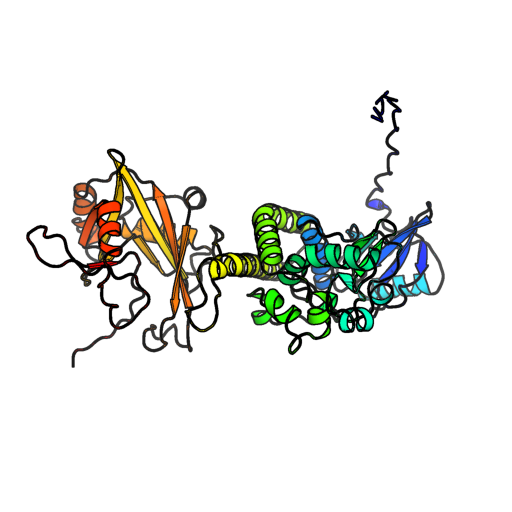1 SER A O 1
ATOM 3406 N N . VAL A 1 432 ? -20.059 -4.047 46.144 1.00 71.94 432 VAL A N 1
ATOM 3407 C CA . VAL A 1 432 ? -19.569 -3.834 47.518 1.00 71.94 432 VAL A CA 1
ATOM 3408 C C . VAL A 1 432 ? -18.033 -3.715 47.595 1.00 71.94 432 VAL A C 1
ATOM 3410 O O . VAL A 1 432 ? -17.581 -2.655 48.010 1.00 71.94 432 VAL A O 1
ATOM 3413 N N . PRO A 1 433 ? -17.208 -4.674 47.124 1.00 72.94 433 PRO A N 1
ATOM 3414 C CA . PRO A 1 433 ? -15.748 -4.512 47.076 1.00 72.94 433 PRO A CA 1
ATOM 3415 C C . PRO A 1 433 ? -15.253 -3.267 46.326 1.00 72.94 433 PRO A C 1
ATOM 3417 O O . PRO A 1 433 ? -14.289 -2.622 46.741 1.00 72.94 433 PRO A O 1
ATOM 3420 N N . LEU A 1 434 ? -15.904 -2.909 45.215 1.00 72.62 434 LEU A N 1
ATOM 3421 C CA . LEU A 1 434 ? -15.585 -1.683 44.478 1.00 72.62 434 LEU A CA 1
ATOM 3422 C C . LEU A 1 434 ? -15.954 -0.436 45.297 1.00 72.62 434 LEU A C 1
ATOM 3424 O O . LEU A 1 434 ? -15.171 0.511 45.354 1.00 72.62 434 LEU A O 1
ATOM 3428 N N . GLN A 1 435 ? -17.095 -0.463 45.987 1.00 74.25 435 GLN A N 1
ATOM 3429 C CA . GLN A 1 435 ? -17.582 0.605 46.860 1.00 74.25 435 GLN A CA 1
ATOM 3430 C C . GLN A 1 435 ? -16.721 0.760 48.129 1.00 74.25 435 GLN A C 1
ATOM 3432 O O . GLN A 1 435 ? -16.506 1.874 48.604 1.00 74.25 435 GLN A O 1
ATOM 3437 N N . GLU A 1 436 ? -16.190 -0.339 48.665 1.00 79.38 436 GLU A N 1
ATOM 3438 C CA . GLU A 1 436 ? -15.269 -0.370 49.806 1.00 79.38 436 GLU A CA 1
ATOM 3439 C C . GLU A 1 436 ? -13.912 0.232 49.434 1.00 79.38 436 GLU A C 1
ATOM 3441 O O . GLU A 1 436 ? -13.415 1.122 50.132 1.00 79.38 436 GLU A O 1
ATOM 3446 N N . LYS A 1 437 ? -13.348 -0.155 48.280 1.00 79.19 437 LYS A N 1
ATOM 3447 C CA . LYS A 1 437 ? -12.152 0.496 47.719 1.00 79.19 437 LYS A CA 1
ATOM 3448 C C . LYS A 1 437 ? -12.396 1.985 47.480 1.00 79.19 437 LYS A C 1
ATOM 3450 O O . LYS A 1 437 ? -11.577 2.815 47.884 1.00 79.19 437 LYS A O 1
ATOM 3455 N N . LEU A 1 438 ? -13.559 2.323 46.917 1.00 75.06 438 LEU A N 1
ATOM 3456 C CA . LEU A 1 438 ? -14.052 3.691 46.786 1.00 75.06 438 LEU A CA 1
ATOM 3457 C C . LEU A 1 438 ? -14.325 4.371 48.122 1.00 75.06 438 LEU A C 1
ATOM 3459 O O . LEU A 1 438 ? -14.588 5.553 48.089 1.00 75.06 438 LEU A O 1
ATOM 3463 N N . SER A 1 439 ? -14.317 3.717 49.278 1.00 71.00 439 SER A N 1
ATOM 3464 C CA . SER A 1 439 ? -14.548 4.379 50.570 1.00 71.00 439 SER A CA 1
ATOM 3465 C C . SER A 1 439 ? -13.246 4.646 51.323 1.00 71.00 439 SER A C 1
ATOM 3467 O O . SER A 1 439 ? -13.210 5.539 52.166 1.00 71.00 439 SER A O 1
ATOM 3469 N N . SER A 1 440 ? -12.153 3.978 50.944 1.00 77.38 440 SER A N 1
ATOM 3470 C CA . SER A 1 440 ? -10.832 4.141 51.558 1.00 77.38 440 SER A CA 1
ATOM 3471 C C . SER A 1 440 ? -10.275 5.573 51.437 1.00 77.38 440 SER A C 1
ATOM 3473 O O . SER A 1 440 ? -10.358 6.215 50.381 1.00 77.38 440 SER A O 1
ATOM 3475 N N . GLU A 1 441 ? -9.700 6.095 52.527 1.00 60.59 441 GLU A N 1
ATOM 3476 C CA . GLU A 1 441 ? -9.159 7.464 52.600 1.00 60.59 441 GLU A CA 1
ATOM 3477 C C . GLU A 1 441 ? -8.018 7.710 51.607 1.00 60.59 441 GLU A C 1
ATOM 3479 O O . GLU A 1 441 ? -7.962 8.779 51.002 1.00 60.59 441 GLU A O 1
ATOM 3484 N N . ALA A 1 442 ? -7.191 6.694 51.343 1.00 62.94 442 ALA A N 1
ATOM 3485 C CA . ALA A 1 442 ? -6.056 6.762 50.420 1.00 62.94 442 ALA A CA 1
ATOM 3486 C C . ALA A 1 442 ? -6.440 7.126 48.970 1.00 62.94 442 ALA A C 1
ATOM 3488 O O . ALA A 1 442 ? -5.600 7.579 48.197 1.00 62.94 442 ALA A O 1
ATOM 3489 N N . VAL A 1 443 ? -7.709 6.941 48.594 1.00 65.06 443 VAL A N 1
ATOM 3490 C CA . VAL A 1 443 ? -8.204 7.139 47.223 1.00 65.06 443 VAL A CA 1
ATOM 3491 C C . VAL A 1 443 ? -9.071 8.404 47.108 1.00 65.06 443 VAL A C 1
ATOM 3493 O O . VAL A 1 443 ? -9.426 8.821 46.010 1.00 65.06 443 VAL A O 1
ATOM 3496 N N . ARG A 1 444 ? -9.421 9.058 48.227 1.00 61.28 444 ARG A N 1
ATOM 3497 C CA . ARG A 1 444 ? -10.503 10.063 48.315 1.00 61.28 444 ARG A CA 1
ATOM 3498 C C . ARG A 1 444 ? -10.300 11.323 47.467 1.00 61.28 444 ARG A C 1
ATOM 3500 O O . ARG A 1 444 ? -11.281 11.875 46.969 1.00 61.28 444 ARG A O 1
ATOM 3507 N N . GLU A 1 445 ? -9.057 11.735 47.241 1.00 59.75 445 GLU A N 1
ATOM 3508 C CA . GLU A 1 445 ? -8.731 12.952 46.483 1.00 59.75 445 GLU A CA 1
ATOM 3509 C C . GLU A 1 445 ? -8.665 12.747 44.960 1.00 59.75 445 GLU A C 1
ATOM 3511 O O . GLU A 1 445 ? -8.806 13.715 44.218 1.00 59.75 445 GLU A O 1
ATOM 3516 N N . LYS A 1 446 ? -8.531 11.501 44.478 1.00 64.00 446 LYS A N 1
ATOM 3517 C CA . LYS A 1 446 ? -8.358 11.171 43.046 1.00 64.00 446 LYS A CA 1
ATOM 3518 C C . LYS A 1 446 ? -9.542 10.409 42.431 1.00 64.00 446 LYS A C 1
ATOM 3520 O O . LYS A 1 446 ? -9.400 9.787 41.387 1.00 64.00 446 LYS A O 1
ATOM 3525 N N . ARG A 1 447 ? -10.710 10.415 43.084 1.00 73.62 447 ARG A N 1
ATOM 3526 C CA . ARG A 1 447 ? -11.882 9.649 42.621 1.00 73.62 447 ARG A CA 1
ATOM 3527 C C . ARG A 1 447 ? -12.538 10.296 41.411 1.00 73.62 447 ARG A C 1
ATOM 3529 O O . ARG A 1 447 ? -13.115 11.378 41.536 1.00 73.62 447 ARG A O 1
ATOM 3536 N N . GLU A 1 448 ? -12.533 9.572 40.301 1.00 82.12 448 GLU A N 1
ATOM 3537 C CA . GLU A 1 448 ? -13.326 9.915 39.121 1.00 82.12 448 GLU A CA 1
ATOM 3538 C C . GLU A 1 448 ? -14.767 9.409 39.202 1.00 82.12 448 GLU A C 1
ATOM 3540 O O . GLU A 1 448 ? -15.661 10.048 38.655 1.00 82.12 448 GLU A O 1
ATOM 3545 N N . TYR A 1 449 ? -15.016 8.321 39.940 1.00 86.62 449 TYR A N 1
ATOM 3546 C CA . TYR A 1 449 ? -16.339 7.711 40.093 1.00 86.62 449 TYR A CA 1
ATOM 3547 C C . TYR A 1 449 ? -16.828 7.732 41.543 1.00 86.62 449 TYR A C 1
ATOM 3549 O O . TYR A 1 449 ? -16.033 7.703 42.486 1.00 86.62 449 TYR A O 1
ATOM 3557 N N . THR A 1 450 ? -18.148 7.778 41.727 1.00 86.44 450 THR A N 1
ATOM 3558 C CA . THR A 1 450 ? -18.802 7.719 43.047 1.00 86.44 450 THR A CA 1
ATOM 3559 C C . THR A 1 450 ? -19.481 6.382 43.317 1.00 86.44 450 THR A C 1
ATOM 3561 O O . THR A 1 450 ? -19.635 5.995 44.476 1.00 86.44 450 THR A O 1
ATOM 3564 N N . GLU A 1 451 ? -19.919 5.695 42.266 1.00 88.00 451 GLU A N 1
ATOM 3565 C CA . GLU A 1 451 ? -20.735 4.483 42.340 1.00 88.00 451 GLU A CA 1
ATOM 3566 C C . GLU A 1 451 ? -20.453 3.597 41.120 1.00 88.00 451 GLU A C 1
ATOM 3568 O O . GLU A 1 451 ? -20.107 4.111 40.055 1.00 88.00 451 GLU A O 1
ATOM 3573 N N . PHE A 1 452 ? -20.648 2.284 41.265 1.00 88.19 452 PHE A N 1
ATOM 3574 C CA . PHE A 1 452 ? -20.562 1.309 40.176 1.00 88.19 452 PHE A CA 1
ATOM 3575 C C . PHE A 1 452 ? -21.789 0.404 40.148 1.00 88.19 452 PHE A C 1
ATOM 3577 O O . PHE A 1 452 ? -22.286 -0.006 41.200 1.00 88.19 452 PHE A O 1
ATOM 3584 N N . MET A 1 453 ? -22.249 0.045 38.950 1.00 89.75 453 MET A N 1
ATOM 3585 C CA . MET A 1 453 ? -23.377 -0.865 38.783 1.00 89.75 453 MET A CA 1
ATOM 3586 C C . MET A 1 453 ? -23.234 -1.759 37.551 1.00 89.75 453 MET A C 1
ATOM 3588 O O . MET A 1 453 ? -22.783 -1.323 36.494 1.00 89.75 453 MET A O 1
ATOM 3592 N N . TRP A 1 454 ? -23.676 -3.008 37.688 1.00 89.88 454 TRP A N 1
ATOM 3593 C CA . TRP A 1 454 ? -23.896 -3.901 36.556 1.00 89.88 454 TRP A CA 1
ATOM 3594 C C . TRP A 1 454 ? -25.298 -3.672 36.000 1.00 89.88 454 TRP A C 1
ATOM 3596 O O . TRP A 1 454 ? -26.285 -3.790 36.727 1.00 89.88 454 TRP A O 1
ATOM 3606 N N . VAL A 1 455 ? -25.388 -3.359 34.712 1.00 90.25 455 VAL A N 1
ATOM 3607 C CA . VAL A 1 455 ? -26.648 -3.085 34.015 1.00 90.25 455 VAL A CA 1
ATOM 3608 C C . VAL A 1 455 ? -26.893 -4.173 32.986 1.00 90.25 455 VAL A C 1
ATOM 3610 O O . VAL A 1 455 ? -26.011 -4.466 32.183 1.00 90.25 455 VAL A O 1
ATOM 3613 N N . ASN A 1 456 ? -28.087 -4.767 32.988 1.00 90.44 456 ASN A N 1
ATOM 3614 C CA . ASN A 1 456 ? -28.479 -5.708 31.942 1.00 90.44 456 ASN A CA 1
ATOM 3615 C C . ASN A 1 456 ? -28.482 -4.987 30.580 1.00 90.44 456 ASN A C 1
ATOM 3617 O O . ASN A 1 456 ? -29.157 -3.969 30.401 1.00 90.44 456 ASN A O 1
ATOM 3621 N N . LEU A 1 457 ? -27.719 -5.515 29.625 1.00 86.19 457 LEU A N 1
ATOM 3622 C CA . LEU A 1 457 ? -27.489 -4.894 28.325 1.00 86.19 457 LEU A CA 1
ATOM 3623 C C . LEU A 1 457 ? -28.770 -4.839 27.489 1.00 86.19 457 LEU A C 1
ATOM 3625 O O . LEU A 1 457 ? -29.014 -3.850 26.807 1.00 86.19 457 LEU A O 1
ATOM 3629 N N . LYS A 1 458 ? -29.624 -5.863 27.568 1.00 82.62 458 LYS A N 1
ATOM 3630 C CA . LYS A 1 458 ? -30.908 -5.885 26.863 1.00 82.62 458 LYS A CA 1
ATOM 3631 C C . LYS A 1 458 ? -31.851 -4.804 27.388 1.00 82.62 458 LYS A C 1
ATOM 3633 O O . LYS A 1 458 ? -32.478 -4.127 26.581 1.00 82.62 458 LYS A O 1
ATOM 3638 N N . SER A 1 459 ? -31.910 -4.584 28.701 1.00 81.69 459 SER A N 1
ATOM 3639 C CA . SER A 1 459 ? -32.650 -3.466 29.301 1.00 81.69 459 SER A CA 1
ATOM 3640 C C . SER A 1 459 ? -32.067 -2.115 28.886 1.00 81.69 459 SER A C 1
ATOM 3642 O O . SER A 1 459 ? -32.818 -1.186 28.598 1.00 81.69 459 SER A O 1
ATOM 3644 N N . LEU A 1 460 ? -30.736 -2.009 28.809 1.00 79.19 460 LEU A N 1
ATOM 3645 C CA . LEU A 1 460 ? -30.063 -0.797 28.349 1.00 79.19 460 LEU A CA 1
ATOM 3646 C C . LEU A 1 460 ? -30.417 -0.483 26.885 1.00 79.19 460 LEU A C 1
ATOM 3648 O O . LEU A 1 460 ? -30.790 0.645 26.582 1.00 79.19 460 LEU A O 1
ATOM 3652 N N . LEU A 1 461 ? -30.365 -1.486 25.999 1.00 75.50 461 LEU A N 1
ATOM 3653 C CA . LEU A 1 461 ? -30.616 -1.353 24.557 1.00 75.50 461 LEU A CA 1
ATOM 3654 C C . LEU A 1 461 ? -32.103 -1.276 24.186 1.00 75.50 461 LEU A C 1
ATOM 3656 O O . LEU A 1 461 ? -32.473 -0.568 23.250 1.00 75.50 461 LEU A O 1
ATOM 3660 N N . GLY A 1 462 ? -32.970 -1.979 24.915 1.00 66.19 462 GLY A N 1
ATOM 3661 C CA . GLY A 1 462 ? -34.417 -1.998 24.681 1.00 66.19 462 GLY A CA 1
ATOM 3662 C C . GLY A 1 462 ? -35.061 -0.621 24.842 1.00 66.19 462 GLY A C 1
ATOM 3663 O O . GLY A 1 462 ? -36.040 -0.317 24.165 1.00 66.19 462 GLY A O 1
ATOM 3664 N N . ASN A 1 463 ? -34.454 0.241 25.659 1.00 53.91 463 ASN A N 1
ATOM 3665 C CA . ASN A 1 463 ? -34.869 1.632 25.827 1.00 53.91 463 ASN A CA 1
ATOM 3666 C C . ASN A 1 463 ? -34.320 2.567 24.730 1.00 53.91 463 ASN A C 1
ATOM 3668 O O . ASN A 1 463 ? -34.882 3.635 24.525 1.00 53.91 463 ASN A O 1
ATOM 3672 N N . VAL A 1 464 ? -33.280 2.170 23.983 1.00 51.66 464 VAL A N 1
ATOM 3673 C CA . VAL A 1 464 ? -32.712 2.942 22.853 1.00 51.66 464 VAL A CA 1
ATOM 3674 C C . VAL A 1 464 ? -33.638 2.914 21.634 1.00 51.66 464 VAL A C 1
ATOM 3676 O O . VAL A 1 464 ? -33.692 3.865 20.861 1.00 51.66 464 VAL A O 1
ATOM 3679 N N . CYS A 1 465 ? -34.360 1.808 21.441 1.00 40.78 465 CYS A N 1
ATOM 3680 C CA . CYS A 1 465 ? -35.095 1.524 20.206 1.00 40.78 465 CYS A CA 1
ATOM 3681 C C . CYS A 1 465 ? -36.530 2.086 20.181 1.00 40.78 465 CYS A C 1
ATOM 3683 O O . CYS A 1 465 ? -37.304 1.732 19.290 1.00 40.78 465 CYS A O 1
ATOM 3685 N N . GLN A 1 466 ? -36.910 2.944 21.135 1.00 39.72 466 GLN A N 1
ATOM 3686 C CA . GLN A 1 466 ? -38.226 3.589 21.138 1.00 39.72 466 GLN A CA 1
ATOM 3687 C C . GLN A 1 466 ? -38.211 4.876 20.285 1.00 39.72 466 GLN A C 1
ATOM 3689 O O . GLN A 1 466 ? -37.391 5.766 20.533 1.00 39.72 466 GLN A O 1
ATOM 3694 N N . PRO A 1 467 ? -39.108 5.023 19.289 1.00 33.38 467 PRO A N 1
ATOM 3695 C CA . PRO A 1 467 ? -39.198 6.241 18.492 1.00 33.38 467 PRO A CA 1
ATOM 3696 C C . PRO A 1 467 ? -39.718 7.390 19.367 1.00 33.38 467 PRO A C 1
ATOM 3698 O O . PRO A 1 467 ? -40.859 7.352 19.818 1.00 33.38 467 PRO A O 1
ATOM 3701 N N . GLY A 1 468 ? -38.889 8.411 19.610 1.00 38.28 468 GLY A N 1
ATOM 3702 C CA . GLY A 1 468 ? -39.288 9.604 20.375 1.00 38.28 468 GLY A CA 1
ATOM 3703 C C . GLY A 1 468 ? -38.237 10.181 21.327 1.00 38.28 468 GLY A C 1
ATOM 3704 O O . GLY A 1 468 ? -38.477 11.230 21.919 1.00 38.28 468 GLY A O 1
ATOM 3705 N N . LEU A 1 469 ? -37.069 9.550 21.471 1.00 38.19 469 LEU A N 1
ATOM 3706 C CA . LEU A 1 469 ? -35.968 10.099 22.268 1.00 38.19 469 LEU A CA 1
ATOM 3707 C C . LEU A 1 469 ? -35.354 11.326 21.576 1.00 38.19 469 LEU A C 1
ATOM 3709 O O . LEU A 1 469 ? -34.732 11.233 20.518 1.00 38.19 469 LEU A O 1
ATOM 3713 N N . SER A 1 470 ? -35.562 12.499 22.174 1.00 35.03 470 SER A N 1
ATOM 3714 C CA . SER A 1 470 ? -35.036 13.776 21.693 1.00 35.03 470 SER A CA 1
ATOM 3715 C C . SER A 1 470 ? -33.508 13.804 21.754 1.00 35.03 470 SER A C 1
ATOM 3717 O O . SER A 1 470 ? -32.928 13.532 22.808 1.00 35.03 470 SER A O 1
ATOM 3719 N N . LYS A 1 471 ? -32.872 14.223 20.651 1.00 35.56 471 LYS A N 1
ATOM 3720 C CA . LYS A 1 471 ? -31.465 14.645 20.628 1.00 35.56 471 LYS A CA 1
ATOM 3721 C C . LYS A 1 471 ? -31.223 15.651 21.759 1.00 35.56 471 LYS A C 1
ATOM 3723 O O . LYS A 1 471 ? -31.941 16.646 21.860 1.00 35.56 471 LYS A O 1
ATOM 3728 N N . GLY A 1 472 ? -30.224 15.394 22.604 1.00 37.88 472 GLY A N 1
ATOM 3729 C CA . GLY A 1 472 ? -29.670 16.443 23.459 1.00 37.88 472 GLY A CA 1
ATOM 3730 C C . GLY A 1 472 ? -29.123 17.581 22.583 1.00 37.88 472 GLY A C 1
ATOM 3731 O O . GLY A 1 472 ? -28.734 17.304 21.446 1.00 37.88 472 GLY A O 1
ATOM 3732 N N . PRO A 1 473 ? -29.121 18.842 23.052 1.00 32.53 473 PRO A N 1
ATOM 3733 C CA . PRO A 1 473 ? -28.890 19.979 22.167 1.00 32.53 473 PRO A CA 1
ATOM 3734 C C . PRO A 1 473 ? -27.533 19.973 21.462 1.00 32.53 473 PRO A C 1
ATOM 3736 O O . PRO A 1 473 ? -27.464 20.444 20.334 1.00 32.53 473 PRO A O 1
ATOM 3739 N N . GLU A 1 474 ? -26.464 19.439 22.055 1.00 37.91 474 GLU A N 1
ATOM 3740 C CA . GLU A 1 474 ? -25.117 19.583 21.497 1.00 37.91 474 GLU A CA 1
ATOM 3741 C C . GLU A 1 474 ? -24.261 18.343 21.806 1.00 37.91 474 GLU A C 1
ATOM 3743 O O . GLU A 1 474 ? -24.178 17.925 22.957 1.00 37.91 474 GLU A O 1
ATOM 3748 N N . ASN A 1 475 ? -23.619 17.793 20.767 1.00 35.75 475 ASN A N 1
ATOM 3749 C CA . ASN A 1 475 ? -22.669 16.665 20.728 1.00 35.75 475 ASN A CA 1
ATOM 3750 C C . ASN A 1 475 ? -23.222 15.270 20.375 1.00 35.75 475 ASN A C 1
ATOM 3752 O O . ASN A 1 475 ? -24.218 14.788 20.900 1.00 35.75 475 ASN A O 1
ATOM 3756 N N . ASN A 1 476 ? -22.512 14.617 19.444 1.00 33.66 476 ASN A N 1
ATOM 3757 C CA . ASN A 1 476 ? -22.758 13.281 18.885 1.00 33.66 476 ASN A CA 1
ATOM 3758 C C . ASN A 1 476 ? -22.503 12.134 19.896 1.00 33.66 476 ASN A C 1
ATOM 3760 O O . ASN A 1 476 ? -21.862 11.145 19.543 1.00 33.66 476 ASN A O 1
ATOM 3764 N N . SER A 1 477 ? -22.965 12.241 21.143 1.00 34.03 477 SER A N 1
ATOM 3765 C CA . SER A 1 477 ? -23.038 11.094 22.052 1.00 34.03 477 SER A CA 1
ATOM 3766 C C . SER A 1 477 ? -24.418 10.437 21.973 1.00 34.03 477 SER A C 1
ATOM 3768 O O . SER A 1 477 ? -25.444 11.101 21.803 1.00 34.03 477 SER A O 1
ATOM 3770 N N . ILE A 1 478 ? -24.462 9.104 22.073 1.00 36.19 478 ILE A N 1
ATOM 3771 C CA . ILE A 1 478 ? -25.721 8.396 22.325 1.00 36.19 478 ILE A CA 1
ATOM 3772 C C . ILE A 1 478 ? -26.036 8.614 23.806 1.00 36.19 478 ILE A C 1
ATOM 3774 O O . ILE A 1 478 ? -25.673 7.818 24.669 1.00 36.19 478 ILE A O 1
ATOM 3778 N N . ILE A 1 479 ? -26.678 9.742 24.104 1.00 36.97 479 ILE A N 1
ATOM 3779 C CA . ILE A 1 479 ? -27.212 10.026 25.432 1.00 36.97 479 ILE A CA 1
ATOM 3780 C C . ILE A 1 479 ? -28.465 9.164 25.611 1.00 36.97 479 ILE A C 1
ATOM 3782 O O . ILE A 1 479 ? -29.502 9.423 24.995 1.00 36.97 479 ILE A O 1
ATOM 3786 N N . LEU A 1 480 ? -28.403 8.155 26.479 1.00 36.09 480 LEU A N 1
ATOM 3787 C CA . LEU A 1 480 ? -29.582 7.393 26.885 1.00 36.09 480 LEU A CA 1
ATOM 3788 C C . LEU A 1 480 ? -30.325 8.188 27.961 1.00 36.09 480 LEU A C 1
ATOM 3790 O O . LEU A 1 480 ? -30.021 8.099 29.152 1.00 36.09 480 LEU A O 1
ATOM 3794 N N . LYS A 1 481 ? -31.295 9.000 27.532 1.00 32.47 481 LYS A N 1
ATOM 3795 C CA . LYS A 1 481 ? -32.190 9.771 28.411 1.00 32.47 481 LYS A CA 1
ATOM 3796 C C . LYS A 1 481 ? -33.580 9.128 28.507 1.00 32.47 481 LYS A C 1
ATOM 3798 O O . LYS A 1 481 ? -34.464 9.527 27.767 1.00 32.47 481 LYS A O 1
ATOM 3803 N N . ASN A 1 482 ? -33.757 8.172 29.425 1.00 38.22 482 ASN A N 1
ATOM 3804 C CA . ASN A 1 482 ? -34.947 7.906 30.278 1.00 38.22 482 ASN A CA 1
ATOM 3805 C C . ASN A 1 482 ? -35.104 6.407 30.603 1.00 38.22 482 ASN A C 1
ATOM 3807 O O . ASN A 1 482 ? -35.150 5.575 29.706 1.00 38.22 482 ASN A O 1
ATOM 3811 N N . VAL A 1 483 ? -34.991 6.035 31.887 1.00 35.34 483 VAL A N 1
ATOM 3812 C CA . VAL A 1 483 ? -36.037 5.810 32.925 1.00 35.34 483 VAL A CA 1
ATOM 3813 C C . VAL A 1 483 ? -36.559 4.372 32.957 1.00 35.34 483 VAL A C 1
ATOM 3815 O O . VAL A 1 483 ? -37.490 4.000 32.252 1.00 35.34 483 VAL A O 1
ATOM 3818 N N . GLN A 1 484 ? -36.042 3.609 33.921 1.00 28.67 484 GLN A N 1
ATOM 3819 C CA . GLN A 1 484 ? -36.910 2.821 34.790 1.00 28.67 484 GLN A CA 1
ATOM 3820 C C . GLN A 1 484 ? -36.732 3.308 36.228 1.00 28.67 484 GLN A C 1
ATOM 3822 O O . GLN A 1 484 ? -35.617 3.525 36.700 1.00 28.67 484 GLN A O 1
ATOM 3827 N N . THR A 1 485 ? -37.855 3.517 36.906 1.00 33.56 485 THR A N 1
ATOM 3828 C CA . THR A 1 485 ? -37.956 3.864 38.323 1.00 33.56 485 THR A CA 1
ATOM 3829 C C . THR A 1 485 ? -37.370 2.755 39.192 1.00 33.56 485 THR A C 1
ATOM 3831 O O . THR A 1 485 ? -38.032 1.761 39.469 1.00 33.56 485 THR A O 1
ATOM 3834 N N . LEU A 1 486 ? -36.141 2.957 39.658 1.00 36.38 486 LEU A N 1
ATOM 3835 C CA . LEU A 1 486 ? -35.662 2.423 40.932 1.00 36.38 486 LEU A CA 1
ATOM 3836 C C . LEU A 1 486 ? -35.782 3.553 41.962 1.00 36.38 486 LEU A C 1
ATOM 3838 O O . LEU A 1 486 ? -34.825 4.291 42.154 1.00 36.38 486 LEU A O 1
ATOM 3842 N N . ASP A 1 487 ? -36.986 3.755 42.513 1.00 36.41 487 ASP A N 1
ATOM 3843 C CA . ASP A 1 487 ? -37.382 4.597 43.669 1.00 36.41 487 ASP A CA 1
ATOM 3844 C C . ASP A 1 487 ? -36.776 6.012 43.884 1.00 36.41 487 ASP A C 1
ATOM 3846 O O . ASP A 1 487 ? -37.105 6.665 44.874 1.00 36.41 487 ASP A O 1
ATOM 3850 N N . LYS A 1 488 ? -35.916 6.550 43.006 1.00 35.38 488 LYS A N 1
ATOM 3851 C CA . LYS A 1 488 ? -35.116 7.765 43.279 1.00 35.38 488 LYS A CA 1
ATOM 3852 C C . LYS A 1 488 ? -34.852 8.680 42.065 1.00 35.38 488 LYS A C 1
ATOM 3854 O O . LYS A 1 488 ? -33.832 9.361 42.027 1.00 35.38 488 LYS A O 1
ATOM 3859 N N . GLY A 1 489 ? -35.773 8.757 41.101 1.00 41.41 489 GLY A N 1
ATOM 3860 C CA . GLY A 1 489 ? -35.741 9.772 40.028 1.00 41.41 489 GLY A CA 1
ATOM 3861 C C . GLY A 1 489 ? -34.990 9.388 38.741 1.00 41.41 489 GLY A C 1
ATOM 3862 O O . GLY A 1 489 ? -34.495 8.272 38.595 1.00 41.41 489 GLY A O 1
ATOM 3863 N N . THR A 1 490 ? -34.976 10.315 37.775 1.00 41.78 490 THR A N 1
ATOM 3864 C CA . THR A 1 490 ? -34.421 10.153 36.416 1.00 41.78 490 THR A CA 1
ATOM 3865 C C . THR A 1 490 ? -32.898 10.003 36.431 1.00 41.78 490 THR A C 1
ATOM 3867 O O . THR A 1 490 ? -32.206 10.838 37.006 1.00 41.78 490 THR A O 1
ATOM 3870 N N . GLN A 1 491 ? -32.369 8.975 35.760 1.00 45.84 491 GLN A N 1
ATOM 3871 C CA . GLN A 1 491 ? -30.927 8.734 35.606 1.00 45.84 491 GLN A CA 1
ATOM 3872 C C . GLN A 1 491 ? -30.548 8.705 34.119 1.00 45.84 491 GLN A C 1
ATOM 3874 O O . GLN A 1 491 ? -31.307 8.173 33.305 1.00 45.84 491 GLN A O 1
ATOM 3879 N N . THR A 1 492 ? -29.390 9.274 33.766 1.00 45.72 492 THR A N 1
ATOM 3880 C CA . THR A 1 492 ? -28.861 9.295 32.390 1.00 45.72 492 THR A CA 1
ATOM 3881 C C . THR A 1 492 ? -27.727 8.280 32.264 1.00 45.72 492 THR A C 1
ATOM 3883 O O . THR A 1 492 ? -26.844 8.232 33.118 1.00 45.72 492 THR A O 1
ATOM 3886 N N . PHE A 1 493 ? -27.725 7.479 31.199 1.00 45.41 493 PHE A N 1
ATOM 3887 C CA . PHE A 1 493 ? -26.608 6.587 30.881 1.00 45.41 493 PHE A CA 1
ATOM 3888 C C . PHE A 1 493 ? -25.913 7.106 29.625 1.00 45.41 493 PHE A C 1
ATOM 3890 O O . PHE A 1 493 ? -26.563 7.401 28.623 1.00 45.41 493 PHE A O 1
ATOM 3897 N N . GLU A 1 494 ? -24.596 7.225 29.675 1.00 52.72 494 GLU A N 1
ATOM 3898 C CA . GLU A 1 494 ? -23.780 7.584 28.528 1.00 52.72 494 GLU A CA 1
ATOM 3899 C C . GLU A 1 494 ? -22.837 6.418 28.268 1.00 52.72 494 GLU A C 1
ATOM 3901 O O . GLU A 1 494 ? -21.856 6.183 28.973 1.00 52.72 494 GLU A O 1
ATOM 3906 N N . LEU A 1 495 ? -23.151 5.636 27.240 1.00 52.12 495 LEU A N 1
ATOM 3907 C CA . LEU A 1 495 ? -22.126 4.803 26.640 1.00 52.12 495 LEU A CA 1
ATOM 3908 C C . LEU A 1 495 ? -21.195 5.809 25.949 1.00 52.12 495 LEU A C 1
ATOM 3910 O O . LEU A 1 495 ? -21.562 6.297 24.888 1.00 52.12 495 LEU A O 1
ATOM 3914 N N . HIS A 1 496 ? -20.110 6.190 26.651 1.00 56.19 496 HIS A N 1
ATOM 3915 C CA . HIS A 1 496 ? -18.891 6.950 26.282 1.00 56.19 496 HIS A CA 1
ATOM 3916 C C . HIS A 1 496 ? -18.478 8.061 27.265 1.00 56.19 496 HIS A C 1
ATOM 3918 O O . HIS A 1 496 ? -19.283 8.630 27.990 1.00 56.19 496 HIS A O 1
ATOM 3924 N N . CYS A 1 497 ? -17.165 8.314 27.304 1.00 38.72 497 CYS A N 1
ATOM 3925 C CA . CYS A 1 497 ? -16.480 9.234 28.213 1.00 38.72 497 CYS A CA 1
ATOM 3926 C C . CYS A 1 497 ? -16.579 10.697 27.743 1.00 38.72 497 CYS A C 1
ATOM 3928 O O . CYS A 1 497 ? -16.405 10.992 26.556 1.00 38.72 497 CYS A O 1
ATOM 3930 N N . ALA A 1 498 ? -16.796 11.624 28.683 1.00 35.47 498 ALA A N 1
ATOM 3931 C CA . ALA A 1 498 ? -16.803 13.054 28.413 1.00 35.47 498 ALA A CA 1
ATOM 3932 C C . ALA A 1 498 ? -15.384 13.601 28.217 1.00 35.47 498 ALA A C 1
ATOM 3934 O O . ALA A 1 498 ? -14.627 13.825 29.163 1.00 35.47 498 ALA A O 1
ATOM 3935 N N . LEU A 1 499 ? -15.061 13.959 26.982 1.00 32.50 499 LEU A N 1
ATOM 3936 C CA . LEU A 1 499 ? -14.076 15.003 26.722 1.00 32.50 499 LEU A CA 1
ATOM 3937 C C . LEU A 1 499 ? -14.703 16.340 27.137 1.00 32.50 499 LEU A C 1
ATOM 3939 O O . LEU A 1 499 ? -15.338 16.996 26.316 1.00 32.50 499 LEU A O 1
ATOM 3943 N N . HIS A 1 500 ? -14.600 16.717 28.416 1.00 38.56 500 HIS A N 1
ATOM 3944 C CA . HIS A 1 500 ? -15.218 17.957 28.902 1.00 38.56 500 HIS A CA 1
ATOM 3945 C C . HIS A 1 500 ? -14.229 19.147 28.928 1.00 38.56 500 HIS A C 1
ATOM 3947 O O . HIS A 1 500 ? -13.147 19.043 29.535 1.00 38.56 500 HIS A O 1
ATOM 3953 N N . PRO A 1 501 ? -14.603 20.314 28.361 1.00 34.31 501 PRO A N 1
ATOM 3954 C CA . PRO A 1 501 ? -13.972 21.604 28.636 1.00 34.31 501 PRO A CA 1
ATOM 3955 C C . PRO A 1 501 ? -14.392 22.125 30.011 1.00 34.31 501 PRO A C 1
ATOM 3957 O O . PRO A 1 501 ? -15.572 22.256 30.323 1.00 34.31 501 PRO A O 1
ATOM 3960 N N . LYS A 1 502 ? -13.428 22.450 30.869 1.00 27.31 502 LYS A N 1
ATOM 3961 C CA . LYS A 1 502 ? -13.707 23.240 32.071 1.00 27.31 502 LYS A CA 1
ATOM 3962 C C . LYS A 1 502 ? -14.098 24.644 31.606 1.00 27.31 502 LYS A C 1
ATOM 3964 O O . LYS A 1 502 ? -13.220 25.301 31.063 1.00 27.31 502 LYS A O 1
ATOM 3969 N N . ASN A 1 503 ? -15.365 25.045 31.753 1.00 28.27 503 ASN A N 1
ATOM 3970 C CA . ASN A 1 503 ? -15.842 26.406 32.072 1.00 28.27 503 ASN A CA 1
ATOM 3971 C C . ASN A 1 503 ? -17.308 26.582 31.651 1.00 28.27 503 ASN A C 1
ATOM 3973 O O . ASN A 1 503 ? -17.582 26.901 30.502 1.00 28.27 503 ASN A O 1
ATOM 3977 N N . TRP A 1 504 ? -18.238 26.446 32.596 1.00 27.72 504 TRP A N 1
ATOM 3978 C CA . TRP A 1 504 ? -19.571 27.043 32.492 1.00 27.72 504 TRP A CA 1
ATOM 3979 C C . TRP A 1 504 ? -19.850 27.785 33.800 1.00 27.72 504 TRP A C 1
ATOM 3981 O O . TRP A 1 504 ? -19.993 27.171 34.857 1.00 27.72 504 TRP A O 1
ATOM 3991 N N . THR A 1 505 ? -19.877 29.114 33.735 1.00 23.92 505 THR A N 1
ATOM 3992 C CA . THR A 1 505 ? -20.525 29.969 34.735 1.00 23.92 505 THR A CA 1
ATOM 3993 C C . THR A 1 505 ? -21.951 30.245 34.278 1.00 23.92 505 THR A C 1
ATOM 3995 O O . THR A 1 505 ? -22.175 30.518 33.102 1.00 23.92 505 THR A O 1
ATOM 3998 N N . GLN A 1 506 ? -22.897 30.167 35.213 1.00 26.09 506 GLN A N 1
ATOM 3999 C CA . GLN A 1 506 ? -24.305 30.507 35.012 1.00 26.09 506 GLN A CA 1
ATOM 4000 C C . GLN A 1 506 ? -24.481 31.979 34.606 1.00 26.09 506 GLN A C 1
ATOM 4002 O O . GLN A 1 506 ? -24.046 32.863 35.344 1.00 26.09 506 GLN A O 1
ATOM 4007 N N . SER A 1 507 ? -25.197 32.212 33.503 1.00 25.28 507 SER A N 1
ATOM 4008 C CA . SER A 1 507 ? -26.179 33.297 33.338 1.00 25.28 507 SER A CA 1
ATOM 4009 C C . SER A 1 507 ? -27.078 33.004 32.147 1.00 25.28 507 SER A C 1
ATOM 4011 O O . SER A 1 507 ? -26.506 32.874 31.040 1.00 25.28 507 SER A O 1
#

Foldseek 3Di:
DDDDDDDDDDPDPPDPPPPPPDDLVLAAQQWDFDAADPPPPDLFWTWIAGPVRFIKIKGFDAVVLVLLQQLLQQLCVLLVAAAFDKDKHKDALVNHYDDDDDRSVSNSVSLVVQQDPVNIGIMMMTGDADADFCCVVPNLVNLVVDPDLVSDDPLVSLLLVLVLLCQVVCLLQVQPCCLPSSRQWGQHPVSHIYGHQSSCGQQAHSVGDGDDLVVLLASCCVPQLCDCVRHVSSVSSNVPPDVVSLLVSLVSSLVSVVVSVVSLVVSVVVDPDPPVSSVSRVNSSQSHNQNSQQVNVCVVPDPPDDDDRRGGQDQLFAFADQQEKEAEFEWEDDPNFIWTKWFAFPPDQATEGFMDHGDNVVDGGNLVRHQVRCCLQQVNPDRADSVRLSPFHKDKDKKFDAQVFAEPVDHDGTDIHIYMYTYHYDDDDPFVVSQVSVVDPVCPVPHRGNGMDIGTVCVQVVQLPDPDDDDDPDIDWPWSWDDDDPPDDTGIYTHDDDPGDPDDDDD

Sequence (507 aa):
MTLIISLTGGLGSQTASSSAKTSPSDGLKQYRVIGVPQDGGNKAVFILEDANHKKFILKLLEPNRLKEEILAGRLYKALGVDVPKNQAFRISQEQLPNGTGALNDELARKFQDLKDTDQKVLISLSDFIEGPKLSEVLPIQTLRAATSLKDLSPIQQQILIEINKGFVADCFLGNWDITVGFKNMIIAPDGHVYRFDNGGSLRYRAMGERKRLADLQTVGEIENLRDPTRNRSGSELYKFITDQEVHLQISKILSKKDKLWQEFSDLKKEISWPEPDERELKSILIQRLGSIAAYSLGTLFPKSIDENPRYTVSDADGIATPYTAAGMLNYMERDGEFYVLLGKRRGHDYWGNFGGGSEPTKEHTLLETAAREVLEESLGTFNISVQDLRRFPSHDMVSKQKEADLRPQFSGDNRVVLFRLYMVPGPYVASVPLQEKLSSEAVREKREYTEFMWVNLKSLLGNVCQPGLSKGPENNSIILKNVQTLDKGTQTFELHCALHPKNWTQS